Protein AF-A0AAD7WP59-F1 (afdb_monomer_lite)

InterPro domains:
  IPR007603 Choline transporter-like [PF04515] (322-496)
  IPR007603 Choline transporter-like [PTHR12385] (22-496)

Organism: NCBI:txid143900

Radius of gyration: 34.78 Å; chains: 1; bounding box: 100×57×88 Å

Structure (mmCIF, N/CA/C/O backbone):
data_AF-A0AAD7WP59-F1
#
_entry.id   AF-A0AAD7WP59-F1
#
loop_
_atom_site.group_PDB
_atom_site.id
_atom_site.type_symbol
_atom_site.label_atom_id
_atom_site.label_alt_id
_atom_site.label_comp_id
_atom_site.label_asym_id
_atom_site.label_entity_id
_atom_site.label_seq_id
_atom_site.pdbx_PDB_ins_code
_atom_site.Cartn_x
_atom_site.Cartn_y
_atom_site.Cartn_z
_atom_site.occupancy
_atom_site.B_iso_or_equiv
_atom_site.auth_seq_id
_atom_site.auth_comp_id
_atom_site.auth_asym_id
_atom_site.auth_atom_id
_atom_site.pdbx_PDB_model_num
ATOM 1 N N . MET A 1 1 ? 60.660 28.227 -49.174 1.00 36.28 1 MET A N 1
ATOM 2 C CA . MET A 1 1 ? 59.211 28.369 -49.416 1.00 36.28 1 MET A CA 1
ATOM 3 C C . MET A 1 1 ? 58.555 28.425 -48.051 1.00 36.28 1 MET A C 1
ATOM 5 O O . MET A 1 1 ? 58.826 27.517 -47.277 1.00 36.28 1 MET A O 1
ATOM 9 N N . PRO A 1 2 ? 57.836 29.499 -47.698 1.00 37.78 2 PRO A N 1
ATOM 10 C CA . PRO A 1 2 ? 57.045 29.522 -46.474 1.00 37.78 2 PRO A CA 1
ATOM 11 C C . PRO A 1 2 ? 55.869 28.557 -46.645 1.00 37.78 2 PRO A C 1
ATOM 13 O O . PRO A 1 2 ? 55.202 28.599 -47.677 1.00 37.78 2 PRO A O 1
ATOM 16 N N . GLU A 1 3 ? 55.665 27.674 -45.669 1.00 46.97 3 GLU A N 1
ATOM 17 C CA . GLU A 1 3 ? 54.484 26.815 -45.594 1.00 46.97 3 GLU A CA 1
ATOM 18 C C . GLU A 1 3 ? 53.236 27.685 -45.417 1.00 46.97 3 GLU A C 1
ATOM 20 O O . GLU A 1 3 ? 53.211 28.623 -44.617 1.00 46.97 3 GLU A O 1
ATOM 25 N N . GLU A 1 4 ? 52.229 27.404 -46.238 1.00 47.41 4 GLU A N 1
ATOM 26 C CA . GLU A 1 4 ? 50.947 28.093 -46.274 1.00 47.41 4 GLU A CA 1
ATOM 27 C C . GLU A 1 4 ? 50.259 28.000 -44.904 1.00 47.41 4 GLU A C 1
ATOM 29 O O . GLU A 1 4 ? 50.003 26.914 -44.389 1.00 47.41 4 GLU A O 1
ATOM 34 N N . GLY A 1 5 ? 49.967 29.153 -44.297 1.00 48.22 5 GLY A N 1
ATOM 35 C CA . GLY A 1 5 ? 49.196 29.217 -43.060 1.00 48.22 5 GLY A CA 1
ATOM 36 C C . GLY A 1 5 ? 47.755 28.778 -43.308 1.00 48.22 5 GLY A C 1
ATOM 37 O O . GLY A 1 5 ? 47.031 29.422 -44.069 1.00 48.22 5 GLY A O 1
ATOM 38 N N . GLU A 1 6 ? 47.334 27.694 -42.655 1.00 54.50 6 GLU A N 1
ATOM 39 C CA . GLU A 1 6 ? 45.949 27.226 -42.676 1.00 54.50 6 GLU A CA 1
ATOM 40 C C . GLU A 1 6 ? 45.021 28.307 -42.090 1.00 54.50 6 GLU A C 1
ATOM 42 O O . GLU A 1 6 ? 45.068 28.638 -40.905 1.00 54.50 6 GLU A O 1
ATOM 47 N N . PHE A 1 7 ? 44.171 28.896 -42.935 1.00 49.94 7 PHE A N 1
ATOM 48 C CA . PHE A 1 7 ? 43.164 29.867 -42.511 1.00 49.94 7 PHE A CA 1
ATOM 49 C C . PHE A 1 7 ? 41.967 29.131 -41.895 1.00 49.94 7 PHE A C 1
ATOM 51 O O . PHE A 1 7 ? 41.086 28.636 -42.602 1.00 49.94 7 PHE A O 1
ATOM 58 N N . TYR A 1 8 ? 41.917 29.054 -40.566 1.00 55.47 8 TYR A N 1
ATOM 59 C CA . TYR A 1 8 ? 40.762 28.508 -39.853 1.00 55.47 8 TYR A CA 1
ATOM 60 C C . TYR A 1 8 ? 39.625 29.542 -39.830 1.00 55.47 8 TYR A C 1
ATOM 62 O O . TYR A 1 8 ? 39.795 30.662 -39.354 1.00 55.47 8 TYR A O 1
ATOM 70 N N . GLY A 1 9 ? 38.461 29.178 -40.382 1.00 67.00 9 GLY A N 1
ATOM 71 C CA . GLY A 1 9 ? 37.287 30.054 -40.498 1.00 67.00 9 GLY A CA 1
ATOM 72 C C . GLY A 1 9 ? 36.622 30.435 -39.161 1.00 67.00 9 GLY A C 1
ATOM 73 O O . GLY A 1 9 ? 37.219 30.386 -38.091 1.00 67.00 9 GLY A O 1
ATOM 74 N N . LYS A 1 10 ? 35.325 30.778 -39.208 1.00 63.47 10 LYS A N 1
ATOM 75 C CA . LYS A 1 10 ? 34.500 31.349 -38.109 1.00 63.47 10 LYS A CA 1
ATOM 76 C C . LYS A 1 10 ? 34.484 30.568 -36.772 1.00 63.47 10 LYS A C 1
ATOM 78 O O . LYS A 1 10 ? 33.948 31.071 -35.789 1.00 63.47 10 LYS A O 1
ATOM 83 N N . HIS A 1 11 ? 35.040 29.358 -36.724 1.00 60.00 11 HIS A N 1
ATOM 84 C CA . HIS A 1 11 ? 35.022 28.463 -35.563 1.00 60.00 11 HIS A CA 1
ATOM 85 C C . HIS A 1 11 ? 36.393 28.247 -34.889 1.00 60.00 11 HIS A C 1
ATOM 87 O O . HIS A 1 11 ? 36.463 27.468 -33.943 1.00 60.00 11 HIS A O 1
ATOM 93 N N . GLY A 1 12 ? 37.442 28.977 -35.297 1.00 72.44 12 GLY A N 1
ATOM 94 C CA . GLY A 1 12 ? 38.769 28.937 -34.662 1.00 72.44 12 GLY A CA 1
ATOM 95 C C . GLY A 1 12 ? 39.552 27.637 -34.901 1.00 72.44 12 GLY A C 1
ATOM 96 O O . GLY A 1 12 ? 39.068 26.724 -35.571 1.00 72.44 12 GLY A O 1
ATOM 97 N N . GLU A 1 13 ? 40.779 27.564 -34.370 1.00 74.00 13 GLU A N 1
ATOM 98 C CA . GLU A 1 13 ? 41.611 26.353 -34.439 1.00 74.00 13 GLU A CA 1
ATOM 99 C C . GLU A 1 13 ? 40.945 25.181 -33.689 1.00 74.00 13 GLU A C 1
ATOM 101 O O . GLU A 1 13 ? 40.505 25.358 -32.545 1.00 74.00 13 GLU A O 1
ATOM 106 N N . PRO A 1 14 ? 40.889 23.968 -34.274 1.00 69.75 14 PRO A N 1
ATOM 107 C CA . PRO A 1 14 ? 40.446 22.785 -33.548 1.00 69.75 14 PRO A CA 1
ATOM 108 C C . PRO A 1 14 ? 41.346 22.567 -32.327 1.00 69.75 14 PRO A C 1
ATOM 110 O O . PRO A 1 14 ? 42.571 22.662 -32.420 1.00 69.75 14 PRO A O 1
ATOM 113 N N . ARG A 1 15 ? 40.747 22.269 -31.164 1.00 66.94 15 ARG A N 1
ATOM 114 C CA . ARG A 1 15 ? 41.514 22.014 -29.935 1.00 66.94 15 ARG A CA 1
ATOM 115 C C . ARG A 1 15 ? 42.536 20.904 -30.189 1.00 66.94 15 ARG A C 1
ATOM 117 O O . ARG A 1 15 ? 42.159 19.761 -30.444 1.00 66.94 15 ARG A O 1
ATOM 124 N N . LYS A 1 16 ? 43.821 21.252 -30.092 1.00 70.62 16 LYS A N 1
ATOM 125 C CA . LYS A 1 16 ? 44.928 20.296 -30.177 1.00 70.62 16 LYS A CA 1
ATOM 126 C C . LYS A 1 16 ? 44.857 19.334 -28.989 1.00 70.62 16 LYS A C 1
ATOM 128 O O . LYS A 1 16 ? 44.456 19.717 -27.890 1.00 70.62 16 LYS A O 1
ATOM 133 N N . TYR A 1 17 ? 45.194 18.075 -29.245 1.00 60.94 17 TYR A N 1
ATOM 134 C CA . TYR A 1 17 ? 45.170 17.009 -28.248 1.00 60.94 17 TYR A CA 1
ATOM 135 C C . TYR A 1 17 ? 46.132 17.321 -27.093 1.00 60.94 17 TYR A C 1
ATOM 137 O O . TYR A 1 17 ? 47.310 17.586 -27.321 1.00 60.94 17 TYR A O 1
ATOM 145 N N . ASP A 1 18 ? 45.622 17.262 -25.864 1.00 69.12 18 ASP A N 1
ATOM 146 C CA . ASP A 1 18 ? 46.401 17.405 -24.637 1.00 69.12 18 ASP A CA 1
ATOM 147 C C . ASP A 1 18 ? 46.499 16.039 -23.947 1.00 69.12 18 ASP A C 1
ATOM 149 O O . ASP A 1 18 ? 45.514 15.523 -23.415 1.00 69.12 18 ASP A O 1
ATOM 153 N N . ALA A 1 19 ? 47.698 15.452 -23.957 1.00 65.25 19 ALA A N 1
ATOM 154 C CA . ALA A 1 19 ? 47.974 14.152 -23.344 1.00 65.25 19 ALA A CA 1
ATOM 155 C C . ALA A 1 19 ? 47.831 14.155 -21.809 1.00 65.25 19 ALA A C 1
ATOM 157 O O . ALA A 1 19 ? 47.781 13.089 -21.201 1.00 65.25 19 ALA A O 1
ATOM 158 N N . SER A 1 20 ? 47.766 15.333 -21.178 1.00 65.88 20 SER A N 1
ATOM 159 C CA . SER A 1 20 ? 47.566 15.487 -19.734 1.00 65.88 20 SER A CA 1
ATOM 160 C C . SER A 1 20 ? 46.092 15.652 -19.334 1.00 65.88 20 SER A C 1
ATOM 162 O O . SER A 1 20 ? 45.764 15.629 -18.144 1.00 65.88 20 SER A O 1
ATOM 164 N N . PHE A 1 21 ? 45.178 15.774 -20.306 1.00 67.00 21 PHE A N 1
ATOM 165 C CA . PHE A 1 21 ? 43.758 15.996 -20.050 1.00 67.00 21 PHE A CA 1
ATOM 166 C C . PHE A 1 21 ? 43.063 14.723 -19.543 1.00 67.00 21 PHE A C 1
ATOM 168 O O . PHE A 1 21 ? 42.522 13.925 -20.306 1.00 67.00 21 PHE A O 1
ATOM 175 N N . LYS A 1 22 ? 43.008 14.561 -18.218 1.00 61.28 22 LYS A N 1
ATOM 176 C CA . LYS A 1 22 ? 42.316 13.458 -17.522 1.00 61.28 22 LYS A CA 1
ATOM 177 C C . LYS A 1 22 ? 40.800 13.691 -17.370 1.00 61.28 22 LYS A C 1
ATOM 179 O O . LYS A 1 22 ? 40.213 13.424 -16.322 1.00 61.28 22 LYS A O 1
ATOM 184 N N . GLY A 1 23 ? 40.156 14.206 -18.418 1.00 63.88 23 GLY A N 1
ATOM 185 C CA . GLY A 1 23 ? 38.712 14.449 -18.461 1.00 63.88 23 GLY A CA 1
ATOM 186 C C . GLY A 1 23 ? 38.212 15.642 -17.617 1.00 63.88 23 GLY A C 1
ATOM 187 O O . GLY A 1 23 ? 38.965 16.289 -16.891 1.00 63.88 23 GLY A O 1
ATOM 188 N N . PRO A 1 24 ? 36.906 15.963 -17.686 1.00 61.84 24 PRO A N 1
ATOM 189 C CA . PRO A 1 24 ? 36.321 17.194 -17.133 1.00 61.84 24 PRO A CA 1
ATOM 190 C C . PRO A 1 24 ? 35.970 17.113 -15.631 1.00 61.84 24 PRO A C 1
ATOM 192 O O . PRO A 1 24 ? 35.005 17.740 -15.186 1.00 61.84 24 PRO A O 1
ATOM 195 N N . ILE A 1 25 ? 36.680 16.290 -14.853 1.00 58.16 25 ILE A N 1
ATOM 196 C CA . ILE A 1 25 ? 36.306 15.952 -13.465 1.00 58.16 25 ILE A CA 1
ATOM 197 C C . ILE A 1 25 ? 37.036 16.841 -12.439 1.00 58.16 25 ILE A C 1
ATOM 199 O O . ILE A 1 25 ? 36.450 17.187 -11.419 1.00 58.16 25 ILE A O 1
ATOM 203 N N . HIS A 1 26 ? 38.268 17.278 -12.724 1.00 56.53 26 HIS A N 1
ATOM 204 C CA . HIS A 1 26 ? 39.170 17.884 -11.728 1.00 56.53 26 HIS A CA 1
ATOM 205 C C . HIS A 1 26 ? 38.762 19.290 -11.227 1.00 56.53 26 HIS A C 1
ATOM 207 O O . HIS A 1 26 ? 39.107 19.656 -10.111 1.00 56.53 26 HIS A O 1
ATOM 213 N N . ASN A 1 27 ? 38.001 20.073 -12.007 1.00 57.22 27 ASN A N 1
ATOM 214 C CA . ASN A 1 27 ? 37.609 21.456 -11.667 1.00 57.22 27 ASN A CA 1
ATOM 215 C C . ASN A 1 27 ? 36.082 21.642 -11.573 1.00 57.22 27 ASN A C 1
ATOM 217 O O . ASN A 1 27 ? 35.534 22.628 -12.066 1.00 57.22 27 ASN A O 1
ATOM 221 N N . ARG A 1 28 ? 35.360 20.681 -10.984 1.00 62.38 28 ARG A N 1
ATOM 222 C CA . ARG A 1 28 ? 33.911 20.822 -10.760 1.00 62.38 28 ARG A CA 1
ATOM 223 C C . ARG A 1 28 ? 33.631 21.481 -9.406 1.00 62.38 28 ARG A C 1
ATOM 225 O O . ARG A 1 28 ? 34.066 20.978 -8.379 1.00 62.38 28 ARG A O 1
ATOM 232 N N . GLY A 1 29 ? 32.882 22.585 -9.414 1.00 61.19 29 GLY A N 1
ATOM 233 C CA . GLY A 1 29 ? 32.272 23.181 -8.219 1.00 61.19 29 GLY A CA 1
ATOM 234 C C . GLY A 1 29 ? 30.801 22.775 -8.082 1.00 61.19 29 GLY A C 1
ATOM 235 O O . GLY A 1 29 ? 30.156 22.460 -9.083 1.00 61.19 29 GLY A O 1
ATOM 236 N N . CYS A 1 30 ? 30.258 22.783 -6.859 1.00 64.94 30 CYS A N 1
ATOM 237 C CA . CYS A 1 30 ? 28.837 22.503 -6.623 1.00 64.94 30 CYS A CA 1
ATOM 238 C C . CYS A 1 30 ? 27.963 23.597 -7.244 1.00 64.94 30 CYS A C 1
ATOM 240 O O . CYS A 1 30 ? 27.948 24.728 -6.764 1.00 64.94 30 CYS A O 1
ATOM 242 N N . THR A 1 31 ? 27.216 23.256 -8.292 1.00 69.19 31 THR A N 1
ATOM 243 C CA . THR A 1 31 ? 26.285 24.184 -8.953 1.00 69.19 31 THR A CA 1
ATOM 244 C C . THR A 1 31 ? 25.007 24.401 -8.126 1.00 69.19 31 THR A C 1
ATOM 246 O O . THR A 1 31 ? 24.421 25.476 -8.184 1.00 69.19 31 THR A O 1
ATOM 249 N N . ASP A 1 32 ? 24.641 23.434 -7.271 1.00 74.06 32 ASP A N 1
ATOM 250 C CA . ASP A 1 32 ? 23.335 23.365 -6.596 1.00 74.06 32 ASP A CA 1
ATOM 251 C C . ASP A 1 32 ? 23.412 23.437 -5.055 1.00 74.06 32 ASP A C 1
ATOM 253 O O . ASP A 1 32 ? 22.771 22.665 -4.341 1.00 74.06 32 ASP A O 1
ATOM 257 N N . ILE A 1 33 ? 24.192 24.373 -4.500 1.00 81.44 33 ILE A N 1
ATOM 258 C CA . ILE A 1 33 ? 24.377 24.502 -3.036 1.00 81.44 33 ILE A CA 1
ATOM 259 C C . ILE A 1 33 ? 23.048 24.775 -2.310 1.00 81.44 33 ILE A C 1
ATOM 261 O O . ILE A 1 33 ? 22.758 24.147 -1.292 1.00 81.44 33 ILE A O 1
ATOM 265 N N . VAL A 1 34 ? 22.219 25.683 -2.838 1.00 85.25 34 VAL A N 1
ATOM 266 C CA . VAL A 1 34 ? 20.927 26.046 -2.226 1.00 85.25 34 VAL A CA 1
ATOM 267 C C . VAL A 1 34 ? 19.970 24.852 -2.217 1.00 85.25 34 VAL A C 1
ATOM 269 O O . VAL A 1 34 ? 19.359 24.560 -1.190 1.00 85.25 34 VAL A O 1
ATOM 272 N N . CYS A 1 35 ? 19.884 24.114 -3.326 1.00 85.00 35 CYS A N 1
ATOM 273 C CA . CYS A 1 35 ? 19.052 22.916 -3.429 1.00 85.00 35 CYS A CA 1
ATOM 274 C C . CYS A 1 35 ? 19.525 21.813 -2.472 1.00 85.00 35 CYS A C 1
ATOM 276 O O . CYS A 1 35 ? 18.694 21.170 -1.833 1.00 85.00 35 CYS A O 1
ATOM 278 N N . CYS A 1 36 ? 20.841 21.632 -2.309 1.00 83.31 36 CYS A N 1
ATOM 279 C CA . CYS A 1 36 ? 21.399 20.704 -1.325 1.00 83.31 36 CYS A CA 1
ATOM 280 C C . CYS A 1 36 ? 21.013 21.084 0.111 1.00 83.31 36 CYS A C 1
ATOM 282 O O . CYS A 1 36 ? 20.590 20.216 0.872 1.00 83.31 36 CYS A O 1
ATOM 284 N N . ILE A 1 37 ? 21.104 22.366 0.483 1.00 89.50 37 ILE A N 1
ATOM 285 C CA . ILE A 1 37 ? 20.698 22.834 1.819 1.00 89.50 37 ILE A CA 1
ATOM 286 C C . ILE A 1 37 ? 19.203 22.582 2.043 1.00 89.50 37 ILE A C 1
ATOM 288 O O . ILE A 1 37 ? 18.825 22.033 3.077 1.00 89.50 37 ILE A O 1
ATOM 292 N N . LEU A 1 38 ? 18.355 22.924 1.068 1.00 92.00 38 LEU A N 1
ATOM 293 C CA . LEU A 1 38 ? 16.912 22.680 1.148 1.00 92.00 38 LEU A CA 1
ATOM 294 C C . LEU A 1 38 ? 16.587 21.191 1.301 1.00 92.00 38 LEU A C 1
ATOM 296 O O . LEU A 1 38 ? 15.742 20.832 2.118 1.00 92.00 38 LEU A O 1
ATOM 300 N N . PHE A 1 39 ? 17.276 20.322 0.563 1.00 90.06 39 PHE A N 1
ATOM 301 C CA . PHE A 1 39 ? 17.076 18.879 0.652 1.00 90.06 39 PHE A CA 1
ATOM 302 C C . PHE A 1 39 ? 17.509 18.316 2.011 1.00 90.06 39 PHE A C 1
ATOM 304 O O . PHE A 1 39 ? 16.785 17.521 2.604 1.00 90.06 39 PHE A O 1
ATOM 311 N N . ILE A 1 40 ? 18.641 18.775 2.555 1.00 91.06 40 ILE A N 1
ATOM 312 C CA . ILE A 1 40 ? 19.094 18.385 3.897 1.00 91.06 40 ILE A CA 1
ATOM 313 C C . ILE A 1 40 ? 18.080 18.830 4.956 1.00 91.06 40 ILE A C 1
ATOM 315 O O . ILE A 1 40 ? 17.701 18.030 5.809 1.00 91.06 40 ILE A O 1
ATOM 319 N N . LEU A 1 41 ? 17.591 20.072 4.887 1.00 94.62 41 LEU A N 1
ATOM 320 C CA . LEU A 1 41 ? 16.557 20.565 5.802 1.00 94.62 41 LEU A CA 1
ATOM 321 C C . LEU A 1 41 ? 15.258 19.757 5.685 1.00 94.62 41 LEU A C 1
ATOM 323 O O . LEU A 1 41 ? 14.653 19.427 6.705 1.00 94.62 41 LEU A O 1
ATOM 327 N N . ALA A 1 42 ? 14.853 19.389 4.467 1.00 93.69 42 ALA A N 1
ATOM 328 C CA . ALA A 1 42 ? 13.691 18.538 4.240 1.00 93.69 42 ALA A CA 1
ATOM 329 C C . ALA A 1 42 ? 13.875 17.140 4.852 1.00 93.69 42 ALA A C 1
ATOM 331 O O . ALA A 1 42 ? 12.967 16.648 5.514 1.00 93.69 42 ALA A O 1
ATOM 332 N N . ILE A 1 43 ? 15.056 16.530 4.708 1.00 93.81 43 ILE A N 1
ATOM 333 C CA . ILE A 1 43 ? 15.387 15.243 5.336 1.00 93.81 43 ILE A CA 1
ATOM 334 C C . ILE A 1 43 ? 15.355 15.348 6.866 1.00 93.81 43 ILE A C 1
ATOM 336 O O . ILE A 1 43 ? 14.788 14.481 7.526 1.00 93.81 43 ILE A O 1
ATOM 340 N N . LEU A 1 44 ? 15.925 16.406 7.448 1.00 94.94 44 LEU A N 1
ATOM 341 C CA . LEU A 1 44 ? 15.891 16.617 8.899 1.00 94.94 44 LEU A CA 1
ATOM 342 C C . LEU A 1 44 ? 14.453 16.782 9.409 1.00 94.94 44 LEU A C 1
ATOM 344 O O . LEU A 1 44 ? 14.081 16.171 10.412 1.00 94.94 44 LEU A O 1
ATOM 348 N N . GLY A 1 45 ? 13.624 17.540 8.685 1.00 94.06 45 GLY A N 1
ATOM 349 C CA . GLY A 1 45 ? 12.187 17.630 8.948 1.00 94.06 45 GLY A CA 1
ATOM 350 C C . GLY A 1 45 ? 11.493 16.270 8.850 1.00 94.06 45 GLY A C 1
ATOM 351 O O . GLY A 1 45 ? 10.667 15.935 9.697 1.00 94.06 45 GLY A O 1
ATOM 352 N N . TYR A 1 46 ? 11.883 15.439 7.883 1.00 94.75 46 TYR A N 1
ATOM 353 C CA . TYR A 1 46 ? 11.336 14.096 7.721 1.00 94.75 46 TYR A CA 1
ATOM 354 C C . TYR A 1 46 ? 11.657 13.169 8.889 1.00 94.75 46 TYR A C 1
ATOM 356 O O . TYR A 1 46 ? 10.788 12.431 9.357 1.00 94.75 46 TYR A O 1
ATOM 364 N N . PHE A 1 47 ? 12.894 13.235 9.385 1.00 94.12 47 PHE A N 1
ATOM 365 C CA . PHE A 1 47 ? 13.309 12.521 10.587 1.00 94.12 47 PHE A CA 1
ATOM 366 C C . PHE A 1 47 ? 12.541 12.991 11.819 1.00 94.12 47 PHE A C 1
ATOM 368 O O . PHE A 1 47 ? 12.067 12.160 12.591 1.00 94.12 47 PHE A O 1
ATOM 375 N N . ALA A 1 48 ? 12.328 14.301 11.970 1.00 93.81 48 ALA A N 1
ATOM 376 C CA . ALA A 1 48 ? 11.515 14.835 13.059 1.00 93.81 48 ALA A CA 1
ATOM 377 C C . ALA A 1 48 ? 10.064 14.322 13.001 1.00 93.81 48 ALA A C 1
ATOM 379 O O . ALA A 1 48 ? 9.529 13.877 14.016 1.00 93.81 48 ALA A O 1
ATOM 380 N N . VAL A 1 49 ? 9.442 14.309 11.816 1.00 92.56 49 VAL A N 1
ATOM 381 C CA . VAL A 1 49 ? 8.093 13.748 11.627 1.00 92.56 49 VAL A CA 1
ATOM 382 C C . VAL A 1 49 ? 8.062 12.253 11.944 1.00 92.56 49 VAL A C 1
ATOM 384 O O . VAL A 1 49 ? 7.126 11.804 12.601 1.00 92.56 49 VAL A O 1
ATOM 387 N N . GLY A 1 50 ? 9.086 11.495 11.543 1.00 92.81 50 GLY A N 1
ATOM 388 C CA . GLY A 1 50 ? 9.221 10.078 11.887 1.00 92.81 50 GLY A CA 1
ATOM 389 C C . GLY A 1 50 ? 9.271 9.849 13.396 1.00 92.81 50 GLY A C 1
ATOM 390 O O . GLY A 1 50 ? 8.479 9.075 13.922 1.00 92.81 50 GLY A O 1
ATOM 391 N N . ILE A 1 51 ? 10.120 10.587 14.117 1.00 93.06 51 ILE A N 1
ATOM 392 C CA . ILE A 1 51 ? 10.232 10.494 15.583 1.00 93.06 51 ILE A CA 1
ATOM 393 C C . ILE A 1 51 ? 8.901 10.846 16.268 1.00 93.06 51 ILE A C 1
ATOM 395 O O . ILE A 1 51 ? 8.470 10.154 17.195 1.00 93.06 51 ILE A O 1
ATOM 399 N N . LEU A 1 52 ? 8.214 11.894 15.806 1.00 90.81 52 LEU A N 1
ATOM 400 C CA . LEU A 1 52 ? 6.896 12.269 16.330 1.00 90.81 52 LEU A CA 1
ATOM 401 C C . LEU A 1 52 ? 5.840 11.192 16.050 1.00 90.81 52 LEU A C 1
ATOM 403 O O . LEU A 1 52 ? 5.045 10.867 16.929 1.00 90.81 52 LEU A O 1
ATOM 407 N N . ALA A 1 53 ? 5.845 10.607 14.852 1.00 90.62 53 ALA A N 1
ATOM 408 C CA . ALA A 1 53 ? 4.947 9.516 14.499 1.00 90.62 53 ALA A CA 1
ATOM 409 C C . ALA A 1 53 ? 5.221 8.267 15.346 1.00 90.62 53 ALA A C 1
ATOM 411 O O . ALA A 1 53 ? 4.282 7.659 15.842 1.00 90.62 53 ALA A O 1
ATOM 412 N N . TRP A 1 54 ? 6.484 7.894 15.560 1.00 91.00 54 TRP A N 1
ATOM 413 C CA . TRP A 1 54 ? 6.844 6.685 16.307 1.00 91.00 54 TRP A CA 1
ATOM 414 C C . TRP A 1 54 ? 6.630 6.804 17.813 1.00 91.00 54 TRP A C 1
ATOM 416 O O . TRP A 1 54 ? 6.342 5.807 18.464 1.00 91.00 54 TRP A O 1
ATOM 426 N N . SER A 1 55 ? 6.752 8.012 18.365 1.00 89.94 55 SER A N 1
ATOM 427 C CA . SER A 1 55 ? 6.502 8.257 19.790 1.00 89.94 55 SER A CA 1
ATOM 428 C C . SER A 1 55 ? 5.014 8.260 20.152 1.00 89.94 55 SER A C 1
ATOM 430 O O . SER A 1 55 ? 4.672 7.885 21.269 1.00 89.94 55 SER A O 1
ATOM 432 N N . GLN A 1 56 ? 4.134 8.667 19.231 1.00 87.06 56 GLN A N 1
ATOM 433 C CA . GLN A 1 56 ? 2.686 8.765 19.482 1.00 87.06 56 GLN A CA 1
ATOM 434 C C . GLN A 1 56 ? 1.865 7.644 18.830 1.00 87.06 56 GLN A C 1
ATOM 436 O O . GLN A 1 56 ? 0.757 7.336 19.272 1.00 87.06 56 GLN A O 1
ATOM 441 N N . GLY A 1 57 ? 2.381 7.051 17.757 1.00 86.00 57 GLY A N 1
ATOM 442 C CA . GLY A 1 57 ? 1.722 5.990 17.010 1.00 86.00 57 GLY A CA 1
ATOM 443 C C . GLY A 1 57 ? 1.743 4.666 17.761 1.00 86.00 57 GLY A C 1
ATOM 444 O O . GLY A 1 57 ? 2.734 4.294 18.384 1.00 86.00 57 GLY A O 1
ATOM 445 N N . ASP A 1 58 ? 0.642 3.926 17.655 1.00 86.00 58 ASP A N 1
ATOM 446 C CA . ASP A 1 58 ? 0.542 2.567 18.174 1.00 86.00 58 ASP A CA 1
ATOM 447 C C . ASP A 1 58 ? 0.144 1.610 17.040 1.00 86.00 58 ASP A C 1
ATOM 449 O O . ASP A 1 58 ? -1.039 1.541 16.677 1.00 86.00 58 ASP A O 1
ATOM 453 N N . PRO A 1 59 ? 1.094 0.833 16.484 1.00 83.38 59 PRO A N 1
ATOM 454 C CA . PRO A 1 59 ? 0.831 -0.048 15.349 1.00 83.38 59 PRO A CA 1
ATOM 455 C C . PRO A 1 59 ? -0.193 -1.146 15.675 1.00 83.38 59 PRO A C 1
ATOM 457 O O . PRO A 1 59 ? -0.810 -1.706 14.766 1.00 83.38 59 PRO A O 1
ATOM 460 N N . ARG A 1 60 ? -0.447 -1.433 16.962 1.00 82.88 60 ARG A N 1
ATOM 461 C CA . ARG A 1 60 ? -1.445 -2.427 17.387 1.00 82.88 60 ARG A CA 1
ATOM 462 C C . ARG A 1 60 ? -2.857 -2.061 16.933 1.00 82.88 60 ARG A C 1
ATOM 464 O O . ARG A 1 60 ? -3.620 -2.968 16.615 1.00 82.88 60 ARG A O 1
ATOM 471 N N . LYS A 1 61 ? -3.171 -0.767 16.790 1.00 80.62 61 LYS A N 1
ATOM 472 C CA . LYS A 1 61 ? -4.479 -0.262 16.321 1.00 80.62 61 LYS A CA 1
ATOM 473 C C . LYS A 1 61 ? -4.825 -0.672 14.880 1.00 80.62 61 LYS A C 1
ATOM 475 O O . LYS A 1 61 ? -5.988 -0.593 14.475 1.00 80.62 61 LYS A O 1
ATOM 480 N N . VAL A 1 62 ? -3.830 -1.081 14.085 1.00 76.81 62 VAL A N 1
ATOM 481 C CA . VAL A 1 62 ? -4.043 -1.619 12.727 1.00 76.81 62 VAL A CA 1
ATOM 482 C C . VAL A 1 62 ? -4.316 -3.119 12.764 1.00 76.81 62 VAL A C 1
ATOM 484 O O . VAL A 1 62 ? -5.161 -3.600 12.013 1.00 76.81 62 VAL A O 1
ATOM 487 N N . ILE A 1 63 ? -3.611 -3.843 13.636 1.00 77.69 63 ILE A N 1
ATOM 488 C CA . ILE A 1 63 ? -3.602 -5.311 13.683 1.00 77.69 63 ILE A CA 1
ATOM 489 C C . ILE A 1 63 ? -4.797 -5.854 14.472 1.00 77.69 63 ILE A C 1
ATOM 491 O O . ILE A 1 63 ? -5.415 -6.842 14.070 1.00 77.69 63 ILE A O 1
ATOM 495 N N . TYR A 1 64 ? -5.100 -5.239 15.615 1.00 82.50 64 TYR A N 1
ATOM 496 C CA . TYR A 1 64 ? -6.099 -5.726 16.556 1.00 82.50 64 TYR A CA 1
ATOM 497 C C . TYR A 1 64 ? -7.376 -4.885 16.472 1.00 82.50 64 TYR A C 1
ATOM 499 O O . TYR A 1 64 ? -7.302 -3.655 16.488 1.00 82.50 64 TYR A O 1
ATOM 507 N N . PRO A 1 65 ? -8.557 -5.521 16.385 1.00 83.50 65 PRO A N 1
ATOM 508 C CA . PRO A 1 65 ? -9.811 -4.812 16.557 1.00 83.50 65 PRO A CA 1
ATOM 509 C C . PRO A 1 65 ? -10.009 -4.435 18.031 1.00 83.50 65 PRO A C 1
ATOM 511 O O . PRO A 1 65 ? -9.513 -5.116 18.931 1.00 83.50 65 PRO A O 1
ATOM 514 N N . THR A 1 66 ? -10.752 -3.356 18.250 1.00 84.75 66 THR A N 1
ATOM 515 C CA . THR A 1 66 ? -10.991 -2.766 19.570 1.00 84.75 66 THR A CA 1
ATOM 516 C C . THR A 1 66 ? -12.455 -2.946 19.957 1.00 84.75 66 THR A C 1
ATOM 518 O O . THR A 1 66 ? -13.334 -2.702 19.128 1.00 84.75 66 THR A O 1
ATOM 521 N N . ASP A 1 67 ? -12.716 -3.385 21.188 1.00 88.00 67 ASP A N 1
ATOM 522 C CA . ASP A 1 67 ? -14.068 -3.494 21.744 1.00 88.00 67 ASP A CA 1
ATOM 523 C C . ASP A 1 67 ? -14.668 -2.119 22.104 1.00 88.00 67 ASP A C 1
ATOM 525 O O . ASP A 1 67 ? -14.005 -1.081 22.034 1.00 88.00 67 ASP A O 1
ATOM 529 N N . SER A 1 68 ? -15.940 -2.090 22.511 1.00 85.19 68 SER A N 1
ATOM 530 C CA . SER A 1 68 ? -16.606 -0.848 22.938 1.00 85.19 68 SER A CA 1
ATOM 531 C C . SER A 1 68 ? -16.012 -0.217 24.204 1.00 85.19 68 SER A C 1
ATOM 533 O O . SER A 1 68 ? -16.332 0.936 24.489 1.00 85.19 68 SER A O 1
ATOM 535 N N . ARG A 1 69 ? -15.161 -0.936 24.950 1.00 83.81 69 ARG A N 1
ATOM 536 C CA . ARG A 1 69 ? -14.429 -0.442 26.128 1.00 83.81 69 ARG A CA 1
ATOM 537 C C . ARG A 1 69 ? -13.021 0.057 25.782 1.00 83.81 69 ARG A C 1
ATOM 539 O O . ARG A 1 69 ? -12.297 0.471 26.679 1.00 83.81 69 ARG A O 1
ATOM 546 N N . GLY A 1 70 ? -12.618 0.028 24.510 1.00 84.19 70 GLY A N 1
ATOM 547 C CA . GLY A 1 70 ? -11.283 0.453 24.088 1.00 84.19 70 GLY A CA 1
ATOM 548 C C . GLY A 1 70 ? -10.194 -0.622 24.230 1.00 84.19 70 GLY A C 1
ATOM 549 O O . GLY A 1 70 ? -9.014 -0.312 24.075 1.00 84.19 70 GLY A O 1
ATOM 550 N N . GLN A 1 71 ? -10.553 -1.879 24.508 1.00 87.56 71 GLN A N 1
ATOM 551 C CA . GLN A 1 71 ? -9.625 -2.995 24.706 1.00 87.56 71 GLN A CA 1
ATOM 552 C C . GLN A 1 71 ? -9.366 -3.760 23.397 1.00 87.56 71 GLN A C 1
ATOM 554 O O . GLN A 1 71 ? -10.274 -3.983 22.597 1.00 87.56 71 GLN A O 1
ATOM 559 N N . PHE A 1 72 ? -8.125 -4.199 23.176 1.00 89.50 72 PHE A N 1
ATOM 560 C CA . PHE A 1 72 ? -7.739 -4.952 21.977 1.00 89.50 72 PHE A CA 1
ATOM 561 C C . PHE A 1 72 ? -8.104 -6.443 22.083 1.00 89.50 72 PHE A C 1
ATOM 563 O O . PHE A 1 72 ? -7.701 -7.119 23.029 1.00 89.50 72 PHE A O 1
ATOM 570 N N . CYS A 1 73 ? -8.803 -6.986 21.083 1.00 89.19 73 CYS A N 1
ATOM 571 C CA . CYS A 1 73 ? -9.167 -8.407 21.043 1.00 89.19 73 CYS A CA 1
ATOM 572 C C . CYS A 1 73 ? -7.978 -9.295 20.652 1.00 89.19 73 CYS A C 1
ATOM 574 O O . CYS A 1 73 ? -7.424 -9.133 19.566 1.00 89.19 73 CYS A O 1
ATOM 576 N N . GLY A 1 74 ? -7.621 -10.289 21.471 1.00 86.88 74 GLY A N 1
ATOM 577 C CA . GLY A 1 74 ? -6.595 -11.285 21.135 1.00 86.88 74 GLY A CA 1
ATOM 578 C C . GLY A 1 74 ? -5.152 -10.799 21.258 1.00 86.88 74 GLY A C 1
ATOM 579 O O . GLY A 1 74 ? -4.252 -11.417 20.689 1.00 86.88 74 GLY A O 1
ATOM 580 N N . GLN A 1 75 ? -4.916 -9.683 21.952 1.00 87.19 75 GLN A N 1
ATOM 581 C CA . GLN A 1 75 ? -3.565 -9.206 22.232 1.00 87.19 75 GLN A CA 1
ATOM 582 C C . GLN A 1 75 ? -2.966 -9.963 23.426 1.00 87.19 75 GLN A C 1
ATOM 584 O O . GLN A 1 75 ? -3.557 -9.989 24.508 1.00 87.19 75 GLN A O 1
ATOM 589 N N . ALA A 1 76 ? -1.761 -10.511 23.247 1.00 84.62 76 ALA A N 1
ATOM 590 C CA . ALA A 1 76 ? -1.015 -11.179 24.313 1.00 84.62 76 ALA A CA 1
ATOM 591 C C . ALA A 1 76 ? -0.750 -10.242 25.507 1.00 84.62 76 ALA A C 1
ATOM 593 O O . ALA A 1 76 ? -0.364 -9.084 25.317 1.00 84.62 76 ALA A O 1
ATOM 594 N N . GLY A 1 77 ? -0.962 -10.740 26.729 1.00 82.88 77 GLY A N 1
ATOM 595 C CA . GLY A 1 77 ? -0.773 -9.977 27.968 1.00 82.88 77 GLY A CA 1
ATOM 596 C C . GLY A 1 77 ? -1.929 -9.040 28.338 1.00 82.88 77 GLY A C 1
ATOM 597 O O . GLY A 1 77 ? -1.785 -8.231 29.252 1.00 82.88 77 GLY A O 1
ATOM 598 N N . THR A 1 78 ? -3.071 -9.128 27.649 1.00 86.69 78 THR A N 1
ATOM 599 C CA . THR A 1 78 ? -4.310 -8.418 28.017 1.00 86.69 78 THR A CA 1
ATOM 600 C C . THR A 1 78 ? -5.361 -9.402 28.546 1.00 86.69 78 THR A C 1
ATOM 602 O O . THR A 1 78 ? -5.290 -10.590 28.224 1.00 86.69 78 THR A O 1
ATOM 605 N N . PRO A 1 79 ? -6.384 -8.947 29.300 1.00 85.00 79 PRO A N 1
ATOM 606 C CA . PRO A 1 79 ? -7.478 -9.820 29.746 1.00 85.00 79 PRO A CA 1
ATOM 607 C C . PRO A 1 79 ? -8.195 -10.549 28.594 1.00 85.00 79 PRO A C 1
ATOM 609 O O . PRO A 1 79 ? -8.760 -11.623 28.787 1.00 85.00 79 PRO A O 1
ATOM 612 N N . LEU A 1 80 ? -8.136 -9.987 27.381 1.00 87.81 80 LEU A N 1
ATOM 613 C CA . LEU A 1 80 ? -8.815 -10.477 26.180 1.00 87.81 80 LEU A CA 1
ATOM 614 C C . LEU A 1 80 ? -7.905 -11.305 25.259 1.00 87.81 80 LEU A C 1
ATOM 616 O O . LEU A 1 80 ? -8.256 -11.548 24.105 1.00 87.81 80 LEU A O 1
ATOM 620 N N . GLU A 1 81 ? -6.757 -11.780 25.751 1.00 88.19 81 GLU A N 1
ATOM 621 C CA . GLU A 1 81 ? -5.804 -12.587 24.976 1.00 88.19 81 GLU A CA 1
ATOM 622 C C . GLU A 1 81 ? -6.451 -13.826 24.335 1.00 88.19 81 GLU A C 1
ATOM 624 O O . GLU A 1 81 ? -6.216 -14.127 23.167 1.00 88.19 81 GLU A O 1
ATOM 629 N N . LYS A 1 82 ? -7.333 -14.515 25.068 1.00 89.75 82 LYS A N 1
ATOM 630 C CA . LYS A 1 82 ? -8.034 -15.716 24.580 1.00 89.75 82 LYS A CA 1
ATOM 631 C C . LYS A 1 82 ? -9.239 -15.408 23.684 1.00 89.75 82 LYS A C 1
ATOM 633 O O . LYS A 1 82 ? -9.899 -16.328 23.214 1.00 89.75 82 LYS A O 1
ATOM 638 N N . LYS A 1 83 ? -9.546 -14.132 23.445 1.00 91.25 83 LYS A N 1
ATOM 639 C CA . LYS A 1 83 ? -10.740 -13.682 22.719 1.00 91.25 83 LYS A CA 1
ATOM 640 C C . LYS A 1 83 ? -10.339 -12.859 21.490 1.00 91.25 83 LYS A C 1
ATOM 642 O O . LYS A 1 83 ? -10.380 -11.632 21.541 1.00 91.25 83 LYS A O 1
ATOM 647 N N . PRO A 1 84 ? -9.909 -13.502 20.388 1.00 90.25 84 PRO A N 1
ATOM 648 C CA . PRO A 1 84 ? -9.337 -12.795 19.249 1.00 90.25 84 PRO A CA 1
ATOM 649 C C . PRO A 1 84 ? -10.365 -12.189 18.293 1.00 90.25 84 PRO A C 1
ATOM 651 O O . PRO A 1 84 ? -9.960 -11.393 17.452 1.00 90.25 84 PRO A O 1
ATOM 654 N N . PHE A 1 85 ? -11.651 -12.546 18.372 1.00 90.12 85 PHE A N 1
ATOM 655 C CA . PHE A 1 85 ? -12.662 -12.074 17.422 1.00 90.12 85 PHE A CA 1
ATOM 656 C C . PHE A 1 85 ? -13.531 -10.970 18.014 1.00 90.12 85 PHE A C 1
ATOM 658 O O . PHE A 1 85 ? -14.009 -11.102 19.129 1.00 90.12 85 PHE A O 1
ATOM 665 N N . LEU A 1 86 ? -13.800 -9.912 17.260 1.00 89.62 86 LEU A N 1
ATOM 666 C CA . LEU A 1 86 ? -14.737 -8.860 17.636 1.00 89.62 86 LEU A CA 1
ATOM 667 C C . LEU A 1 86 ? -16.146 -9.185 17.117 1.00 89.62 86 LEU A C 1
ATOM 669 O O . LEU A 1 86 ? -16.341 -9.404 15.919 1.00 89.62 86 LEU A O 1
ATOM 673 N N . PHE A 1 87 ? -17.125 -9.195 18.011 1.00 90.31 87 PHE A N 1
ATOM 674 C CA . PHE A 1 87 ? -18.530 -9.479 17.739 1.00 90.31 87 PHE A CA 1
ATOM 675 C C . PHE A 1 87 ? -19.390 -8.224 17.932 1.00 90.31 87 PHE A C 1
ATOM 677 O O . PHE A 1 87 ? -19.188 -7.476 18.886 1.00 90.31 87 PHE A O 1
ATOM 684 N N . TYR A 1 88 ? -20.358 -8.014 17.035 1.00 88.00 88 TYR A N 1
ATOM 685 C CA . TYR A 1 88 ? -21.297 -6.890 17.059 1.00 88.00 88 TYR A CA 1
ATOM 686 C C . TYR A 1 88 ? -22.637 -7.342 17.634 1.00 88.00 88 TYR A C 1
ATOM 688 O O . TYR A 1 88 ? -23.209 -8.310 17.138 1.00 88.00 88 TYR A O 1
ATOM 696 N N . PHE A 1 89 ? -23.176 -6.621 18.620 1.00 87.56 89 PHE A N 1
ATOM 697 C CA . PHE A 1 89 ? -24.470 -6.975 19.214 1.00 87.56 89 PHE A CA 1
ATOM 698 C C . PHE A 1 89 ? -25.623 -6.872 18.217 1.00 87.56 89 PHE A C 1
ATOM 700 O O . PHE A 1 89 ? -26.523 -7.708 18.218 1.00 87.56 89 PHE A O 1
ATOM 707 N N . ASN A 1 90 ? -25.598 -5.848 17.365 1.00 83.44 90 ASN A N 1
ATOM 708 C CA . ASN A 1 90 ? -26.561 -5.683 16.290 1.00 83.44 90 ASN A CA 1
ATOM 709 C C . ASN A 1 90 ? -25.872 -5.080 15.060 1.00 83.44 90 ASN A C 1
ATOM 711 O O . ASN A 1 90 ? -25.683 -3.867 14.959 1.00 83.44 90 ASN A O 1
ATOM 715 N N . ILE A 1 91 ? -25.508 -5.942 14.110 1.00 81.06 91 ILE A N 1
ATOM 716 C CA . ILE A 1 91 ? -24.858 -5.525 12.862 1.00 81.06 91 ILE A CA 1
ATOM 717 C C . ILE A 1 91 ? -25.813 -4.786 11.908 1.00 81.06 91 ILE A C 1
ATOM 719 O O . ILE A 1 91 ? -25.353 -4.051 11.041 1.00 81.06 91 ILE A O 1
ATOM 723 N N . ILE A 1 92 ? -27.135 -4.898 12.081 1.00 81.81 92 ILE A N 1
ATOM 724 C CA . ILE A 1 92 ? -28.118 -4.176 11.253 1.00 81.81 92 ILE A CA 1
ATOM 725 C C . ILE A 1 92 ? -28.036 -2.668 11.532 1.00 81.81 92 ILE A C 1
ATOM 727 O O . ILE A 1 92 ? -28.113 -1.860 10.610 1.00 81.81 92 ILE A O 1
ATOM 731 N N . LYS A 1 93 ? -27.736 -2.263 12.778 1.00 78.75 93 LYS A N 1
ATOM 732 C CA . LYS A 1 93 ? -27.489 -0.848 13.126 1.00 78.75 93 LYS A CA 1
ATOM 733 C C . LYS A 1 93 ? -26.283 -0.247 12.373 1.00 78.75 93 LYS A C 1
ATOM 735 O O . LYS A 1 93 ? -26.211 0.975 12.210 1.00 78.75 93 LYS A O 1
ATOM 740 N N . CYS A 1 94 ? -25.379 -1.080 11.837 1.00 77.50 94 CYS A N 1
ATOM 741 C CA . CYS A 1 94 ? -24.287 -0.637 10.963 1.00 77.50 94 CYS A CA 1
ATOM 742 C C . CYS A 1 94 ? -24.752 -0.192 9.562 1.00 77.50 94 CYS A C 1
ATOM 744 O O . CYS A 1 94 ? -23.968 0.396 8.820 1.00 77.50 94 CYS A O 1
ATOM 746 N N . ALA A 1 95 ? -26.001 -0.464 9.169 1.00 73.12 95 ALA A N 1
ATOM 747 C CA . ALA A 1 95 ? -26.524 -0.047 7.869 1.00 73.12 95 ALA A CA 1
ATOM 748 C C . ALA A 1 95 ? -26.836 1.464 7.804 1.00 73.12 95 ALA A C 1
ATOM 750 O O . ALA A 1 95 ? -27.052 2.014 6.719 1.00 73.12 95 ALA A O 1
ATOM 751 N N . SER A 1 96 ? -26.852 2.156 8.949 1.00 68.56 96 SER A N 1
ATOM 752 C CA . SER A 1 96 ? -27.168 3.583 9.021 1.00 68.56 96 SER A CA 1
ATOM 753 C C . SER A 1 96 ? -26.103 4.456 8.325 1.00 68.56 96 SER A C 1
ATOM 755 O O . SER A 1 96 ? -24.907 4.165 8.401 1.00 68.56 96 SER A O 1
ATOM 757 N N . PRO A 1 97 ? -26.496 5.560 7.657 1.00 60.91 97 PRO A N 1
ATOM 758 C CA . PRO A 1 97 ? -25.549 6.466 6.995 1.00 60.91 97 PRO A CA 1
ATOM 759 C C . PRO A 1 97 ? -24.582 7.154 7.977 1.00 60.91 97 PRO A C 1
ATOM 761 O O . PRO A 1 97 ? -23.524 7.621 7.561 1.00 60.91 97 PRO A O 1
ATOM 764 N N . LEU A 1 98 ? -24.901 7.158 9.277 1.00 60.62 98 LEU A N 1
ATOM 765 C CA . LEU A 1 98 ? -24.037 7.635 10.365 1.00 60.62 98 LEU A CA 1
ATOM 766 C C . LEU A 1 98 ? -22.689 6.896 10.428 1.00 60.62 98 LEU A C 1
ATOM 768 O O . LEU A 1 98 ? -21.680 7.498 10.787 1.00 60.62 98 LEU A O 1
ATOM 772 N N . VAL A 1 99 ? -22.632 5.631 9.995 1.00 63.84 99 VAL A N 1
ATOM 773 C CA . VAL A 1 99 ? -21.388 4.839 9.976 1.00 63.84 99 VAL A CA 1
ATOM 774 C C . VAL A 1 99 ? -20.332 5.435 9.040 1.00 63.84 99 VAL A C 1
ATOM 776 O O . VAL A 1 99 ? -19.140 5.351 9.330 1.00 63.84 99 VAL A O 1
ATOM 779 N N . LEU A 1 100 ? -20.748 6.084 7.946 1.00 53.47 100 LEU A N 1
ATOM 780 C CA . LEU A 1 100 ? -19.828 6.748 7.013 1.00 53.47 100 LEU A CA 1
ATOM 781 C C . LEU A 1 100 ? -19.233 8.041 7.587 1.00 53.47 100 LEU A C 1
ATOM 783 O O . LEU A 1 100 ? -18.157 8.451 7.162 1.00 53.47 100 LEU A O 1
ATOM 787 N N . LEU A 1 101 ? -19.925 8.679 8.535 1.00 56.78 101 LEU A N 1
ATOM 788 C CA . LEU A 1 101 ? -19.476 9.907 9.193 1.00 56.78 101 LEU A CA 1
ATOM 789 C C . LEU A 1 101 ? -18.555 9.611 10.382 1.00 56.78 101 LEU A C 1
ATOM 791 O O . LEU A 1 101 ? -17.564 10.311 10.574 1.00 56.78 101 LEU A O 1
ATOM 795 N N . GLU A 1 102 ? -18.869 8.583 11.175 1.00 58.38 102 GLU A N 1
ATOM 796 C CA . GLU A 1 102 ? -18.177 8.309 12.443 1.00 58.38 102 GLU A CA 1
ATOM 797 C C . GLU A 1 102 ? -17.176 7.146 12.379 1.00 58.38 102 GLU A C 1
ATOM 799 O O . GLU A 1 102 ? -16.484 6.883 13.359 1.00 58.38 102 GLU A O 1
ATOM 804 N N . PHE A 1 103 ? -17.078 6.454 11.237 1.00 60.94 103 PHE A N 1
ATOM 805 C CA . PHE A 1 103 ? -16.205 5.290 11.013 1.00 60.94 103 PHE A CA 1
ATOM 806 C C . PHE A 1 103 ? -16.424 4.115 11.990 1.00 60.94 103 PHE A C 1
ATOM 808 O O . PHE A 1 103 ? -15.605 3.195 12.038 1.00 60.94 103 PHE A O 1
ATOM 815 N N . GLN A 1 104 ? -17.537 4.110 12.732 1.00 64.38 104 GLN A N 1
ATOM 816 C CA . GLN A 1 104 ? -17.876 3.117 13.752 1.00 64.38 104 GLN A CA 1
ATOM 817 C C . GLN A 1 104 ? -19.384 2.839 13.752 1.00 64.38 104 GLN A C 1
ATOM 819 O O . GLN A 1 104 ? -20.199 3.729 13.513 1.00 64.38 104 GLN A O 1
ATOM 824 N N . CYS A 1 105 ? -19.770 1.593 14.032 1.00 74.38 105 CYS A N 1
ATOM 825 C CA . CYS A 1 105 ? -21.174 1.229 14.184 1.00 74.38 105 CYS A CA 1
ATOM 826 C C . CYS A 1 105 ? -21.733 1.667 15.549 1.00 74.38 105 CYS A C 1
ATOM 828 O O . CYS A 1 105 ? -21.082 1.400 16.563 1.00 74.38 105 CYS A O 1
ATOM 830 N N . PRO A 1 106 ? -22.968 2.204 15.616 1.00 74.81 106 PRO A N 1
ATOM 831 C CA . PRO A 1 106 ? -23.651 2.547 16.866 1.00 74.81 106 PRO A CA 1
ATOM 832 C C . PRO A 1 106 ? -24.224 1.288 17.548 1.00 74.81 106 PRO A C 1
ATOM 834 O O . PRO A 1 106 ? -25.429 1.142 17.752 1.00 74.81 106 PRO A O 1
ATOM 837 N N . THR A 1 107 ? -23.362 0.315 17.837 1.00 80.44 107 THR A N 1
ATOM 838 C CA . THR A 1 107 ? -23.711 -0.929 18.531 1.00 80.44 107 THR A CA 1
ATOM 839 C C . THR A 1 107 ? -22.573 -1.349 19.450 1.00 80.44 107 THR A C 1
ATOM 841 O O . THR A 1 107 ? -21.399 -1.101 19.158 1.00 80.44 107 THR A O 1
ATOM 844 N N . THR A 1 108 ? -22.918 -2.000 20.558 1.00 85.44 108 THR A N 1
ATOM 845 C CA . THR A 1 108 ? -21.931 -2.577 21.464 1.00 85.44 108 THR A CA 1
ATOM 846 C C . THR A 1 108 ? -21.156 -3.684 20.752 1.00 85.44 108 THR A C 1
ATOM 848 O O . THR A 1 108 ? -21.724 -4.544 20.074 1.00 85.44 108 THR A O 1
ATOM 851 N N . GLN A 1 109 ? -19.840 -3.643 20.903 1.00 87.69 109 GLN A N 1
ATOM 852 C CA . GLN A 1 109 ? -18.890 -4.572 20.320 1.00 87.69 109 GLN A CA 1
ATOM 853 C C . GLN A 1 109 ? -18.081 -5.208 21.448 1.00 87.69 109 GLN A C 1
ATOM 855 O O . GLN A 1 109 ? -17.586 -4.500 22.327 1.00 87.69 109 GLN A O 1
ATOM 860 N N . ILE A 1 110 ? -17.943 -6.532 21.426 1.00 90.94 110 ILE A N 1
ATOM 861 C CA . ILE A 1 110 ? -17.201 -7.292 22.441 1.00 90.94 110 ILE A CA 1
ATOM 862 C C . ILE A 1 110 ? -16.218 -8.257 21.787 1.00 90.94 110 ILE A C 1
ATOM 864 O O . ILE A 1 110 ? -16.437 -8.711 20.665 1.00 90.94 110 ILE A O 1
ATOM 868 N N . CYS A 1 111 ? -15.155 -8.615 22.498 1.00 92.38 111 CYS A N 1
ATOM 869 C CA . CYS A 1 111 ? -14.254 -9.672 22.055 1.00 92.38 111 CYS A CA 1
ATOM 870 C C . CYS A 1 111 ? -14.794 -11.050 22.470 1.00 92.38 111 CYS A C 1
ATOM 872 O O . CYS A 1 111 ? -15.261 -11.224 23.595 1.00 92.38 111 CYS A O 1
ATOM 874 N N . VAL A 1 112 ? -14.698 -12.041 21.586 1.00 91.88 112 VAL A N 1
ATOM 875 C CA . VAL A 1 112 ? -15.157 -13.424 21.769 1.00 91.88 112 VAL A CA 1
ATOM 876 C C . VAL A 1 112 ? -14.105 -14.424 21.281 1.00 91.88 112 VAL A C 1
ATOM 878 O O . VAL A 1 112 ? -13.264 -14.117 20.432 1.00 91.88 112 VAL A O 1
ATOM 881 N N . GLU A 1 113 ? -14.138 -15.638 21.836 1.00 91.19 113 GLU A N 1
ATOM 882 C CA . GLU A 1 113 ? -13.211 -16.719 21.466 1.00 91.19 113 GLU A CA 1
ATOM 883 C C . GLU A 1 113 ? -13.565 -17.350 20.115 1.00 91.19 113 GLU A C 1
ATOM 885 O O . GLU A 1 113 ? -12.683 -17.671 19.320 1.00 91.19 113 GLU A O 1
ATOM 890 N N . LYS A 1 114 ? -14.862 -17.513 19.835 1.00 91.12 114 LYS A N 1
ATOM 891 C CA . LYS A 1 114 ? -15.381 -18.074 18.584 1.00 91.12 114 LYS A CA 1
ATOM 892 C C . LYS A 1 114 ? -16.589 -17.273 18.126 1.00 91.12 114 LYS A C 1
ATOM 894 O O . LYS A 1 114 ? -17.355 -16.780 18.948 1.00 91.12 114 LYS A O 1
ATOM 899 N N . CYS A 1 115 ? -16.757 -17.156 16.812 1.00 90.44 115 CYS A N 1
ATOM 900 C CA . CYS A 1 115 ? -17.966 -16.570 16.248 1.00 90.44 115 CYS A CA 1
ATOM 901 C C . CYS A 1 115 ? -19.164 -17.521 16.426 1.00 90.44 115 CYS A C 1
ATOM 903 O O . CYS A 1 115 ? -18.984 -18.743 16.364 1.00 90.44 115 CYS A O 1
ATOM 905 N N . PRO A 1 116 ? -20.380 -16.982 16.619 1.00 90.81 116 PRO A N 1
ATOM 906 C CA . PRO A 1 116 ? -21.580 -17.793 16.791 1.00 90.81 116 PRO A CA 1
ATOM 907 C C . PRO A 1 116 ? -21.866 -18.613 15.531 1.00 90.81 116 PRO A C 1
ATOM 909 O O . PRO A 1 116 ? -21.840 -18.087 14.424 1.00 90.81 116 PRO A O 1
ATOM 912 N N . SER A 1 117 ? -22.155 -19.905 15.687 1.00 86.19 117 SER A N 1
ATOM 913 C CA . SER A 1 117 ? -22.399 -20.831 14.568 1.00 86.19 117 SER A CA 1
ATOM 914 C C . SER A 1 117 ? -23.877 -21.138 14.328 1.00 86.19 117 SER A C 1
ATOM 916 O O . SER A 1 117 ? -24.234 -21.666 13.277 1.00 86.19 117 SER A O 1
ATOM 918 N N . LYS A 1 118 ? -24.742 -20.814 15.292 1.00 85.56 118 LYS A N 1
ATOM 919 C CA . LYS A 1 118 ? -26.181 -21.085 15.254 1.00 85.56 118 LYS A CA 1
ATOM 920 C C . LYS A 1 118 ? -26.966 -19.803 15.474 1.00 85.56 118 LYS A C 1
ATOM 922 O O . LYS A 1 118 ? -26.487 -18.879 16.127 1.00 85.56 118 LYS A O 1
ATOM 927 N N . PHE A 1 119 ? -28.180 -19.789 14.935 1.00 86.44 119 PHE A N 1
ATOM 928 C CA . PHE A 1 119 ? -29.143 -18.739 15.215 1.00 86.44 119 PHE A CA 1
ATOM 929 C C . PHE A 1 119 ? -29.825 -19.001 16.562 1.00 86.44 119 PHE A C 1
ATOM 931 O O . PHE A 1 119 ? -30.370 -20.087 16.754 1.00 86.44 119 PHE A O 1
ATOM 938 N N . LEU A 1 120 ? -29.793 -18.032 17.477 1.00 87.19 120 LEU A N 1
ATOM 939 C CA . LEU A 1 120 ? -30.405 -18.144 18.805 1.00 87.19 120 LEU A CA 1
ATOM 940 C C . LEU A 1 120 ? -30.833 -16.759 19.298 1.00 87.19 120 LEU A C 1
ATOM 942 O O . LEU A 1 120 ? -30.048 -15.818 19.221 1.00 87.19 120 LEU A O 1
ATOM 946 N N . THR A 1 121 ? -32.050 -16.620 19.818 1.00 87.00 121 THR A N 1
ATOM 947 C CA . THR A 1 121 ? -32.535 -15.352 20.395 1.00 87.00 121 THR A CA 1
ATOM 948 C C . THR A 1 121 ? -32.384 -15.346 21.912 1.00 87.00 121 THR A C 1
ATOM 950 O O . THR A 1 121 ? -32.431 -16.401 22.552 1.00 87.00 121 THR A O 1
ATOM 953 N N . LEU A 1 122 ? -32.245 -14.157 22.507 1.00 84.69 122 LEU A N 1
ATOM 954 C CA . LEU A 1 122 ? -32.158 -14.011 23.963 1.00 84.69 122 LEU A CA 1
ATOM 955 C C . LEU A 1 122 ? -33.407 -14.573 24.662 1.00 84.69 122 LEU A C 1
ATOM 957 O O . LEU A 1 122 ? -33.291 -15.235 25.690 1.00 84.69 122 LEU A O 1
ATOM 961 N N . VAL A 1 123 ? -34.591 -14.363 24.078 1.00 84.31 123 VAL A N 1
ATOM 962 C CA . VAL A 1 123 ? -35.871 -14.866 24.605 1.00 84.31 123 VAL A CA 1
ATOM 963 C C . VAL A 1 123 ? -35.873 -16.396 24.674 1.00 84.31 123 VAL A C 1
ATOM 965 O O . VAL A 1 123 ? -36.225 -16.963 25.706 1.00 84.31 123 VAL A O 1
ATOM 968 N N . GLN A 1 124 ? -35.435 -17.072 23.606 1.00 84.38 124 GLN A N 1
ATOM 969 C CA . GLN A 1 124 ? -35.356 -18.536 23.569 1.00 84.38 124 GLN A CA 1
ATOM 970 C C . GLN A 1 124 ? -34.307 -19.070 24.546 1.00 84.38 124 GLN A C 1
ATOM 972 O O . GLN A 1 124 ? -34.588 -19.999 25.301 1.00 84.38 124 GLN A O 1
ATOM 977 N N . ALA A 1 125 ? -33.118 -18.462 24.572 1.00 83.06 125 ALA A N 1
ATOM 978 C CA . ALA A 1 125 ? -32.042 -18.871 25.468 1.00 83.06 125 ALA A CA 1
ATOM 979 C C . ALA A 1 125 ? -32.452 -18.734 26.945 1.00 83.06 125 ALA A C 1
ATOM 981 O O . ALA A 1 125 ? -32.255 -19.657 27.734 1.00 83.06 125 ALA A O 1
ATOM 982 N N . HIS A 1 126 ? -33.070 -17.607 27.312 1.00 82.38 126 HIS A N 1
ATOM 983 C CA . HIS A 1 126 ? -33.511 -17.336 28.680 1.00 82.38 126 HIS A CA 1
ATOM 984 C C . HIS A 1 126 ? -34.698 -18.214 29.105 1.00 82.38 126 HIS A C 1
ATOM 986 O O . HIS A 1 126 ? -34.800 -18.575 30.274 1.00 82.38 126 HIS A O 1
ATOM 992 N N . ALA A 1 127 ? -35.588 -18.583 28.178 1.00 81.81 127 ALA A N 1
ATOM 993 C CA . ALA A 1 127 ? -36.698 -19.491 28.467 1.00 81.81 127 ALA A CA 1
ATOM 994 C C . ALA A 1 127 ? -36.233 -20.934 28.727 1.00 81.81 127 ALA A C 1
ATOM 996 O O . ALA A 1 127 ? -36.839 -21.636 29.531 1.00 81.81 127 ALA A O 1
ATOM 997 N N . LEU A 1 128 ? -35.171 -21.378 28.046 1.00 79.62 128 LEU A N 1
ATOM 998 C CA . LEU A 1 128 ? -34.692 -22.759 28.120 1.00 79.62 128 LEU A CA 1
ATOM 999 C C . LEU A 1 128 ? -33.764 -23.027 29.314 1.00 79.62 128 LEU A C 1
ATOM 1001 O O . LEU A 1 128 ? -33.721 -24.165 29.760 1.00 79.62 128 LEU A O 1
ATOM 1005 N N . GLN A 1 129 ? -33.010 -22.031 29.808 1.00 76.56 129 GLN A N 1
ATOM 1006 C CA . GLN A 1 129 ? -32.031 -22.169 30.914 1.00 76.56 129 GLN A CA 1
ATOM 1007 C C . GLN A 1 129 ? -31.083 -23.393 30.805 1.00 76.56 129 GLN A C 1
ATOM 1009 O O . GLN A 1 129 ? -30.581 -23.902 31.804 1.00 76.56 129 GLN A O 1
ATOM 1014 N N . ASN A 1 130 ? -30.800 -23.844 29.580 1.00 81.62 130 ASN A N 1
ATOM 1015 C CA . ASN A 1 130 ? -29.985 -25.027 29.275 1.00 81.62 130 ASN A CA 1
ATOM 1016 C C . ASN A 1 130 ? -28.553 -24.642 28.832 1.00 81.62 130 ASN A C 1
ATOM 1018 O O . ASN A 1 130 ? -28.129 -23.495 28.982 1.00 81.62 130 ASN A O 1
ATOM 1022 N N . GLU A 1 131 ? -27.803 -25.574 28.229 1.00 81.62 131 GLU A N 1
ATOM 1023 C CA . GLU A 1 131 ? -26.479 -25.311 27.624 1.00 81.62 131 GLU A CA 1
ATOM 1024 C C . GLU A 1 131 ? -26.491 -24.189 26.565 1.00 81.62 131 GLU A C 1
ATOM 1026 O O . GLU A 1 131 ? -25.497 -23.488 26.361 1.00 81.62 131 GLU A O 1
ATOM 1031 N N . ASP A 1 132 ? -27.628 -23.960 25.907 1.00 82.31 132 ASP A N 1
ATOM 1032 C CA . ASP A 1 132 ? -27.785 -22.840 24.975 1.00 82.31 132 ASP A CA 1
ATOM 1033 C C . ASP A 1 132 ? -27.716 -21.484 25.697 1.00 82.31 132 ASP A C 1
ATOM 1035 O O . ASP A 1 132 ? -27.163 -20.526 25.158 1.00 82.31 132 ASP A O 1
ATOM 1039 N N . PHE A 1 133 ? -28.198 -21.399 26.944 1.00 83.50 133 PHE A N 1
ATOM 1040 C CA . PHE A 1 133 ? -28.097 -20.188 27.762 1.00 83.50 133 PHE A CA 1
ATOM 1041 C C . PHE A 1 133 ? -26.659 -19.931 28.217 1.00 83.50 133 PHE A C 1
ATOM 1043 O O . PHE A 1 133 ? -26.187 -18.794 28.159 1.00 83.50 133 PHE A O 1
ATOM 1050 N N . THR A 1 134 ? -25.929 -20.978 28.618 1.00 84.00 134 THR A N 1
ATOM 1051 C CA . THR A 1 134 ? -24.513 -20.840 28.999 1.00 84.00 134 THR A CA 1
ATOM 1052 C C . THR A 1 134 ? -23.662 -20.427 27.801 1.00 84.00 134 THR A C 1
ATOM 1054 O O . THR A 1 134 ? -22.814 -19.544 27.930 1.00 84.00 134 THR A O 1
ATOM 1057 N N . THR A 1 135 ? -23.953 -20.976 26.619 1.00 84.62 135 THR A N 1
ATOM 1058 C CA . THR A 1 135 ? -23.325 -20.571 25.358 1.00 84.62 135 THR A CA 1
ATOM 1059 C C . THR A 1 135 ? -23.662 -19.119 25.015 1.00 84.62 135 THR A C 1
ATOM 1061 O O . THR A 1 135 ? -22.761 -18.346 24.697 1.00 84.62 135 THR A O 1
ATOM 1064 N N . PHE A 1 136 ? -24.927 -18.706 25.135 1.00 87.88 136 PHE A N 1
ATOM 1065 C CA . PHE A 1 136 ? -25.357 -17.330 24.867 1.00 87.88 136 PHE A CA 1
ATOM 1066 C C . PHE A 1 136 ? -24.684 -16.317 25.804 1.00 87.88 136 PHE A C 1
ATOM 1068 O O . PHE A 1 136 ? -24.232 -15.266 25.351 1.00 87.88 136 PHE A O 1
ATOM 1075 N N . LYS A 1 137 ? -24.531 -16.660 27.091 1.00 86.88 137 LYS A N 1
ATOM 1076 C CA . LYS A 1 137 ? -23.881 -15.809 28.102 1.00 86.88 137 LYS A CA 1
ATOM 1077 C C . LYS A 1 137 ? -22.442 -15.433 27.725 1.00 86.88 137 LYS A C 1
ATOM 1079 O O . LYS A 1 137 ? -21.989 -14.355 28.094 1.00 86.88 137 LYS A O 1
ATOM 1084 N N . THR A 1 138 ? -21.739 -16.260 26.941 1.00 87.81 138 THR A N 1
ATOM 1085 C CA . THR A 1 138 ? -20.376 -15.940 26.462 1.00 87.81 138 THR A CA 1
ATOM 1086 C C . THR A 1 138 ? -20.315 -14.745 25.502 1.00 87.81 138 THR A C 1
ATOM 1088 O O . THR A 1 138 ? -19.250 -14.145 25.353 1.00 87.81 138 THR A O 1
ATOM 1091 N N . TYR A 1 139 ? -21.449 -14.377 24.895 1.00 89.19 139 TYR A N 1
ATOM 1092 C CA . TYR A 1 139 ? -21.605 -13.227 23.999 1.00 89.19 139 TYR A CA 1
ATOM 1093 C C . TYR A 1 139 ? -22.202 -11.993 24.701 1.00 89.19 139 TYR A C 1
ATOM 1095 O O . TYR A 1 139 ? -22.546 -11.017 24.036 1.00 89.19 139 TYR A O 1
ATOM 1103 N N . CYS A 1 140 ? -22.333 -12.022 26.028 1.00 88.12 140 CYS A N 1
ATOM 1104 C CA . CYS A 1 140 ? -22.762 -10.887 26.844 1.00 88.12 140 CYS A CA 1
ATOM 1105 C C . CYS A 1 140 ? -21.568 -10.219 27.549 1.00 88.12 140 CYS A C 1
ATOM 1107 O O . CYS A 1 140 ? -20.464 -10.766 27.586 1.00 88.12 140 CYS A O 1
ATOM 1109 N N . LYS A 1 141 ? -21.783 -9.032 28.130 1.00 84.88 141 LYS A N 1
ATOM 1110 C CA . LYS A 1 141 ? -20.778 -8.355 28.969 1.00 84.88 141 LYS A CA 1
ATOM 1111 C C . LYS A 1 141 ? -20.455 -9.205 30.213 1.00 84.88 141 LYS A C 1
ATOM 1113 O O . LYS A 1 141 ? -21.358 -9.756 30.836 1.00 84.88 141 LYS A O 1
ATOM 1118 N N . GLU A 1 142 ? -19.173 -9.300 30.574 1.00 72.69 142 GLU A N 1
ATOM 1119 C CA . GLU A 1 142 ? -18.677 -10.207 31.630 1.00 72.69 142 GLU A CA 1
ATOM 1120 C C . GLU A 1 142 ? -19.107 -9.811 33.054 1.00 72.69 142 GLU A C 1
ATOM 1122 O O . GLU A 1 142 ? -19.111 -10.652 33.949 1.00 72.69 142 GLU A O 1
ATOM 1127 N N . ASP A 1 143 ? -19.518 -8.558 33.253 1.00 66.50 143 ASP A N 1
ATOM 1128 C CA . ASP A 1 143 ? -19.666 -7.955 34.581 1.00 66.50 143 ASP A CA 1
ATOM 1129 C C . ASP A 1 143 ? -21.072 -8.102 35.200 1.00 66.50 143 ASP A C 1
ATOM 1131 O O . ASP A 1 143 ? -21.335 -7.526 36.256 1.00 66.50 143 ASP A O 1
ATOM 1135 N N . VAL A 1 144 ? -22.003 -8.841 34.571 1.00 69.12 144 VAL A N 1
ATOM 1136 C CA . VAL A 1 144 ? -23.410 -8.886 35.024 1.00 69.12 144 VAL A CA 1
ATOM 1137 C C . VAL A 1 144 ? -23.990 -10.297 35.092 1.00 69.12 144 VAL A C 1
ATOM 1139 O O . VAL A 1 144 ? -23.916 -11.091 34.151 1.00 69.12 144 VAL A O 1
ATOM 1142 N N . ASP A 1 145 ? -24.641 -10.604 36.218 1.00 74.62 145 ASP A N 1
ATOM 1143 C CA . ASP A 1 145 ? -25.326 -11.876 36.429 1.00 74.62 145 ASP A CA 1
ATOM 1144 C C . ASP A 1 145 ? -26.761 -11.829 35.875 1.00 74.62 145 ASP A C 1
ATOM 1146 O O . ASP A 1 145 ? -27.745 -11.577 36.569 1.00 74.62 145 ASP A O 1
ATOM 1150 N N . ILE A 1 146 ? -26.851 -12.066 34.568 1.00 77.06 146 ILE A N 1
ATOM 1151 C CA . ILE A 1 146 ? -28.059 -11.939 33.735 1.00 77.06 146 ILE A CA 1
ATOM 1152 C C . ILE A 1 146 ? -29.186 -12.899 34.165 1.00 77.06 146 ILE A C 1
ATOM 1154 O O . ILE A 1 146 ? -30.356 -12.638 33.915 1.00 77.06 146 ILE A O 1
ATOM 1158 N N . SER A 1 147 ? -28.854 -13.985 34.871 1.00 74.75 147 SER A N 1
ATOM 1159 C CA . SER A 1 147 ? -29.774 -15.064 35.269 1.00 74.75 147 SER A CA 1
ATOM 1160 C C . SER A 1 147 ? -30.938 -14.619 36.170 1.00 74.75 147 SER A C 1
ATOM 1162 O O . SER A 1 147 ? -31.904 -15.360 36.329 1.00 74.75 147 SER A O 1
ATOM 1164 N N . LYS A 1 148 ? -30.825 -13.450 36.813 1.00 75.75 148 LYS A N 1
ATOM 1165 C CA . LYS A 1 148 ? -31.820 -12.915 37.761 1.00 75.75 148 LYS A CA 1
ATOM 1166 C C . LYS A 1 148 ? -32.596 -11.712 37.214 1.00 75.75 148 LYS A C 1
ATOM 1168 O O . LYS A 1 148 ? -33.472 -11.205 37.908 1.00 75.75 148 LYS A O 1
ATOM 1173 N N . MET A 1 149 ? -32.260 -11.234 36.015 1.00 79.94 149 MET A N 1
ATOM 1174 C CA . MET A 1 149 ? -32.847 -10.032 35.416 1.00 79.94 149 MET A CA 1
ATOM 1175 C C . MET A 1 149 ? -33.930 -10.395 34.400 1.00 79.94 149 MET A C 1
ATOM 1177 O O . MET A 1 149 ? -33.937 -11.485 33.835 1.00 79.94 149 MET A O 1
ATOM 1181 N N . SER A 1 150 ? -34.858 -9.471 34.149 1.00 82.44 150 SER A N 1
ATOM 1182 C CA . SER A 1 150 ? -35.874 -9.661 33.112 1.00 82.44 150 SER A CA 1
ATOM 1183 C C . SER A 1 150 ? -35.288 -9.412 31.711 1.00 82.44 150 SER A C 1
ATOM 1185 O O . SER A 1 150 ? -34.462 -8.519 31.527 1.00 82.44 150 SER A O 1
ATOM 1187 N N . VAL A 1 151 ? -35.726 -10.174 30.698 1.00 81.00 151 VAL A N 1
ATOM 1188 C CA . VAL A 1 151 ? -35.262 -10.024 29.297 1.00 81.00 151 VAL A CA 1
ATOM 1189 C C . VAL A 1 151 ? -35.367 -8.580 28.770 1.00 81.00 151 VAL A C 1
ATOM 1191 O O . VAL A 1 151 ? -34.389 -8.101 28.195 1.00 81.00 151 VAL A O 1
ATOM 1194 N N . PRO A 1 152 ? -36.472 -7.837 28.994 1.00 80.25 152 PRO A N 1
ATOM 1195 C CA . PRO A 1 152 ? -36.572 -6.445 28.547 1.00 80.25 152 PRO A CA 1
ATOM 1196 C C . PRO A 1 152 ? -35.539 -5.527 29.207 1.00 80.25 152 PRO A C 1
ATOM 1198 O O . PRO A 1 152 ? -35.051 -4.589 28.585 1.00 80.25 152 PRO A O 1
ATOM 1201 N N . GLU A 1 153 ? -35.181 -5.799 30.459 1.00 81.25 153 GLU A N 1
ATOM 1202 C CA . GLU A 1 153 ? -34.205 -5.010 31.207 1.00 81.25 153 GLU A CA 1
ATOM 1203 C C . GLU A 1 153 ? -32.772 -5.287 30.741 1.00 81.25 153 GLU A C 1
ATOM 1205 O O . GLU A 1 153 ? -31.979 -4.358 30.608 1.00 81.25 153 GLU A O 1
ATOM 1210 N N . ILE A 1 154 ? -32.475 -6.538 30.376 1.00 82.31 154 ILE A N 1
ATOM 1211 C CA . ILE A 1 154 ? -31.197 -6.950 29.774 1.00 82.31 154 ILE A CA 1
ATOM 1212 C C . ILE A 1 154 ? -30.971 -6.250 28.425 1.00 82.31 154 ILE A C 1
ATOM 1214 O O . ILE A 1 154 ? -29.866 -5.767 28.159 1.00 82.31 154 ILE A O 1
ATOM 1218 N N . LEU A 1 155 ? -32.016 -6.182 27.591 1.00 80.25 155 LEU A N 1
ATOM 1219 C CA . LEU A 1 155 ? -31.975 -5.502 26.293 1.00 80.25 155 LEU A CA 1
ATOM 1220 C C . LEU A 1 155 ? -31.864 -3.986 26.457 1.00 80.25 155 LEU A C 1
ATOM 1222 O O . LEU A 1 155 ? -30.983 -3.376 25.858 1.00 80.25 155 LEU A O 1
ATOM 1226 N N . LYS A 1 156 ? -32.675 -3.389 27.342 1.00 77.00 156 LYS A N 1
ATOM 1227 C CA . LYS A 1 156 ? -32.647 -1.946 27.624 1.00 77.00 156 LYS A CA 1
ATOM 1228 C C . LYS A 1 156 ? -31.292 -1.478 28.162 1.00 77.00 156 LYS A C 1
ATOM 1230 O O . LYS A 1 156 ? -30.857 -0.374 27.858 1.00 77.00 156 LYS A O 1
ATOM 1235 N N . GLN A 1 157 ? -30.618 -2.308 28.957 1.00 74.56 157 GLN A N 1
ATOM 1236 C CA . GLN A 1 157 ? -29.276 -2.019 29.470 1.00 74.56 157 GLN A CA 1
ATOM 1237 C C . GLN A 1 157 ? -28.152 -2.425 28.502 1.00 74.56 157 GLN A C 1
ATOM 1239 O O . GLN A 1 157 ? -26.979 -2.258 28.833 1.00 74.56 157 GLN A O 1
ATOM 1244 N N . GLY A 1 158 ? -28.458 -2.973 27.319 1.00 77.19 158 GLY A N 1
ATOM 1245 C CA . GLY A 1 158 ? -27.456 -3.372 26.326 1.00 77.19 158 GLY A CA 1
ATOM 1246 C C . GLY A 1 158 ? -26.388 -4.316 26.891 1.00 77.19 158 GLY A C 1
ATOM 1247 O O . GLY A 1 158 ? -25.195 -4.148 26.619 1.00 77.19 158 GLY A O 1
ATOM 1248 N N . LEU A 1 159 ? -26.789 -5.255 27.753 1.00 84.75 159 LEU A N 1
ATOM 1249 C CA . LEU A 1 159 ? -25.875 -6.207 28.399 1.00 84.75 159 LEU A CA 1
ATOM 1250 C C . LEU A 1 159 ? -25.573 -7.414 27.509 1.00 84.75 159 LEU A C 1
ATOM 1252 O O . LEU A 1 159 ? -24.475 -7.973 27.561 1.00 84.75 159 LEU A O 1
ATOM 1256 N N . CYS A 1 160 ? -26.546 -7.781 26.681 1.00 88.06 160 CYS A N 1
ATOM 1257 C CA . CYS A 1 160 ? -26.499 -8.905 25.762 1.00 88.06 160 CYS A CA 1
ATOM 1258 C C . CYS A 1 160 ? -27.052 -8.502 24.388 1.00 88.06 160 CYS A C 1
ATOM 1260 O O . CYS A 1 160 ? -27.896 -7.604 24.312 1.00 88.06 160 CYS A O 1
ATOM 1262 N N . PRO A 1 161 ? -26.642 -9.190 23.309 1.00 89.25 161 PRO A N 1
ATOM 1263 C CA . PRO A 1 161 ? -27.303 -9.071 22.014 1.00 89.25 161 PRO A CA 1
ATOM 1264 C C . PRO A 1 161 ? -28.752 -9.583 22.084 1.00 89.25 161 PRO A C 1
ATOM 1266 O O . PRO A 1 161 ? -29.061 -10.479 22.869 1.00 89.25 161 PRO A O 1
ATOM 1269 N N . ALA A 1 162 ? -29.638 -9.063 21.229 1.00 86.88 162 ALA A N 1
ATOM 1270 C CA . ALA A 1 162 ? -31.013 -9.566 21.109 1.00 86.88 162 ALA A CA 1
ATOM 1271 C C . ALA A 1 162 ? -31.074 -10.945 20.430 1.00 86.88 162 ALA A C 1
ATOM 1273 O O . ALA A 1 162 ? -31.887 -11.806 20.785 1.00 86.88 162 ALA A O 1
ATOM 1274 N N . MET A 1 163 ? -30.164 -11.173 19.483 1.00 88.25 163 MET A N 1
ATOM 1275 C CA . MET A 1 163 ? -30.024 -12.419 18.739 1.00 88.25 163 MET A CA 1
ATOM 1276 C C . MET A 1 163 ? -28.561 -12.688 18.386 1.00 88.25 163 MET A C 1
ATOM 1278 O O . MET A 1 163 ? -27.769 -11.771 18.178 1.00 88.25 163 MET A O 1
ATOM 1282 N N . LEU A 1 164 ? -28.218 -13.966 18.274 1.00 88.56 164 LEU A N 1
ATOM 1283 C CA . LEU A 1 164 ? -26.984 -14.447 17.674 1.00 88.56 164 LEU A CA 1
ATOM 1284 C C . LEU A 1 164 ? -27.295 -14.897 16.254 1.00 88.56 164 LEU A C 1
ATOM 1286 O O . LEU A 1 164 ? -28.182 -15.721 16.043 1.00 88.56 164 LEU A O 1
ATOM 1290 N N . THR A 1 165 ? -26.549 -14.381 15.284 1.00 86.81 165 THR A N 1
ATOM 1291 C CA . THR A 1 165 ? -26.635 -14.813 13.887 1.00 86.81 165 THR A CA 1
ATOM 1292 C C . THR A 1 165 ? -25.453 -15.714 13.547 1.00 86.81 165 THR A C 1
ATOM 1294 O O . THR A 1 165 ? -24.327 -15.372 13.920 1.00 86.81 165 THR A O 1
ATOM 1297 N N . PRO A 1 166 ? -25.647 -16.825 12.810 1.00 86.69 166 PRO A N 1
ATOM 1298 C CA . PRO A 1 166 ? -24.538 -17.666 12.373 1.00 86.69 166 PRO A CA 1
ATOM 1299 C C . PRO A 1 166 ? -23.541 -16.814 11.586 1.00 86.69 166 PRO A C 1
ATOM 1301 O O . PRO A 1 166 ? -23.920 -16.126 10.642 1.00 86.69 166 PRO A O 1
ATOM 1304 N N . SER A 1 167 ? -22.284 -16.817 12.014 1.00 84.88 167 SER A N 1
ATOM 1305 C CA . SER A 1 167 ? -21.259 -15.872 11.585 1.00 84.88 167 SER A CA 1
ATOM 1306 C C . SER A 1 167 ? -19.934 -16.574 11.323 1.00 84.88 167 SER A C 1
ATOM 1308 O O . SER A 1 167 ? -19.512 -17.451 12.076 1.00 84.88 167 SER A O 1
ATOM 1310 N N . THR A 1 168 ? -19.243 -16.149 10.273 1.00 80.75 168 THR A N 1
ATOM 1311 C CA . THR A 1 168 ? -17.891 -16.604 9.948 1.00 80.75 168 THR A CA 1
ATOM 1312 C C . THR A 1 168 ? -16.863 -15.556 10.366 1.00 80.75 168 THR A C 1
ATOM 1314 O O . THR A 1 168 ? -17.089 -14.360 10.150 1.00 80.75 168 THR A O 1
ATOM 1317 N N . PRO A 1 169 ? -15.727 -15.973 10.952 1.00 81.50 169 PRO A N 1
ATOM 1318 C CA . PRO A 1 169 ? -14.656 -15.051 11.285 1.00 81.50 169 PRO A CA 1
ATOM 1319 C C . PRO A 1 169 ? -14.013 -14.495 10.013 1.00 81.50 169 PRO A C 1
ATOM 1321 O O . PRO A 1 169 ? -13.609 -15.242 9.125 1.00 81.50 169 PRO A O 1
ATOM 1324 N N . PHE A 1 170 ? -13.867 -13.177 9.950 1.00 74.69 170 PHE A N 1
ATOM 1325 C CA . PHE A 1 170 ? -13.193 -12.473 8.869 1.00 74.69 170 PHE A CA 1
ATOM 1326 C C . PHE A 1 170 ? -12.427 -11.274 9.446 1.00 74.69 170 PHE A C 1
ATOM 1328 O O . PHE A 1 170 ? -13.001 -10.421 10.120 1.00 74.69 17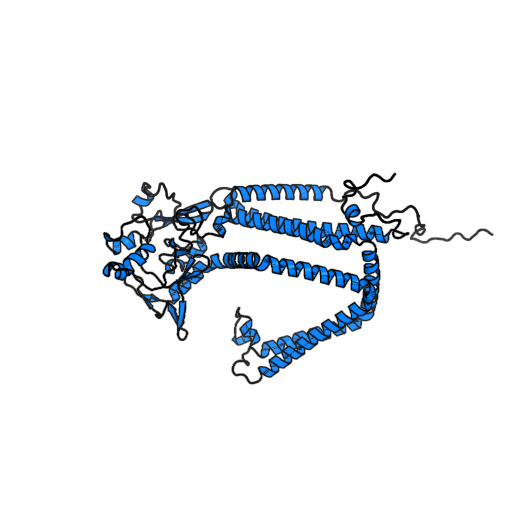0 PHE A O 1
ATOM 1335 N N . THR A 1 171 ? -11.104 -11.216 9.248 1.00 71.25 171 THR A N 1
ATOM 1336 C CA . THR A 1 171 ? -10.203 -10.185 9.827 1.00 71.25 171 THR A CA 1
ATOM 1337 C C . THR A 1 171 ? -10.330 -10.002 11.345 1.00 71.25 171 THR A C 1
ATOM 1339 O O . THR A 1 171 ? -10.366 -8.880 11.841 1.00 71.25 171 THR A O 1
ATOM 1342 N N . ARG A 1 172 ? -10.430 -11.106 12.103 1.00 81.06 172 ARG A N 1
ATOM 1343 C CA . ARG A 1 172 ? -10.665 -11.066 13.560 1.00 81.06 172 ARG A CA 1
ATOM 1344 C C . ARG A 1 172 ? -11.978 -10.369 13.954 1.00 81.06 172 ARG A C 1
ATOM 1346 O O . ARG A 1 172 ? -12.106 -9.866 15.060 1.00 81.06 172 ARG A O 1
ATOM 1353 N N . ARG A 1 173 ? -12.977 -10.350 13.071 1.00 84.00 173 ARG A N 1
ATOM 1354 C CA . ARG A 1 173 ? -14.341 -9.872 13.342 1.00 84.00 173 ARG A CA 1
ATOM 1355 C C . ARG A 1 173 ? -15.351 -10.943 12.935 1.00 84.00 173 ARG A C 1
ATOM 1357 O O . ARG A 1 173 ? -15.061 -11.747 12.052 1.00 84.00 173 ARG A O 1
ATOM 1364 N N . CYS A 1 174 ? -16.514 -10.975 13.569 1.00 85.88 174 CYS A N 1
ATOM 1365 C CA . CYS A 1 174 ? -17.583 -11.910 13.230 1.00 85.88 174 CYS A CA 1
ATOM 1366 C C . CYS A 1 174 ? -18.589 -11.245 12.291 1.00 85.88 174 CYS A C 1
ATOM 1368 O O . CYS A 1 174 ? -19.256 -10.290 12.687 1.00 85.88 174 CYS A O 1
ATOM 1370 N N . PHE A 1 175 ? -18.708 -11.770 11.069 1.00 84.31 175 PHE A N 1
ATOM 1371 C CA . PHE A 1 175 ? -19.708 -11.330 10.096 1.00 84.31 175 PHE A CA 1
ATOM 1372 C C . PHE A 1 175 ? -20.724 -12.438 9.818 1.00 84.31 175 PHE A C 1
ATOM 1374 O O . PHE A 1 175 ? -20.319 -13.601 9.750 1.00 84.31 175 PHE A O 1
ATOM 1381 N N . PRO A 1 176 ? -22.014 -12.105 9.621 1.00 82.88 176 PRO A N 1
ATOM 1382 C CA . PRO A 1 176 ? -23.046 -13.082 9.302 1.00 82.88 176 PRO A CA 1
ATOM 1383 C C . PRO A 1 176 ? -22.658 -13.945 8.098 1.00 82.88 176 PRO A C 1
ATOM 1385 O O . PRO A 1 176 ? -22.223 -13.440 7.064 1.00 82.88 176 PRO A O 1
ATOM 1388 N N . SER A 1 177 ? -22.829 -15.256 8.233 1.00 78.44 177 SER A N 1
ATOM 1389 C CA . SER A 1 177 ? -22.651 -16.215 7.151 1.00 78.44 177 SER A CA 1
ATOM 1390 C C . SER A 1 177 ? -23.896 -16.179 6.270 1.00 78.44 177 SER A C 1
ATOM 1392 O O . SER A 1 177 ? -24.947 -16.717 6.628 1.00 78.44 177 SER A O 1
ATOM 1394 N N . ILE A 1 178 ? -23.782 -15.479 5.143 1.00 75.19 178 ILE A N 1
ATOM 1395 C CA . ILE A 1 178 ? -24.876 -15.286 4.194 1.00 75.19 178 ILE A CA 1
ATOM 1396 C C . ILE A 1 178 ? -24.670 -16.239 3.014 1.00 75.19 178 ILE A C 1
ATOM 1398 O O . ILE A 1 178 ? -23.645 -16.190 2.333 1.00 75.19 178 ILE A O 1
ATOM 1402 N N . GLY A 1 179 ? -25.646 -17.113 2.781 1.00 68.75 179 GLY A N 1
ATOM 1403 C CA . GLY A 1 179 ? -25.718 -18.004 1.627 1.00 68.75 179 GLY A CA 1
ATOM 1404 C C . GLY A 1 179 ? -26.689 -17.482 0.567 1.00 68.75 179 GLY A C 1
ATOM 1405 O O . GLY A 1 179 ? -27.491 -16.583 0.820 1.00 68.75 179 GLY A O 1
ATOM 1406 N N . LYS A 1 180 ? -26.644 -18.069 -0.632 1.00 70.00 180 LYS A N 1
ATOM 1407 C CA . LYS A 1 180 ? -27.681 -17.897 -1.659 1.00 70.00 180 LYS A CA 1
ATOM 1408 C C . LYS A 1 180 ? -28.376 -19.234 -1.881 1.00 70.00 180 LYS A C 1
ATOM 1410 O O . LYS A 1 180 ? -27.727 -20.186 -2.306 1.00 70.00 180 LYS A O 1
ATOM 1415 N N . LEU A 1 181 ? -29.682 -19.298 -1.631 1.00 60.19 181 LEU A N 1
ATOM 1416 C CA . LEU A 1 181 ? -30.515 -20.452 -1.976 1.00 60.19 181 LEU A CA 1
ATOM 1417 C C . LEU A 1 181 ? -31.496 -20.019 -3.070 1.00 60.19 181 LEU A C 1
ATOM 1419 O O . LEU A 1 181 ? -32.332 -19.150 -2.843 1.00 60.19 181 LEU A O 1
ATOM 1423 N N . GLY A 1 182 ? -31.363 -20.570 -4.281 1.00 55.59 182 GLY A N 1
ATOM 1424 C CA . GLY A 1 182 ? -32.271 -20.253 -5.395 1.00 55.59 182 GLY A CA 1
ATOM 1425 C C . GLY A 1 182 ? -32.294 -18.774 -5.813 1.00 55.59 182 GLY A C 1
ATOM 1426 O O . GLY A 1 182 ? -33.315 -18.297 -6.291 1.00 55.59 182 GLY A O 1
ATOM 1427 N 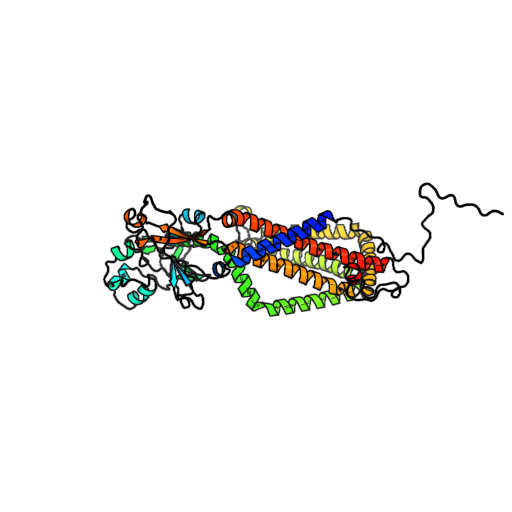N . GLY A 1 183 ? -31.197 -18.034 -5.602 1.00 59.69 183 GLY A N 1
ATOM 1428 C CA . GLY A 1 183 ? -31.090 -16.605 -5.931 1.00 59.69 183 GLY A CA 1
ATOM 1429 C C . GLY A 1 183 ? -31.507 -15.641 -4.813 1.00 59.69 183 GLY A C 1
ATOM 1430 O O . GLY A 1 183 ? -31.213 -14.453 -4.921 1.00 59.69 183 GLY A O 1
ATOM 1431 N N . VAL A 1 184 ? -32.101 -16.139 -3.723 1.00 65.19 184 VAL A N 1
ATOM 1432 C CA . VAL A 1 184 ? -32.490 -15.340 -2.548 1.00 65.19 184 VAL A CA 1
ATOM 1433 C C . VAL A 1 184 ? -31.422 -15.454 -1.456 1.00 65.19 184 VAL A C 1
ATOM 1435 O O . VAL A 1 184 ? -30.836 -16.522 -1.250 1.00 65.19 184 VAL A O 1
ATOM 1438 N N . LEU A 1 185 ? -31.139 -14.339 -0.779 1.00 70.81 185 LEU A N 1
ATOM 1439 C CA . LEU A 1 185 ? -30.173 -14.273 0.318 1.00 70.81 185 LEU A CA 1
ATOM 1440 C C . LEU A 1 185 ? -30.741 -14.968 1.563 1.00 70.81 185 LEU A C 1
ATOM 1442 O O . LEU A 1 185 ? -31.884 -14.741 1.956 1.00 70.81 185 LEU A O 1
ATOM 1446 N N . VAL A 1 186 ? -29.940 -15.840 2.173 1.00 74.38 186 VAL A N 1
ATOM 1447 C CA . VAL A 1 186 ? -30.305 -16.603 3.374 1.00 74.38 186 VAL A CA 1
ATOM 1448 C C . VAL A 1 186 ? -29.215 -16.493 4.428 1.00 74.38 186 VAL A C 1
ATOM 1450 O O . VAL A 1 186 ? -28.032 -16.420 4.106 1.00 74.38 186 VAL A O 1
ATOM 1453 N N . VAL A 1 187 ? -29.604 -16.527 5.698 1.00 71.69 187 VAL A N 1
ATOM 1454 C CA . VAL A 1 187 ? -28.676 -16.601 6.831 1.00 71.69 187 VAL A CA 1
ATOM 1455 C C . VAL A 1 187 ? -28.874 -17.959 7.489 1.00 71.69 187 VAL A C 1
ATOM 1457 O O . VAL A 1 187 ? -29.935 -18.263 8.037 1.00 71.69 187 VAL A O 1
ATOM 1460 N N . GLY A 1 188 ? -27.879 -18.834 7.340 1.00 72.12 188 GLY A N 1
ATOM 1461 C CA . GLY A 1 188 ? -28.095 -20.271 7.517 1.00 72.12 188 GLY A CA 1
ATOM 1462 C C . GLY A 1 188 ? -29.058 -20.816 6.451 1.00 72.12 188 GLY A C 1
ATOM 1463 O O . GLY A 1 188 ? -28.747 -20.761 5.267 1.00 72.12 188 GLY A O 1
ATOM 1464 N N . ASN A 1 189 ? -30.233 -21.310 6.867 1.00 73.38 189 ASN A N 1
ATOM 1465 C CA . ASN A 1 189 ? -31.241 -21.930 5.985 1.00 73.38 189 ASN A CA 1
ATOM 1466 C C . ASN A 1 189 ? -32.564 -21.141 5.889 1.00 73.38 189 ASN A C 1
ATOM 1468 O O . ASN A 1 189 ? -33.565 -21.685 5.424 1.00 73.38 189 ASN A O 1
ATOM 1472 N N . LYS A 1 190 ? -32.611 -19.892 6.369 1.00 73.62 190 LYS A N 1
ATOM 1473 C CA . LYS A 1 190 ? -33.836 -19.074 6.388 1.00 73.62 190 LYS A CA 1
ATOM 1474 C C . LYS A 1 190 ? -33.598 -17.695 5.768 1.00 73.62 190 LYS A C 1
ATOM 1476 O O . LYS A 1 190 ? -32.511 -17.135 5.897 1.00 73.62 190 LYS A O 1
ATOM 1481 N N . THR A 1 191 ? -34.621 -17.169 5.096 1.00 73.38 191 THR A N 1
ATOM 1482 C CA . THR A 1 191 ? -34.650 -15.816 4.506 1.00 73.38 191 THR A CA 1
ATOM 1483 C C . THR A 1 191 ? -35.067 -14.754 5.524 1.00 73.38 191 THR A C 1
ATOM 1485 O O . THR A 1 191 ? -34.575 -13.628 5.478 1.00 73.38 191 THR A O 1
ATOM 1488 N N . THR A 1 192 ? -35.938 -15.134 6.463 1.00 76.44 192 THR A N 1
ATOM 1489 C CA . THR A 1 192 ? -36.413 -14.301 7.569 1.00 76.44 192 THR A CA 1
ATOM 1490 C C . THR A 1 192 ? -36.005 -14.893 8.913 1.00 76.44 192 THR A C 1
ATOM 1492 O O . THR A 1 192 ? -35.921 -16.115 9.089 1.00 76.44 192 THR A O 1
ATOM 1495 N N . PHE A 1 193 ? -35.737 -14.021 9.875 1.00 75.94 193 PHE A N 1
ATOM 1496 C CA . PHE A 1 193 ? -35.338 -14.385 11.231 1.00 75.94 193 PHE A CA 1
ATOM 1497 C C . PHE A 1 193 ? -36.024 -13.477 12.252 1.00 75.94 193 PHE A C 1
ATOM 1499 O O . PHE A 1 193 ? -36.552 -12.425 11.910 1.00 75.94 193 PHE A O 1
ATOM 1506 N N . ASP A 1 194 ? -36.064 -13.919 13.503 1.00 75.81 194 ASP A N 1
ATOM 1507 C CA . ASP A 1 194 ? -36.631 -13.146 14.608 1.00 75.81 194 ASP A CA 1
ATOM 1508 C C . ASP A 1 194 ? -35.591 -12.140 15.114 1.00 75.81 194 ASP A C 1
ATOM 1510 O O . ASP A 1 194 ? -34.509 -12.534 15.542 1.00 75.81 194 ASP A O 1
ATOM 1514 N N . ASN A 1 195 ? -35.909 -10.849 15.086 1.00 72.62 195 ASN A N 1
ATOM 1515 C CA . ASN A 1 195 ? -34.986 -9.793 15.501 1.00 72.62 195 ASN A CA 1
ATOM 1516 C C . ASN A 1 195 ? -34.752 -9.752 17.020 1.00 72.62 195 ASN A C 1
ATOM 1518 O O . ASN A 1 195 ? -33.939 -8.958 17.487 1.00 72.62 195 ASN A O 1
ATOM 1522 N N . GLY A 1 196 ? -35.454 -10.579 17.805 1.00 67.56 196 GLY A N 1
ATOM 1523 C CA . GLY A 1 196 ? -35.332 -10.642 19.264 1.00 67.56 196 GLY A CA 1
ATOM 1524 C C . GLY A 1 196 ? -36.078 -9.525 20.004 1.00 67.56 196 GLY A C 1
ATOM 1525 O O . GLY A 1 196 ? -36.185 -9.575 21.225 1.00 67.56 196 GLY A O 1
ATOM 1526 N N . GLU A 1 197 ? -36.644 -8.565 19.268 1.00 67.19 197 GLU A N 1
ATOM 1527 C CA . GLU A 1 197 ? -37.478 -7.455 19.759 1.00 67.19 197 GLU A CA 1
ATOM 1528 C C . GLU A 1 197 ? -38.975 -7.651 19.425 1.00 67.19 197 GLU A C 1
ATOM 1530 O O . GLU A 1 197 ? -39.776 -6.729 19.544 1.00 67.19 197 GLU A O 1
ATOM 1535 N N . GLY A 1 198 ? -39.374 -8.858 18.998 1.00 65.94 198 GLY A N 1
ATOM 1536 C CA . GLY A 1 198 ? -40.766 -9.190 18.655 1.00 65.94 198 GLY A CA 1
ATOM 1537 C C . GLY A 1 198 ? -41.167 -8.913 17.199 1.00 65.94 198 GLY A C 1
ATOM 1538 O O . GLY A 1 198 ? -42.354 -8.959 16.881 1.00 65.94 198 GLY A O 1
ATOM 1539 N N . GLY A 1 199 ? -40.200 -8.649 16.312 1.00 72.38 199 GLY A N 1
ATOM 1540 C CA . GLY A 1 199 ? -40.397 -8.466 14.866 1.00 72.38 199 GLY A CA 1
ATOM 1541 C C . GLY A 1 199 ? -39.533 -9.410 14.021 1.00 72.38 199 GLY A C 1
ATOM 1542 O O . GLY A 1 199 ? -38.580 -10.003 14.520 1.00 72.38 199 GLY A O 1
ATOM 1543 N N . THR A 1 200 ? -39.846 -9.545 12.729 1.00 77.94 200 THR A N 1
ATOM 1544 C CA . THR A 1 200 ? -39.070 -10.362 11.776 1.00 77.94 200 THR A CA 1
ATOM 1545 C C . THR A 1 200 ? -38.150 -9.499 10.916 1.00 77.94 200 THR A C 1
ATOM 1547 O O . THR A 1 200 ? -38.632 -8.556 10.292 1.00 77.94 200 THR A O 1
ATOM 1550 N N . GLY A 1 201 ? -36.862 -9.834 10.841 1.00 74.44 201 GLY A N 1
ATOM 1551 C CA . GLY A 1 201 ? -35.881 -9.197 9.958 1.00 74.44 201 GLY A CA 1
ATOM 1552 C C . GLY A 1 201 ? -35.548 -10.037 8.732 1.00 74.44 201 GLY A C 1
ATOM 1553 O O . GLY A 1 201 ? -35.729 -11.260 8.719 1.00 74.44 201 GLY A O 1
ATOM 1554 N N . ASN A 1 202 ? -35.046 -9.357 7.700 1.00 82.31 202 ASN A N 1
ATOM 1555 C CA . ASN A 1 202 ? -34.698 -9.945 6.407 1.00 82.31 202 ASN A CA 1
ATOM 1556 C C . ASN A 1 202 ? -33.183 -10.107 6.248 1.00 82.31 202 ASN A C 1
ATOM 1558 O O . ASN A 1 202 ? -32.393 -9.280 6.707 1.00 82.31 202 ASN A O 1
ATOM 1562 N N . ALA A 1 203 ? -32.760 -11.155 5.534 1.00 78.19 203 ALA A N 1
ATOM 1563 C CA . ALA A 1 203 ? -31.343 -11.404 5.243 1.00 78.19 203 ALA A CA 1
ATOM 1564 C C . ALA A 1 203 ? -30.664 -10.253 4.470 1.00 78.19 203 ALA A C 1
ATOM 1566 O O . ALA A 1 203 ? -29.457 -10.045 4.611 1.00 78.19 203 ALA A O 1
ATOM 1567 N N . ASP A 1 204 ? -31.433 -9.480 3.701 1.00 78.00 204 ASP A N 1
ATOM 1568 C CA . ASP A 1 204 ? -30.942 -8.326 2.941 1.00 78.00 204 ASP A CA 1
ATOM 1569 C C . ASP A 1 204 ? -30.445 -7.188 3.847 1.00 78.00 204 ASP A C 1
ATOM 1571 O O . ASP A 1 204 ? -29.419 -6.569 3.560 1.00 78.00 204 ASP A O 1
ATOM 1575 N N . GLU A 1 205 ? -31.104 -6.958 4.986 1.00 78.00 205 GLU A N 1
ATOM 1576 C CA . GLU A 1 205 ? -30.717 -5.922 5.956 1.00 78.00 205 GLU A CA 1
ATOM 1577 C C . GLU A 1 205 ? -29.393 -6.273 6.650 1.00 78.00 205 GLU A C 1
ATOM 1579 O O . GLU A 1 205 ? -28.523 -5.419 6.842 1.00 78.00 205 GLU A O 1
ATOM 1584 N N . LEU A 1 206 ? -29.197 -7.560 6.965 1.00 76.00 206 LEU A N 1
ATOM 1585 C CA . LEU A 1 206 ? -27.924 -8.081 7.473 1.00 76.00 206 LEU A CA 1
ATOM 1586 C C . LEU A 1 206 ? -26.801 -7.909 6.446 1.00 76.00 206 LEU A C 1
ATOM 1588 O O . LEU A 1 206 ? -25.681 -7.553 6.822 1.00 76.00 206 LEU A O 1
ATOM 1592 N N . LEU A 1 207 ? -27.089 -8.137 5.159 1.00 77.12 207 LEU A N 1
ATOM 1593 C CA . LEU A 1 207 ? -26.116 -7.933 4.089 1.00 77.12 207 LEU A CA 1
ATOM 1594 C C . LEU A 1 207 ? -25.728 -6.459 3.961 1.00 77.12 207 LEU A C 1
ATOM 1596 O O . LEU A 1 207 ? -24.549 -6.156 3.784 1.00 77.12 207 LEU A O 1
ATOM 1600 N N . GLU A 1 208 ? -26.690 -5.542 4.042 1.00 76.31 208 GLU A N 1
ATOM 1601 C CA . GLU A 1 208 ? -26.412 -4.110 3.959 1.00 76.31 208 GLU A CA 1
ATOM 1602 C C . GLU A 1 208 ? -25.570 -3.626 5.149 1.00 76.31 208 GLU A C 1
ATOM 1604 O O . GLU A 1 208 ? -24.566 -2.933 4.949 1.00 76.31 208 GLU A O 1
ATOM 1609 N N . GLY A 1 209 ? -25.910 -4.061 6.368 1.00 71.44 209 GLY A N 1
ATOM 1610 C CA . GLY A 1 209 ? -25.125 -3.782 7.572 1.00 71.44 209 GLY A CA 1
ATOM 1611 C C . GLY A 1 209 ? -23.701 -4.334 7.482 1.00 71.44 209 GLY A C 1
ATOM 1612 O O . GLY A 1 209 ? -22.739 -3.617 7.763 1.00 71.44 209 GLY A O 1
ATOM 1613 N N . ALA A 1 210 ? -23.543 -5.571 6.999 1.00 74.94 210 ALA A N 1
ATOM 1614 C CA . ALA A 1 210 ? -22.236 -6.184 6.779 1.00 74.94 210 ALA A CA 1
ATOM 1615 C C . ALA A 1 210 ? -21.421 -5.455 5.696 1.00 74.94 210 ALA A C 1
ATOM 1617 O O . ALA A 1 210 ? -20.233 -5.207 5.890 1.00 74.94 210 ALA A O 1
ATOM 1618 N N . LYS A 1 211 ? -22.041 -5.059 4.575 1.00 73.31 211 LYS A N 1
ATOM 1619 C CA . LYS A 1 211 ? -21.374 -4.303 3.501 1.00 73.31 211 LYS A CA 1
ATOM 1620 C C . LYS A 1 211 ? -20.870 -2.949 3.988 1.00 73.31 211 LYS A C 1
ATOM 1622 O O . LYS A 1 211 ? -19.707 -2.628 3.765 1.00 73.31 211 LYS A O 1
ATOM 1627 N N . LYS A 1 212 ? -21.705 -2.167 4.678 1.00 70.62 212 LYS A N 1
ATOM 1628 C CA . LYS A 1 212 ? -21.312 -0.838 5.179 1.00 70.62 212 LYS A CA 1
ATOM 1629 C C . LYS A 1 212 ? -20.273 -0.922 6.297 1.00 70.62 212 LYS A C 1
ATOM 1631 O O . LYS A 1 212 ? -19.339 -0.125 6.305 1.00 70.62 212 LYS A O 1
ATOM 1636 N N . ALA A 1 213 ? -20.353 -1.937 7.160 1.00 67.31 213 ALA A N 1
ATOM 1637 C CA . ALA A 1 213 ? -19.293 -2.239 8.121 1.00 67.31 213 ALA A CA 1
ATOM 1638 C C . ALA A 1 213 ? -17.975 -2.677 7.442 1.00 67.31 213 ALA A C 1
ATOM 1640 O O . ALA A 1 213 ? -16.904 -2.476 8.012 1.00 67.31 213 ALA A O 1
ATOM 1641 N N . ASN A 1 214 ? -18.034 -3.234 6.225 1.00 64.19 214 ASN A N 1
ATOM 1642 C CA . ASN A 1 214 ? -16.867 -3.700 5.470 1.00 64.19 214 ASN A CA 1
ATOM 1643 C C . ASN A 1 214 ? -16.117 -2.607 4.690 1.00 64.19 214 ASN A C 1
ATOM 1645 O O . ASN A 1 214 ? -14.910 -2.757 4.523 1.00 64.19 214 ASN A O 1
ATOM 1649 N N . VAL A 1 215 ? -16.753 -1.512 4.249 1.00 54.00 215 VAL A N 1
ATOM 1650 C CA . VAL A 1 215 ? -16.102 -0.487 3.388 1.00 54.00 215 VAL A CA 1
ATOM 1651 C C . VAL A 1 215 ? -14.817 0.082 4.013 1.00 54.00 215 VAL A C 1
ATOM 1653 O O . VAL A 1 215 ? -13.803 0.237 3.339 1.00 54.00 215 VAL A O 1
ATOM 1656 N N . VAL A 1 216 ? -14.815 0.337 5.324 1.00 53.25 216 VAL A N 1
ATOM 1657 C CA . VAL A 1 216 ? -13.630 0.834 6.057 1.00 53.25 216 VAL A CA 1
ATOM 1658 C C . VAL A 1 216 ? -12.583 -0.276 6.279 1.00 53.25 216 VAL A C 1
ATOM 1660 O O . VAL A 1 216 ? -11.396 -0.010 6.479 1.00 53.25 216 VAL A O 1
ATOM 1663 N N . VAL A 1 217 ? -13.005 -1.540 6.220 1.00 55.22 217 VAL A N 1
ATOM 1664 C CA . VAL A 1 217 ? -12.182 -2.731 6.466 1.00 55.22 217 VAL A CA 1
ATOM 1665 C C . VAL A 1 217 ? -11.464 -3.184 5.187 1.00 55.22 217 VAL A C 1
ATOM 1667 O O . VAL A 1 217 ? -10.337 -3.662 5.284 1.00 55.22 217 VAL A O 1
ATOM 1670 N N . GLU A 1 218 ? -12.033 -2.971 3.995 1.00 53.34 218 GLU A N 1
ATOM 1671 C CA . GLU A 1 218 ? -11.468 -3.401 2.699 1.00 53.34 218 GLU A CA 1
ATOM 1672 C C . GLU A 1 218 ? -10.038 -2.909 2.432 1.00 53.34 218 GLU A C 1
ATOM 1674 O O . GLU A 1 218 ? -9.172 -3.697 2.049 1.00 53.34 218 GLU A O 1
ATOM 1679 N N . ALA A 1 219 ? -9.718 -1.652 2.742 1.00 46.41 219 ALA A N 1
ATOM 1680 C CA . ALA A 1 219 ? -8.352 -1.144 2.578 1.00 46.41 219 ALA A CA 1
ATOM 1681 C C . ALA A 1 219 ? -7.348 -1.794 3.558 1.00 46.41 219 ALA A C 1
ATOM 1683 O O . ALA A 1 219 ? -6.199 -2.058 3.198 1.00 46.41 219 ALA A O 1
ATOM 1684 N N . ARG A 1 220 ? -7.782 -2.115 4.789 1.00 52.31 220 ARG A N 1
ATOM 1685 C CA . ARG A 1 220 ? -6.960 -2.837 5.781 1.00 52.31 220 ARG A CA 1
ATOM 1686 C C . ARG A 1 220 ? -6.797 -4.323 5.423 1.00 52.31 220 ARG A C 1
ATOM 1688 O O . ARG A 1 220 ? -5.768 -4.913 5.751 1.00 52.31 220 ARG A O 1
ATOM 1695 N N . GLN A 1 221 ? -7.773 -4.919 4.727 1.00 56.53 221 GLN A N 1
ATOM 1696 C CA . GLN A 1 221 ? -7.754 -6.322 4.283 1.00 56.53 221 GLN A CA 1
ATOM 1697 C C . GLN A 1 221 ? -6.620 -6.610 3.301 1.00 56.53 221 GLN A C 1
ATOM 1699 O O . GLN A 1 221 ? -5.932 -7.619 3.452 1.00 56.53 221 GLN A O 1
ATOM 1704 N N . VAL A 1 222 ? -6.428 -5.742 2.304 1.00 55.16 222 VAL A N 1
ATOM 1705 C CA . VAL A 1 222 ? -5.380 -5.922 1.290 1.00 55.16 222 VAL A CA 1
ATOM 1706 C C . VAL A 1 222 ? -4.005 -5.913 1.959 1.00 55.16 222 VAL A C 1
ATOM 1708 O O . VAL A 1 222 ? -3.204 -6.812 1.729 1.00 55.16 222 VAL A O 1
ATOM 1711 N N . ALA A 1 223 ? -3.763 -4.971 2.874 1.00 51.25 223 ALA A N 1
ATOM 1712 C CA . ALA A 1 223 ? -2.481 -4.845 3.563 1.00 51.25 223 ALA A CA 1
ATOM 1713 C C . ALA A 1 223 ? -2.143 -6.049 4.467 1.00 51.25 223 ALA A C 1
ATOM 1715 O O . ALA A 1 223 ? -1.018 -6.545 4.428 1.00 51.25 223 ALA A O 1
ATOM 1716 N N . MET A 1 224 ? -3.100 -6.550 5.259 1.00 56.44 224 MET A N 1
ATOM 1717 C CA . MET A 1 224 ? -2.851 -7.684 6.164 1.00 56.44 224 MET A CA 1
ATOM 1718 C C . MET A 1 224 ? -2.663 -9.007 5.419 1.00 56.44 224 MET A C 1
ATOM 1720 O O . MET A 1 224 ? -1.782 -9.779 5.791 1.00 56.44 224 MET A O 1
ATOM 1724 N N . LYS A 1 225 ? -3.430 -9.246 4.344 1.00 62.56 225 LYS A N 1
ATOM 1725 C CA . LYS A 1 225 ? -3.222 -10.416 3.477 1.00 62.56 225 LYS A CA 1
ATOM 1726 C C . LYS A 1 225 ? -1.846 -10.379 2.816 1.00 62.56 225 LYS A C 1
ATOM 1728 O O . LYS A 1 225 ? -1.138 -11.374 2.860 1.00 62.56 225 LYS A O 1
ATOM 1733 N N . ILE A 1 226 ? -1.418 -9.215 2.317 1.00 62.25 226 ILE A N 1
ATOM 1734 C CA . ILE A 1 226 ? -0.066 -9.040 1.763 1.00 62.25 226 ILE A CA 1
ATOM 1735 C C . ILE A 1 226 ? 1.011 -9.359 2.810 1.00 62.25 226 ILE A C 1
ATOM 1737 O O . ILE A 1 226 ? 2.007 -9.999 2.482 1.00 62.25 226 ILE A O 1
ATOM 1741 N N . PHE A 1 227 ? 0.836 -8.938 4.066 1.00 62.56 227 PHE A N 1
ATOM 1742 C CA . PHE A 1 227 ? 1.812 -9.212 5.125 1.00 62.56 227 PHE A CA 1
ATOM 1743 C C . PHE A 1 227 ? 1.875 -10.701 5.496 1.00 62.56 227 PHE A C 1
ATOM 1745 O O . PHE A 1 227 ? 2.962 -11.260 5.651 1.00 62.56 227 PHE A O 1
ATOM 1752 N N . GLU A 1 228 ? 0.725 -11.366 5.604 1.00 67.25 228 GLU A N 1
ATOM 1753 C CA . GLU A 1 228 ? 0.655 -12.813 5.826 1.00 67.25 228 GLU A CA 1
ATOM 1754 C C . GLU A 1 228 ? 1.293 -13.586 4.658 1.00 67.25 228 GLU A C 1
ATOM 1756 O O . GLU A 1 228 ? 2.146 -14.451 4.874 1.00 67.25 228 GLU A O 1
ATOM 1761 N N . ASP A 1 229 ? 0.994 -13.191 3.419 1.00 70.06 229 ASP A N 1
ATOM 1762 C CA . ASP A 1 229 ? 1.585 -13.779 2.216 1.00 70.06 229 ASP A CA 1
ATOM 1763 C C . ASP A 1 229 ? 3.104 -13.549 2.157 1.00 70.06 229 ASP A C 1
ATOM 1765 O O . ASP A 1 229 ? 3.857 -14.465 1.807 1.00 70.06 229 ASP A O 1
ATOM 1769 N N . TYR A 1 230 ? 3.583 -12.365 2.561 1.00 74.56 230 TYR A N 1
ATOM 1770 C CA . TYR A 1 230 ? 5.009 -12.036 2.626 1.00 74.56 230 TYR A CA 1
ATOM 1771 C C . TYR A 1 230 ? 5.738 -12.862 3.690 1.00 74.56 230 TYR A C 1
ATOM 1773 O O . TYR A 1 230 ? 6.766 -13.471 3.397 1.00 74.56 230 TYR A O 1
ATOM 1781 N N . THR A 1 231 ? 5.203 -12.940 4.913 1.00 75.25 231 THR A N 1
ATOM 1782 C CA . THR A 1 231 ? 5.817 -13.730 5.996 1.00 75.25 231 THR A CA 1
ATOM 1783 C C . THR A 1 231 ? 5.866 -15.220 5.668 1.00 75.25 231 THR A C 1
ATOM 1785 O O . THR A 1 231 ? 6.829 -15.893 6.033 1.00 75.25 231 THR A O 1
ATOM 1788 N N . ARG A 1 232 ? 4.888 -15.735 4.914 1.00 79.75 232 ARG A N 1
ATOM 1789 C CA . ARG A 1 232 ? 4.889 -17.125 4.448 1.00 79.75 232 ARG A CA 1
ATOM 1790 C C . ARG A 1 232 ? 5.808 -17.365 3.245 1.00 79.75 232 ARG A C 1
ATOM 1792 O O . ARG A 1 232 ? 6.339 -18.466 3.122 1.00 79.75 232 ARG A O 1
ATOM 1799 N N . SER A 1 233 ? 6.016 -16.369 2.379 1.00 85.50 233 SER A N 1
ATOM 1800 C CA . SER A 1 233 ? 6.664 -16.548 1.064 1.00 85.50 233 SER A CA 1
ATOM 1801 C C . SER A 1 233 ? 8.025 -15.858 0.912 1.00 85.50 233 SER A C 1
ATOM 1803 O O . SER A 1 233 ? 8.611 -15.910 -0.169 1.00 85.50 233 SER A O 1
ATOM 1805 N N . TRP A 1 234 ? 8.563 -15.234 1.966 1.00 86.06 234 TRP A N 1
ATOM 1806 C CA . TRP A 1 234 ? 9.800 -14.438 1.901 1.00 86.06 234 TRP A CA 1
ATOM 1807 C C . TRP A 1 234 ? 11.000 -15.192 1.299 1.00 86.06 234 TRP A C 1
ATOM 1809 O O . TRP A 1 234 ? 11.785 -14.605 0.555 1.00 86.06 234 TRP A O 1
ATOM 1819 N N . TYR A 1 235 ? 11.127 -16.497 1.562 1.00 87.94 235 TYR A N 1
ATOM 1820 C CA . TYR A 1 235 ? 12.213 -17.317 1.019 1.00 87.94 235 TYR A CA 1
ATOM 1821 C C . TYR A 1 235 ? 12.055 -17.570 -0.489 1.00 87.94 235 TYR A C 1
ATOM 1823 O O . TYR A 1 235 ? 13.044 -17.503 -1.213 1.00 87.94 235 TYR A O 1
ATOM 1831 N N . TRP A 1 236 ? 10.830 -17.775 -0.993 1.00 91.44 236 TRP A N 1
ATOM 1832 C CA . TRP A 1 236 ? 10.563 -17.867 -2.437 1.00 91.44 236 TRP A CA 1
ATOM 1833 C C . TRP A 1 236 ? 10.851 -16.547 -3.149 1.00 91.44 236 TRP A C 1
ATOM 1835 O O . TRP A 1 236 ? 11.430 -16.554 -4.235 1.00 91.44 236 TRP A O 1
ATOM 1845 N N . ILE A 1 237 ? 10.506 -15.416 -2.521 1.00 85.56 237 ILE A N 1
ATOM 1846 C CA . ILE A 1 237 ? 10.821 -14.077 -3.039 1.00 85.56 237 ILE A CA 1
ATOM 1847 C C . ILE A 1 237 ? 12.340 -13.904 -3.146 1.00 85.56 237 ILE A C 1
ATOM 1849 O O . ILE A 1 237 ? 12.842 -13.467 -4.180 1.00 85.56 237 ILE A O 1
ATOM 1853 N N . LEU A 1 238 ? 13.086 -14.299 -2.111 1.00 86.06 238 LEU A N 1
ATOM 1854 C CA . LEU A 1 238 ? 14.544 -14.203 -2.099 1.00 86.06 238 LEU A CA 1
ATOM 1855 C C . LEU A 1 238 ? 15.187 -15.106 -3.162 1.00 86.06 238 LEU A C 1
ATOM 1857 O O . LEU A 1 238 ? 16.068 -14.652 -3.891 1.00 86.06 238 LEU A O 1
ATOM 1861 N N . ILE A 1 239 ? 14.713 -16.346 -3.311 1.00 91.31 239 ILE A N 1
ATOM 1862 C CA . ILE A 1 239 ? 15.167 -17.260 -4.371 1.00 91.31 239 ILE A CA 1
ATOM 1863 C C . ILE A 1 239 ? 14.883 -16.664 -5.756 1.00 91.31 239 ILE A C 1
ATOM 1865 O O . ILE A 1 239 ? 15.767 -16.664 -6.611 1.00 91.31 239 ILE A O 1
ATOM 1869 N N . GLY A 1 240 ? 13.687 -16.108 -5.970 1.00 91.00 240 GLY A N 1
ATOM 1870 C CA . GLY A 1 240 ? 13.312 -15.444 -7.220 1.00 91.00 240 GLY A CA 1
ATOM 1871 C C . GLY A 1 240 ? 14.197 -14.237 -7.541 1.00 91.00 240 GLY A C 1
ATOM 1872 O O . GLY A 1 240 ? 14.648 -14.097 -8.677 1.00 91.00 240 GLY A O 1
ATOM 1873 N N . LEU A 1 241 ? 14.513 -13.406 -6.541 1.00 85.50 241 LEU A N 1
ATOM 1874 C CA . LEU A 1 241 ? 15.421 -12.262 -6.686 1.00 85.50 241 LEU A CA 1
ATOM 1875 C C . LEU A 1 241 ? 16.843 -12.702 -7.054 1.00 85.50 241 LEU A C 1
ATOM 1877 O O . LEU A 1 241 ? 17.449 -12.122 -7.954 1.00 85.50 241 LEU A O 1
ATOM 1881 N N . VAL A 1 242 ? 17.368 -13.744 -6.402 1.00 86.88 242 VAL A N 1
ATOM 1882 C CA . VAL A 1 242 ? 18.697 -14.287 -6.722 1.00 86.88 242 VAL A CA 1
ATOM 1883 C C . VAL A 1 242 ? 18.713 -14.889 -8.126 1.00 86.88 242 VAL A C 1
ATOM 1885 O O . VAL A 1 242 ? 19.626 -14.604 -8.899 1.00 86.88 242 VAL A O 1
ATOM 1888 N N . LEU A 1 243 ? 17.689 -15.659 -8.499 1.00 92.50 243 LEU A N 1
ATOM 1889 C CA . LEU A 1 243 ? 17.580 -16.240 -9.835 1.00 92.50 243 LEU A CA 1
ATOM 1890 C C . LEU A 1 243 ? 17.500 -15.153 -10.918 1.00 92.50 243 LEU A C 1
ATOM 1892 O O . LEU A 1 243 ? 18.221 -15.226 -11.911 1.00 92.50 243 LEU A O 1
ATOM 1896 N N . ALA A 1 244 ? 16.688 -14.114 -10.710 1.00 88.62 244 ALA A N 1
ATOM 1897 C CA . ALA A 1 244 ? 16.586 -12.976 -11.621 1.00 88.62 244 ALA A CA 1
ATOM 1898 C C . ALA A 1 244 ? 17.918 -12.214 -11.743 1.00 88.62 244 ALA A C 1
ATOM 1900 O O . ALA A 1 244 ? 18.324 -11.842 -12.846 1.00 88.62 244 ALA A O 1
ATOM 1901 N N . MET A 1 245 ? 18.646 -12.038 -10.636 1.00 82.81 245 MET A N 1
ATOM 1902 C CA . MET A 1 245 ? 19.983 -11.441 -10.640 1.00 82.81 245 MET A CA 1
ATOM 1903 C C . MET A 1 245 ? 20.965 -12.276 -11.473 1.00 82.81 245 MET A C 1
ATOM 1905 O O . MET A 1 245 ? 21.671 -11.734 -12.319 1.00 82.81 245 MET A O 1
ATOM 1909 N N . VAL A 1 246 ? 20.975 -13.599 -11.304 1.00 86.25 246 VAL A N 1
ATOM 1910 C CA . VAL A 1 246 ? 21.844 -14.494 -12.084 1.00 86.25 246 VAL A CA 1
ATOM 1911 C C . VAL A 1 246 ? 21.478 -14.462 -13.569 1.00 86.25 246 VAL A C 1
ATOM 1913 O O . VAL A 1 246 ? 22.362 -14.296 -14.407 1.00 86.25 246 VAL A O 1
ATOM 1916 N N . ILE A 1 247 ? 20.189 -14.551 -13.912 1.00 88.81 247 ILE A N 1
ATOM 1917 C CA . ILE A 1 247 ? 19.716 -14.487 -15.305 1.00 88.81 247 ILE A CA 1
ATOM 1918 C C . ILE A 1 247 ? 20.085 -13.145 -15.948 1.00 88.81 247 ILE A C 1
ATOM 1920 O O . ILE A 1 247 ? 20.576 -13.120 -17.075 1.00 88.81 247 ILE A O 1
ATOM 1924 N N . SER A 1 248 ? 19.899 -12.028 -15.240 1.00 85.00 248 SER A N 1
ATOM 1925 C CA . SER A 1 248 ? 20.267 -10.700 -15.749 1.00 85.00 248 SER A CA 1
ATOM 1926 C C . SER A 1 248 ? 21.780 -10.535 -15.925 1.00 85.00 248 SER A C 1
ATOM 1928 O O . SER A 1 248 ? 22.217 -9.977 -16.930 1.00 85.00 248 SER A O 1
ATOM 1930 N N . LEU A 1 249 ? 22.599 -11.086 -15.023 1.00 80.56 249 LEU A N 1
ATOM 1931 C CA . LEU A 1 249 ? 24.056 -11.096 -15.169 1.00 80.56 249 LEU A CA 1
ATOM 1932 C C . LEU A 1 249 ? 24.491 -11.943 -16.372 1.00 80.56 249 LEU A C 1
ATOM 1934 O O . LEU A 1 249 ? 25.312 -11.493 -17.172 1.00 80.56 249 LEU A O 1
ATOM 1938 N N . ILE A 1 250 ? 23.892 -13.124 -16.560 1.00 85.12 250 ILE A N 1
ATOM 1939 C CA . ILE A 1 250 ? 24.102 -13.956 -17.755 1.00 85.12 250 ILE A CA 1
ATOM 1940 C C . ILE A 1 250 ? 23.714 -13.175 -19.015 1.00 85.12 250 ILE A C 1
ATOM 1942 O O . ILE A 1 250 ? 24.477 -13.155 -19.977 1.00 85.12 250 ILE A O 1
ATOM 1946 N N . PHE A 1 251 ? 22.575 -12.481 -19.008 1.00 83.75 251 PHE A N 1
ATOM 1947 C CA . PHE A 1 251 ? 22.113 -11.671 -20.134 1.00 83.75 251 PHE A CA 1
ATOM 1948 C C . PHE A 1 251 ? 23.102 -10.550 -20.495 1.00 83.75 251 PHE A C 1
ATOM 1950 O O . PHE A 1 251 ? 23.446 -10.385 -21.666 1.00 83.75 251 PHE A O 1
ATOM 1957 N N . ILE A 1 252 ? 23.637 -9.830 -19.502 1.00 78.94 252 ILE A N 1
ATOM 1958 C CA . ILE A 1 252 ? 24.660 -8.793 -19.720 1.00 78.94 252 ILE A CA 1
ATOM 1959 C C . ILE A 1 252 ? 25.956 -9.396 -20.285 1.00 78.94 252 ILE A C 1
ATOM 1961 O O . ILE A 1 252 ? 26.567 -8.819 -21.187 1.00 78.94 252 ILE A O 1
ATOM 1965 N N . ILE A 1 253 ? 26.367 -10.576 -19.811 1.00 78.56 253 ILE A N 1
ATOM 1966 C CA . ILE A 1 253 ? 27.533 -11.284 -20.358 1.00 78.56 253 ILE A CA 1
ATOM 1967 C C . ILE A 1 253 ? 27.273 -11.726 -21.805 1.00 78.56 253 ILE A C 1
ATOM 1969 O O . ILE A 1 253 ? 28.138 -11.552 -22.662 1.00 78.56 253 ILE A O 1
ATOM 1973 N N . LEU A 1 254 ? 26.087 -12.252 -22.116 1.00 82.19 254 LEU A N 1
ATOM 1974 C CA . LEU A 1 254 ? 25.717 -12.669 -23.472 1.00 82.19 254 LEU A CA 1
ATOM 1975 C C . LEU A 1 254 ? 25.670 -11.485 -24.449 1.00 82.19 254 LEU A C 1
ATOM 1977 O O . LEU A 1 254 ? 26.103 -11.627 -25.597 1.00 82.19 254 LEU A O 1
ATOM 1981 N N . LEU A 1 255 ? 25.226 -10.304 -23.995 1.00 76.75 255 LEU A N 1
ATOM 1982 C CA . LEU A 1 255 ? 25.266 -9.069 -24.787 1.00 76.75 255 LEU A CA 1
ATOM 1983 C C . LEU A 1 255 ? 26.687 -8.736 -25.254 1.00 76.75 255 LEU A C 1
ATOM 1985 O O . LEU A 1 255 ? 26.862 -8.228 -26.357 1.00 76.75 255 LEU A O 1
ATOM 1989 N N . ARG A 1 256 ? 27.719 -9.079 -24.478 1.00 74.50 256 ARG A N 1
ATOM 1990 C CA . ARG A 1 256 ? 29.115 -8.825 -24.856 1.00 74.50 256 ARG A CA 1
ATOM 1991 C C . ARG A 1 256 ? 29.543 -9.591 -26.107 1.00 74.50 256 ARG A C 1
ATOM 1993 O O . ARG A 1 256 ? 30.252 -9.044 -26.951 1.00 74.50 256 ARG A O 1
ATOM 2000 N N . PHE A 1 257 ? 29.148 -10.856 -26.216 1.00 76.75 257 PHE A N 1
ATOM 2001 C CA . PHE A 1 257 ? 29.634 -11.744 -27.275 1.00 76.75 257 PHE A CA 1
ATOM 2002 C C . PHE A 1 257 ? 28.718 -11.750 -28.503 1.00 76.75 257 PHE A C 1
ATOM 2004 O O . PHE A 1 257 ? 29.196 -11.912 -29.624 1.00 76.75 257 PHE A O 1
ATOM 2011 N N . LEU A 1 258 ? 27.409 -11.555 -28.304 1.00 84.94 258 LEU A N 1
ATOM 2012 C CA . LEU A 1 258 ? 26.382 -11.829 -29.313 1.00 84.94 258 LEU A CA 1
ATOM 2013 C C . LEU A 1 258 ? 25.339 -10.698 -29.441 1.00 84.94 258 LEU A C 1
ATOM 2015 O O . LEU A 1 258 ? 24.239 -10.963 -29.921 1.00 84.94 258 LEU A O 1
ATOM 2019 N N . ALA A 1 259 ? 25.659 -9.444 -29.068 1.00 78.38 259 ALA A N 1
ATOM 2020 C CA . ALA A 1 259 ? 24.725 -8.296 -29.090 1.00 78.38 259 ALA A CA 1
ATOM 2021 C C . ALA A 1 259 ? 23.829 -8.232 -30.340 1.00 78.38 259 ALA A C 1
ATOM 2023 O O . ALA A 1 259 ? 22.618 -8.066 -30.230 1.00 78.38 259 ALA A O 1
ATOM 2024 N N . GLY A 1 260 ? 24.413 -8.390 -31.534 1.00 83.19 260 GLY A N 1
ATOM 2025 C CA . GLY A 1 260 ? 23.658 -8.347 -32.788 1.00 83.19 260 GLY A CA 1
ATOM 2026 C C . GLY A 1 260 ? 22.645 -9.485 -32.913 1.00 83.19 260 GLY A C 1
ATOM 2027 O O . GLY A 1 260 ? 21.483 -9.233 -33.215 1.00 83.19 260 GLY A O 1
ATOM 2028 N N . ILE A 1 261 ? 23.066 -10.722 -32.637 1.00 88.12 261 ILE A N 1
ATOM 2029 C CA . ILE A 1 261 ? 22.194 -11.904 -32.706 1.00 88.12 261 ILE A CA 1
ATOM 2030 C C . ILE A 1 261 ? 21.082 -11.791 -31.664 1.00 88.12 261 ILE A C 1
ATOM 2032 O O . ILE A 1 261 ? 19.923 -12.035 -31.977 1.00 88.12 261 ILE A O 1
ATOM 2036 N N . MET A 1 262 ? 21.412 -11.345 -30.454 1.00 86.62 262 MET A N 1
ATOM 2037 C CA . MET A 1 262 ? 20.442 -11.192 -29.376 1.00 86.62 262 MET A CA 1
ATOM 2038 C C . MET A 1 262 ? 19.333 -10.190 -29.722 1.00 86.62 262 MET A C 1
ATOM 2040 O O . MET A 1 262 ? 18.163 -10.490 -29.506 1.00 86.62 262 MET A O 1
ATOM 2044 N N . VAL A 1 263 ? 19.669 -9.027 -30.293 1.00 87.94 263 VAL A N 1
ATOM 2045 C CA . VAL A 1 263 ? 18.658 -8.034 -30.702 1.00 87.94 263 VAL A CA 1
ATOM 2046 C C . VAL A 1 263 ? 17.722 -8.611 -31.767 1.00 87.94 263 VAL A C 1
ATOM 2048 O O . VAL A 1 263 ? 16.510 -8.443 -31.661 1.00 87.94 263 VAL A O 1
ATOM 2051 N N . TRP A 1 264 ? 18.250 -9.349 -32.748 1.00 90.19 264 TRP A N 1
ATOM 2052 C CA . TRP A 1 264 ? 17.417 -10.021 -33.751 1.00 90.19 264 TRP A CA 1
ATOM 2053 C C . TRP A 1 264 ? 16.532 -11.115 -33.150 1.00 90.19 264 TRP A C 1
ATOM 2055 O O . TRP A 1 264 ? 15.354 -11.181 -33.491 1.00 90.19 264 TRP A O 1
ATOM 2065 N N . VAL A 1 265 ? 17.055 -11.921 -32.221 1.00 91.38 265 VAL A N 1
ATOM 2066 C CA . VAL A 1 265 ? 16.266 -12.927 -31.493 1.00 91.38 265 VAL A CA 1
ATOM 2067 C C . VAL A 1 265 ? 15.125 -12.267 -30.719 1.00 91.38 265 VAL A C 1
ATOM 2069 O O . VAL A 1 265 ? 14.003 -12.753 -30.786 1.00 91.38 265 VAL A O 1
ATOM 2072 N N . MET A 1 266 ? 15.369 -11.137 -30.048 1.00 90.44 266 MET A N 1
ATOM 2073 C CA . MET A 1 266 ? 14.324 -10.400 -29.327 1.00 90.44 266 MET A CA 1
ATOM 2074 C C . MET A 1 266 ? 13.263 -9.821 -30.268 1.00 90.44 266 MET A C 1
ATOM 2076 O O . MET A 1 266 ? 12.077 -9.911 -29.969 1.00 90.44 266 MET A O 1
ATOM 2080 N N . ILE A 1 267 ? 13.669 -9.268 -31.416 1.00 92.31 267 ILE A N 1
ATOM 2081 C CA . ILE A 1 267 ? 12.734 -8.768 -32.436 1.00 92.31 267 ILE A CA 1
ATOM 2082 C C . ILE A 1 267 ? 11.836 -9.905 -32.944 1.00 92.31 267 ILE A C 1
ATOM 2084 O O . ILE A 1 267 ? 10.618 -9.752 -32.986 1.00 92.31 267 ILE A O 1
ATOM 2088 N N . VAL A 1 268 ? 12.428 -11.054 -33.284 1.00 94.19 268 VAL A N 1
ATOM 2089 C CA . VAL A 1 268 ? 11.682 -12.235 -33.740 1.00 94.19 268 VAL A CA 1
ATOM 2090 C C . VAL A 1 268 ? 10.764 -12.760 -32.637 1.00 94.19 268 VAL A C 1
ATOM 2092 O O . VAL A 1 268 ? 9.608 -13.062 -32.906 1.00 94.19 268 VAL A O 1
ATOM 2095 N N . LEU A 1 269 ? 11.241 -12.829 -31.392 1.00 94.06 269 LEU A N 1
ATOM 2096 C CA . LEU A 1 269 ? 10.453 -13.304 -30.258 1.00 94.06 269 LEU A CA 1
ATOM 2097 C C . LEU A 1 269 ? 9.208 -12.439 -30.026 1.00 94.06 269 LEU A C 1
ATOM 2099 O O . LEU A 1 269 ? 8.134 -12.987 -29.810 1.00 94.06 269 LEU A O 1
ATOM 2103 N N . VAL A 1 270 ? 9.329 -11.110 -30.098 1.00 94.56 270 VAL A N 1
ATOM 2104 C CA . VAL A 1 270 ? 8.188 -10.196 -29.923 1.00 94.56 270 VAL A CA 1
ATOM 2105 C C . VAL A 1 270 ? 7.127 -10.424 -31.004 1.00 94.56 270 VAL A C 1
ATOM 2107 O O . VAL A 1 270 ? 5.958 -10.592 -30.665 1.00 94.56 270 VAL A O 1
ATOM 2110 N N . ILE A 1 271 ? 7.542 -10.523 -32.271 1.00 95.56 271 ILE A N 1
ATOM 2111 C CA . ILE A 1 271 ? 6.661 -10.845 -33.410 1.00 95.56 271 ILE A CA 1
ATOM 2112 C C . ILE A 1 271 ? 5.964 -12.198 -33.193 1.00 95.56 271 ILE A C 1
ATOM 2114 O O . ILE A 1 271 ? 4.758 -12.332 -33.391 1.00 95.56 271 ILE A O 1
ATOM 2118 N N . LEU A 1 272 ? 6.701 -13.214 -32.732 1.00 96.06 272 LEU A N 1
ATOM 2119 C CA . LEU A 1 272 ? 6.144 -14.545 -32.476 1.00 96.06 272 LEU A CA 1
ATOM 2120 C C . LEU A 1 272 ? 5.149 -14.559 -31.312 1.00 96.06 272 LEU A C 1
ATOM 2122 O O . LEU A 1 272 ? 4.127 -15.230 -31.412 1.00 96.06 272 LEU A O 1
ATOM 2126 N N . VAL A 1 273 ? 5.418 -13.839 -30.219 1.00 96.06 273 VAL A N 1
ATOM 2127 C CA . VAL A 1 273 ? 4.517 -13.776 -29.055 1.00 96.06 273 VAL A CA 1
ATOM 2128 C C . VAL A 1 273 ? 3.215 -13.067 -29.413 1.00 96.06 273 VAL A C 1
ATOM 2130 O O . VAL A 1 273 ? 2.142 -13.552 -29.059 1.00 96.06 273 VAL A O 1
ATOM 2133 N N . ILE A 1 274 ? 3.283 -11.954 -30.147 1.00 95.06 274 ILE A N 1
ATOM 2134 C CA . ILE A 1 274 ? 2.083 -11.241 -30.601 1.00 95.06 274 ILE A CA 1
ATOM 2135 C C . ILE A 1 274 ? 1.334 -12.083 -31.642 1.00 95.06 274 ILE A C 1
ATOM 2137 O O . ILE A 1 274 ? 0.119 -12.235 -31.533 1.00 95.06 274 ILE A O 1
ATOM 2141 N N . GLY A 1 275 ? 2.043 -12.715 -32.583 1.00 95.88 275 GLY A N 1
ATOM 2142 C CA . GLY A 1 275 ? 1.465 -13.656 -33.545 1.00 95.88 275 GLY A CA 1
ATOM 2143 C C . GLY A 1 275 ? 0.764 -14.846 -32.880 1.00 95.88 275 GLY A C 1
ATOM 2144 O O . GLY A 1 275 ? -0.355 -15.195 -33.256 1.00 95.88 275 GLY A O 1
ATOM 2145 N N . TYR A 1 276 ? 1.368 -15.426 -31.838 1.00 96.06 276 TYR A N 1
ATOM 2146 C CA . TYR A 1 276 ? 0.735 -16.449 -31.005 1.00 96.06 276 TYR A CA 1
ATOM 2147 C C . TYR A 1 276 ? -0.495 -15.900 -30.274 1.00 96.06 276 TYR A C 1
ATOM 2149 O O . TYR A 1 276 ? -1.518 -16.574 -30.224 1.00 96.06 276 TYR A O 1
ATOM 2157 N N . GLY A 1 277 ? -0.437 -14.668 -29.759 1.00 94.81 277 GLY A N 1
ATOM 2158 C CA . GLY A 1 277 ? -1.583 -13.992 -29.149 1.00 94.81 277 GLY A CA 1
ATOM 2159 C C . GLY A 1 277 ? -2.759 -13.826 -30.117 1.00 94.81 277 GLY A C 1
ATOM 2160 O O . GLY A 1 277 ? -3.894 -14.122 -29.749 1.00 94.81 277 GLY A O 1
ATOM 2161 N N . ILE A 1 278 ? -2.495 -13.432 -31.368 1.00 95.56 278 ILE A N 1
ATOM 2162 C CA . ILE A 1 278 ? -3.506 -13.352 -32.438 1.00 95.56 278 ILE A CA 1
ATOM 2163 C C . ILE A 1 278 ? -4.106 -14.737 -32.700 1.00 95.56 278 ILE A C 1
ATOM 2165 O O . ILE A 1 278 ? -5.327 -14.882 -32.742 1.00 95.56 278 ILE A O 1
ATOM 2169 N N . PHE A 1 279 ? -3.257 -15.760 -32.835 1.00 95.50 279 PHE A N 1
ATOM 2170 C CA . PHE A 1 279 ? -3.693 -17.138 -33.050 1.00 95.50 279 PHE A CA 1
ATOM 2171 C C . PHE A 1 279 ? -4.549 -17.666 -31.890 1.00 95.50 279 PHE A C 1
ATOM 2173 O O . PHE A 1 279 ? -5.612 -18.233 -32.126 1.00 95.50 279 PHE A O 1
ATOM 2180 N N . HIS A 1 280 ? -4.136 -17.432 -30.644 1.00 94.06 280 HIS A N 1
ATOM 2181 C CA . HIS A 1 280 ? -4.887 -17.819 -29.453 1.00 94.06 280 HIS A CA 1
ATOM 2182 C C . HIS A 1 280 ? -6.244 -17.109 -29.387 1.00 94.06 280 HIS A C 1
ATOM 2184 O O . HIS A 1 280 ? -7.260 -17.755 -29.155 1.00 94.06 280 HIS A O 1
ATOM 2190 N N . CYS A 1 281 ? -6.289 -15.798 -29.650 1.00 92.62 281 CYS A N 1
ATOM 2191 C CA . CYS A 1 281 ? -7.553 -15.059 -29.697 1.00 92.62 281 CYS A CA 1
ATOM 2192 C C . CYS A 1 281 ? -8.479 -15.576 -30.804 1.00 92.62 281 CYS A C 1
ATOM 2194 O O . CYS A 1 281 ? -9.689 -15.633 -30.611 1.00 92.62 281 CYS A O 1
ATOM 2196 N N . TYR A 1 282 ? -7.924 -15.973 -31.952 1.00 93.00 282 TYR A N 1
ATOM 2197 C CA . TYR A 1 282 ? -8.691 -16.596 -33.027 1.00 93.00 282 TYR A CA 1
ATOM 2198 C C . TYR A 1 282 ? -9.240 -17.971 -32.626 1.00 93.00 282 TYR A C 1
ATOM 2200 O O . TYR A 1 282 ? -10.409 -18.247 -32.891 1.00 93.00 282 TYR A O 1
ATOM 2208 N N . MET A 1 283 ? -8.428 -18.819 -31.983 1.00 91.88 283 MET A N 1
ATOM 2209 C CA . MET A 1 283 ? -8.879 -20.125 -31.491 1.00 91.88 283 MET A CA 1
ATOM 2210 C C . MET A 1 283 ? -10.026 -19.976 -30.494 1.00 91.88 283 MET A C 1
ATOM 2212 O O . MET A 1 283 ? -11.034 -20.658 -30.644 1.00 91.88 283 MET A O 1
ATOM 2216 N N . GLU A 1 284 ? -9.908 -19.050 -29.543 1.00 89.94 284 GLU A N 1
ATOM 2217 C CA . GLU A 1 284 ? -10.944 -18.823 -28.533 1.00 89.94 284 GLU A CA 1
ATOM 2218 C C . GLU A 1 284 ? -12.208 -18.189 -29.137 1.00 89.94 284 GLU A C 1
ATOM 2220 O O . GLU A 1 284 ? -13.335 -18.569 -28.834 1.00 89.94 284 GLU A O 1
ATOM 2225 N N . TYR A 1 285 ? -12.046 -17.273 -30.095 1.00 87.94 285 TYR A N 1
ATOM 2226 C CA . TYR A 1 285 ? -13.168 -16.755 -30.879 1.00 87.94 285 TYR A CA 1
ATOM 2227 C C . TYR A 1 285 ? -13.900 -17.866 -31.653 1.00 87.94 285 TYR A C 1
ATOM 2229 O O . TYR A 1 285 ? -15.125 -17.830 -31.791 1.00 87.94 285 TYR A O 1
ATOM 2237 N N . ALA A 1 286 ? -13.156 -18.843 -32.178 1.00 88.12 286 ALA A N 1
ATOM 2238 C CA . ALA A 1 286 ? -13.706 -19.969 -32.918 1.00 88.12 286 ALA A CA 1
ATOM 2239 C C . ALA A 1 286 ? -14.349 -21.025 -32.005 1.00 88.12 286 ALA A C 1
ATOM 2241 O O . ALA A 1 286 ? -15.361 -21.596 -32.405 1.00 88.12 286 ALA A O 1
ATOM 2242 N N . SER A 1 287 ? -13.814 -21.271 -30.803 1.00 87.12 287 SER A N 1
ATOM 2243 C CA . SER A 1 287 ? -14.399 -22.201 -29.825 1.00 87.12 287 SER A CA 1
ATOM 2244 C C . SER A 1 287 ? -15.729 -21.679 -29.277 1.00 87.12 287 SER A C 1
ATOM 2246 O O . SER A 1 287 ? -16.701 -22.426 -29.221 1.00 87.12 287 SER A O 1
ATOM 2248 N N . LEU A 1 288 ? -15.814 -20.372 -29.008 1.00 83.12 288 LEU A N 1
ATOM 2249 C CA . LEU A 1 288 ? -17.033 -19.691 -28.555 1.00 83.12 288 LEU A CA 1
ATOM 2250 C C . LEU A 1 288 ? -18.099 -19.555 -29.661 1.00 83.12 288 LEU A C 1
ATOM 2252 O O . LEU A 1 288 ? -19.222 -19.105 -29.416 1.00 83.12 288 LEU A O 1
ATOM 2256 N N . LYS A 1 289 ? -17.784 -19.939 -30.905 1.00 75.12 289 LYS A N 1
ATOM 2257 C CA . LYS A 1 289 ? -18.721 -19.910 -32.031 1.00 75.12 289 LYS A CA 1
ATOM 2258 C C . LYS A 1 289 ? -19.658 -21.121 -31.978 1.00 75.12 289 LYS A C 1
ATOM 2260 O O . LYS A 1 289 ? -19.444 -22.119 -32.658 1.00 75.12 289 LYS A O 1
ATOM 2265 N N . GLY A 1 290 ? -20.737 -20.991 -31.211 1.00 70.69 290 GLY A N 1
ATOM 2266 C CA . GLY A 1 290 ? -21.789 -22.011 -31.092 1.00 70.69 290 GLY A CA 1
ATOM 2267 C C . GLY A 1 290 ? -22.240 -22.288 -29.659 1.00 70.69 290 GLY A C 1
ATOM 2268 O O . GLY A 1 290 ? -23.161 -23.078 -29.464 1.00 70.69 290 GLY A O 1
ATOM 2269 N N . GLU A 1 291 ? -21.626 -21.637 -28.671 1.00 77.69 291 GLU A N 1
ATOM 2270 C CA . GLU A 1 291 ? -21.967 -21.810 -27.263 1.00 77.69 291 GLU A CA 1
ATOM 2271 C C . GLU A 1 291 ? -23.099 -20.844 -26.847 1.00 77.69 291 GLU A C 1
ATOM 2273 O O . GLU A 1 291 ? -23.007 -19.632 -27.083 1.00 77.69 291 GLU A O 1
ATOM 2278 N N . PRO A 1 292 ? -24.210 -21.343 -26.269 1.00 65.44 292 PRO A N 1
ATOM 2279 C CA . PRO A 1 292 ? -25.344 -20.502 -25.900 1.00 65.44 292 PRO A CA 1
ATOM 2280 C C . PRO A 1 292 ? -24.959 -19.544 -24.764 1.00 65.44 292 PRO A C 1
ATOM 2282 O O . PRO A 1 292 ? -24.632 -19.975 -23.664 1.00 65.44 292 PRO A O 1
ATOM 2285 N N . GLY A 1 293 ? -25.021 -18.235 -25.030 1.00 65.50 293 GLY A N 1
ATOM 2286 C CA . GLY A 1 293 ? -24.669 -17.173 -24.075 1.00 65.50 293 GLY A CA 1
ATOM 2287 C C . GLY A 1 293 ? -23.401 -16.381 -24.423 1.00 65.50 293 GLY A C 1
ATOM 2288 O O . GLY A 1 293 ? -23.226 -15.287 -23.897 1.00 65.50 293 GLY A O 1
ATOM 2289 N N . ALA A 1 294 ? -22.571 -16.855 -25.362 1.00 65.06 294 ALA A N 1
ATOM 2290 C CA . ALA A 1 294 ? -21.343 -16.165 -25.790 1.00 65.06 294 ALA A CA 1
ATOM 2291 C C . ALA A 1 294 ? -21.580 -14.999 -26.786 1.00 65.06 294 ALA A C 1
ATOM 2293 O O . ALA A 1 294 ? -20.670 -14.211 -27.065 1.00 65.06 294 ALA A O 1
ATOM 2294 N N . ASP A 1 295 ? -22.812 -14.869 -27.297 1.00 69.94 295 ASP A N 1
ATOM 2295 C CA . ASP A 1 295 ? -23.235 -13.936 -28.357 1.00 69.94 295 ASP A CA 1
ATOM 2296 C C . ASP A 1 295 ? -23.881 -12.640 -27.827 1.00 69.94 295 ASP A C 1
ATOM 2298 O O . ASP A 1 295 ? -24.589 -11.946 -28.556 1.00 69.94 295 ASP A O 1
ATOM 2302 N N . VAL A 1 296 ? -23.642 -12.299 -26.561 1.00 69.50 296 VAL A N 1
ATOM 2303 C CA . VAL A 1 296 ? -24.133 -11.059 -25.942 1.00 69.50 296 VAL A CA 1
ATOM 2304 C C . VAL A 1 296 ? -23.268 -9.857 -26.331 1.00 69.50 296 VAL A C 1
ATOM 2306 O O . VAL A 1 296 ? -22.042 -9.959 -26.425 1.00 69.50 296 VAL A O 1
ATOM 2309 N N . THR A 1 297 ? -23.900 -8.704 -26.573 1.00 64.44 297 THR A N 1
ATOM 2310 C CA . THR A 1 297 ? -23.176 -7.483 -26.947 1.00 64.44 297 THR A CA 1
ATOM 2311 C C . THR A 1 297 ? -22.655 -6.748 -25.711 1.00 64.44 297 THR A C 1
ATOM 2313 O O . THR A 1 297 ? -23.303 -6.717 -24.667 1.00 64.44 297 THR A O 1
ATOM 2316 N N . LEU A 1 298 ? -21.483 -6.112 -25.822 1.00 60.84 298 LEU A N 1
ATOM 2317 C CA . LEU A 1 298 ? -20.860 -5.335 -24.732 1.00 60.84 298 LEU A CA 1
ATOM 2318 C C . LEU A 1 298 ? -21.747 -4.190 -24.192 1.00 60.84 298 LEU A C 1
ATOM 2320 O O . LEU A 1 298 ? -21.530 -3.738 -23.071 1.00 60.84 298 LEU A O 1
ATOM 2324 N N . GLN A 1 299 ? -22.734 -3.718 -24.962 1.00 60.19 299 GLN A N 1
ATOM 2325 C CA . GLN A 1 299 ? -23.678 -2.681 -24.525 1.00 60.19 299 GLN A CA 1
ATOM 2326 C C . GLN A 1 299 ? -24.764 -3.215 -23.580 1.00 60.19 299 GLN A C 1
ATOM 2328 O O . GLN A 1 299 ? -25.232 -2.458 -22.732 1.00 60.19 299 GLN A O 1
ATOM 2333 N N . ASP A 1 300 ? -25.106 -4.503 -23.662 1.00 59.28 300 ASP A N 1
ATOM 2334 C CA . ASP A 1 300 ? -26.153 -5.112 -22.829 1.00 59.28 300 ASP A CA 1
ATOM 2335 C C . ASP A 1 300 ? -25.664 -5.488 -21.419 1.00 59.28 300 ASP A C 1
ATOM 2337 O O . ASP A 1 300 ? -26.469 -5.709 -20.516 1.00 59.28 300 ASP A O 1
ATOM 2341 N N . LEU A 1 301 ? -24.345 -5.559 -21.203 1.00 60.31 301 LEU A N 1
ATOM 2342 C CA . LEU A 1 301 ? -23.754 -6.099 -19.970 1.00 60.31 301 LEU A CA 1
ATOM 2343 C C . LEU A 1 301 ? -23.468 -5.060 -18.874 1.00 60.31 301 LEU A C 1
ATOM 2345 O O . LEU A 1 301 ? -23.256 -5.439 -17.720 1.00 60.31 301 LEU A O 1
ATOM 2349 N N . GLY A 1 302 ? -23.500 -3.761 -19.190 1.00 58.62 302 GLY A N 1
ATOM 2350 C CA . GLY A 1 302 ? -23.089 -2.707 -18.255 1.00 58.62 302 GLY A CA 1
ATOM 2351 C C . GLY A 1 302 ? -21.622 -2.843 -17.805 1.00 58.62 302 GLY A C 1
ATOM 2352 O O . GLY A 1 302 ? -20.922 -3.792 -18.151 1.00 58.62 302 GLY A O 1
ATOM 2353 N N . ILE A 1 303 ? -21.112 -1.877 -17.033 1.00 49.75 303 ILE A N 1
ATOM 2354 C CA . ILE A 1 303 ? -19.750 -1.966 -16.480 1.00 49.75 303 ILE A CA 1
ATOM 2355 C C . ILE A 1 303 ? -19.779 -2.920 -15.280 1.00 49.75 303 ILE A C 1
ATOM 2357 O O . ILE A 1 303 ? -20.096 -2.515 -14.163 1.00 49.75 303 ILE A O 1
ATOM 2361 N N . GLN A 1 304 ? -19.458 -4.192 -15.509 1.00 57.84 304 GLN A N 1
ATOM 2362 C CA . GLN A 1 304 ? -19.198 -5.157 -14.436 1.00 57.84 304 GLN A CA 1
ATOM 2363 C C . GLN A 1 304 ? -17.721 -5.133 -14.025 1.00 57.84 304 GLN A C 1
ATOM 2365 O O . GLN A 1 304 ? -16.847 -4.905 -14.861 1.00 57.84 304 GLN A O 1
ATOM 2370 N N . THR A 1 305 ? -17.439 -5.368 -12.740 1.00 59.16 305 THR A N 1
ATOM 2371 C CA . THR A 1 305 ? -16.081 -5.387 -12.159 1.00 59.16 305 THR A CA 1
ATOM 2372 C C . THR A 1 305 ? -15.385 -6.747 -12.261 1.00 59.16 305 THR A C 1
ATOM 2374 O O . THR A 1 305 ? -14.216 -6.858 -11.895 1.00 59.16 305 THR A O 1
ATOM 2377 N N . ASP A 1 306 ? -16.076 -7.778 -12.752 1.00 61.72 306 ASP A N 1
ATOM 2378 C CA . ASP A 1 306 ? -15.517 -9.119 -12.908 1.00 61.72 306 ASP A CA 1
ATOM 2379 C C . ASP A 1 306 ? -14.972 -9.327 -14.330 1.00 61.72 306 ASP A C 1
ATOM 2381 O O . ASP A 1 306 ? -15.718 -9.403 -15.309 1.00 61.72 306 ASP A O 1
ATOM 2385 N N . PHE A 1 307 ? -13.645 -9.418 -14.446 1.00 65.12 307 PHE A N 1
ATOM 2386 C CA . PHE A 1 307 ? -12.949 -9.615 -15.720 1.00 65.12 307 PHE A CA 1
ATOM 2387 C C . PHE A 1 307 ? -13.243 -10.977 -16.367 1.00 65.12 307 PHE A C 1
ATOM 2389 O O . PHE A 1 307 ? -13.100 -11.111 -17.582 1.00 65.12 307 PHE A O 1
ATOM 2396 N N . THR A 1 308 ? -13.679 -11.977 -15.592 1.00 73.25 308 THR A N 1
ATOM 2397 C CA . THR A 1 308 ? -13.970 -13.325 -16.112 1.00 73.25 308 THR A CA 1
ATOM 2398 C C . THR A 1 308 ? -15.182 -13.341 -17.038 1.00 73.25 308 THR A C 1
ATOM 2400 O O . THR A 1 308 ? -15.175 -14.056 -18.038 1.00 73.25 308 THR A O 1
ATOM 2403 N N . VAL A 1 309 ? -16.165 -12.475 -16.777 1.00 73.00 309 VAL A N 1
ATOM 2404 C CA . VAL A 1 309 ? -17.356 -12.310 -17.619 1.00 73.00 309 VAL A CA 1
ATOM 2405 C C . VAL A 1 309 ? -16.957 -11.811 -19.005 1.00 73.00 309 VAL A C 1
ATOM 2407 O O . VAL A 1 309 ? -17.441 -12.323 -20.009 1.00 73.00 309 VAL A O 1
ATOM 2410 N N . TYR A 1 310 ? -16.008 -10.874 -19.089 1.00 70.75 310 TYR A N 1
ATOM 2411 C CA . TYR A 1 310 ? -15.537 -10.361 -20.376 1.00 70.75 310 TYR A CA 1
ATOM 2412 C C . TYR A 1 310 ? -14.737 -11.394 -21.177 1.00 70.75 310 TYR A C 1
ATOM 2414 O O . TYR A 1 310 ? -14.752 -11.338 -22.404 1.00 70.75 310 TYR A O 1
ATOM 2422 N N . LEU A 1 311 ? -14.068 -12.348 -20.523 1.00 78.44 311 LEU A N 1
ATOM 2423 C CA . LEU A 1 311 ? -13.326 -13.422 -21.197 1.00 78.44 311 LEU A CA 1
ATOM 2424 C C . LEU A 1 311 ? -14.236 -14.522 -21.772 1.00 78.44 311 LEU A C 1
ATOM 2426 O O . LEU A 1 311 ? -13.783 -15.289 -22.612 1.00 78.44 311 LEU A O 1
ATOM 2430 N N . GLN A 1 312 ? -15.508 -14.594 -21.370 1.00 77.25 312 GLN A N 1
ATOM 2431 C CA . GLN A 1 312 ? -16.483 -15.566 -21.899 1.00 77.25 312 GLN A CA 1
ATOM 2432 C C . GLN A 1 312 ? -17.242 -15.054 -23.135 1.00 77.25 312 GLN A C 1
ATOM 2434 O O . GLN A 1 312 ? -18.001 -15.790 -23.762 1.00 77.25 312 GLN A O 1
ATOM 2439 N N . ILE A 1 313 ? -17.057 -13.781 -23.494 1.00 81.31 313 ILE A N 1
ATOM 2440 C CA . ILE A 1 313 ? -17.797 -13.134 -24.579 1.00 81.31 313 ILE A CA 1
ATOM 2441 C C . ILE A 1 313 ? -17.028 -13.282 -25.888 1.00 81.31 313 ILE A C 1
ATOM 2443 O O . ILE A 1 313 ? -15.851 -12.954 -25.987 1.00 81.31 313 ILE A O 1
ATOM 2447 N N . ARG A 1 314 ? -17.710 -13.666 -26.965 1.00 81.94 314 ARG A N 1
ATOM 2448 C CA . ARG A 1 314 ? -17.081 -13.795 -28.288 1.00 81.94 314 ARG A CA 1
ATOM 2449 C C . ARG A 1 314 ? -16.566 -12.457 -28.844 1.00 81.94 314 ARG A C 1
ATOM 2451 O O . ARG A 1 314 ? -15.533 -12.395 -29.511 1.00 81.94 314 ARG A O 1
ATOM 2458 N N . GLN A 1 315 ? -17.297 -11.368 -28.600 1.00 82.38 315 GLN A N 1
ATOM 2459 C CA . GLN A 1 315 ? -16.973 -10.030 -29.113 1.00 82.38 315 GLN A CA 1
ATOM 2460 C C . GLN A 1 315 ? -15.657 -9.465 -28.541 1.00 82.38 315 GLN A C 1
ATOM 2462 O O . GLN A 1 315 ? -14.970 -8.719 -29.239 1.00 82.38 315 GLN A O 1
ATOM 2467 N N . THR A 1 316 ? -15.273 -9.828 -27.312 1.00 86.25 316 THR A N 1
ATOM 2468 C CA . THR A 1 316 ? -14.032 -9.345 -26.678 1.00 86.25 316 THR A CA 1
ATOM 2469 C C . THR A 1 316 ? -12.800 -9.990 -27.303 1.00 86.25 316 THR A C 1
ATOM 2471 O O . THR A 1 316 ? -11.854 -9.279 -27.633 1.00 86.25 316 THR A O 1
ATOM 2474 N N . TRP A 1 317 ? -12.839 -11.295 -27.587 1.00 89.69 317 TRP A N 1
ATOM 2475 C CA . TRP A 1 317 ? -11.772 -11.994 -28.311 1.00 89.69 317 TRP A CA 1
ATOM 2476 C C . TRP A 1 317 ? -11.579 -11.463 -29.732 1.00 89.69 317 TRP A C 1
ATOM 2478 O O . TRP A 1 317 ? -10.443 -11.283 -30.173 1.00 89.69 317 TRP A O 1
ATOM 2488 N N . LEU A 1 318 ? -12.670 -11.115 -30.425 1.00 88.50 318 LEU A N 1
ATOM 2489 C CA . LEU A 1 318 ? -12.597 -10.444 -31.726 1.00 88.50 318 LEU A CA 1
ATOM 2490 C C . LEU A 1 318 ? -11.962 -9.049 -31.614 1.00 88.50 318 LEU A C 1
ATOM 2492 O O . LEU A 1 318 ? -11.120 -8.692 -32.438 1.00 88.50 318 LEU A O 1
ATOM 2496 N N . ALA A 1 319 ? -12.322 -8.270 -30.591 1.00 89.38 319 ALA A N 1
ATOM 2497 C CA . ALA A 1 319 ? -11.724 -6.958 -30.350 1.00 89.38 319 ALA A CA 1
ATOM 2498 C C . ALA A 1 319 ? -10.222 -7.061 -30.023 1.00 89.38 319 ALA A C 1
ATOM 2500 O O . ALA A 1 319 ? -9.420 -6.348 -30.626 1.00 89.38 319 ALA A O 1
ATOM 2501 N N . PHE A 1 320 ? -9.823 -7.980 -29.136 1.00 91.69 320 PHE A N 1
ATOM 2502 C CA . PHE A 1 320 ? -8.415 -8.234 -28.818 1.00 91.69 320 PHE A CA 1
ATOM 2503 C C . PHE A 1 320 ? -7.624 -8.677 -30.044 1.00 91.69 320 PHE A C 1
ATOM 2505 O O . PHE A 1 320 ? -6.548 -8.139 -30.292 1.00 91.69 320 PHE A O 1
ATOM 2512 N N . MET A 1 321 ? -8.174 -9.577 -30.860 1.00 93.06 321 MET A N 1
ATOM 2513 C CA . MET A 1 321 ? -7.553 -9.994 -32.115 1.00 93.06 321 MET A CA 1
ATOM 2514 C C . MET A 1 321 ? -7.303 -8.799 -33.051 1.00 93.06 321 MET A C 1
ATOM 2516 O O . MET A 1 321 ? -6.193 -8.651 -33.555 1.00 93.06 321 MET A O 1
ATOM 2520 N N . ILE A 1 322 ? -8.291 -7.917 -33.261 1.00 93.94 322 ILE A N 1
ATOM 2521 C CA . ILE A 1 322 ? -8.128 -6.725 -34.117 1.00 93.94 322 ILE A CA 1
ATOM 2522 C C . ILE A 1 322 ? -7.043 -5.793 -33.561 1.00 93.94 322 ILE A C 1
ATOM 2524 O O . ILE A 1 322 ? -6.186 -5.337 -34.319 1.00 93.94 322 ILE A O 1
ATOM 2528 N N . ILE A 1 323 ? -7.048 -5.531 -32.250 1.00 94.69 323 ILE A N 1
ATOM 2529 C CA . ILE A 1 323 ? -6.051 -4.672 -31.593 1.00 94.69 323 ILE A CA 1
ATOM 2530 C C . ILE A 1 323 ? -4.643 -5.259 -31.749 1.00 94.69 323 ILE A C 1
ATOM 2532 O O . ILE A 1 323 ? -3.724 -4.538 -32.142 1.00 94.69 323 ILE A O 1
ATOM 2536 N N . LEU A 1 324 ? -4.472 -6.560 -31.493 1.00 95.38 324 LEU A N 1
ATOM 2537 C CA . LEU A 1 324 ? -3.186 -7.244 -31.639 1.00 95.38 324 LEU A CA 1
ATOM 2538 C C . LEU A 1 324 ? -2.705 -7.243 -33.097 1.00 95.38 324 LEU A C 1
ATOM 2540 O O . LEU A 1 324 ? -1.530 -6.981 -33.335 1.00 95.38 324 LEU A O 1
ATOM 2544 N N . CYS A 1 325 ? -3.594 -7.444 -34.075 1.00 96.25 325 CYS A N 1
ATOM 2545 C CA . CYS A 1 325 ? -3.257 -7.349 -35.499 1.00 96.25 325 CYS A CA 1
ATOM 2546 C C . CYS A 1 325 ? -2.771 -5.947 -35.893 1.00 96.25 325 CYS A C 1
ATOM 2548 O O . CYS A 1 325 ? -1.762 -5.817 -36.584 1.00 96.25 325 CYS A O 1
ATOM 2550 N N . ILE A 1 326 ? -3.463 -4.888 -35.454 1.00 96.38 326 ILE A N 1
ATOM 2551 C CA . ILE A 1 326 ? -3.042 -3.505 -35.724 1.00 96.38 326 ILE A CA 1
ATOM 2552 C C . ILE A 1 326 ? -1.679 -3.238 -35.080 1.00 96.38 326 ILE A C 1
ATOM 2554 O O . ILE A 1 326 ? -0.790 -2.687 -35.728 1.00 96.38 326 ILE A O 1
ATOM 2558 N N . MET A 1 327 ? -1.500 -3.653 -33.824 1.00 95.38 327 MET A N 1
ATOM 2559 C CA . MET A 1 327 ? -0.243 -3.495 -33.097 1.00 95.38 327 MET A CA 1
ATOM 2560 C C . MET A 1 327 ? 0.917 -4.215 -33.799 1.00 95.38 327 MET A C 1
ATOM 2562 O O . MET A 1 327 ? 1.974 -3.613 -33.979 1.00 95.38 327 MET A O 1
ATOM 2566 N N . GLU A 1 328 ? 0.710 -5.449 -34.261 1.00 95.81 328 GLU A N 1
ATOM 2567 C CA . GLU A 1 328 ? 1.707 -6.230 -35.002 1.00 95.81 328 GLU A CA 1
ATOM 2568 C C . GLU A 1 328 ? 2.104 -5.545 -36.316 1.00 95.81 328 GLU A C 1
ATOM 2570 O O . GLU A 1 328 ? 3.288 -5.360 -36.598 1.00 95.81 328 GLU A O 1
ATOM 2575 N N . VAL A 1 329 ? 1.122 -5.076 -37.094 1.00 96.06 329 VAL A N 1
ATOM 2576 C CA . VAL A 1 329 ? 1.378 -4.336 -38.340 1.00 96.06 329 VAL A CA 1
ATOM 2577 C C . VAL A 1 329 ? 2.176 -3.061 -38.065 1.00 96.06 329 VAL A C 1
ATOM 2579 O O . VAL A 1 329 ? 3.144 -2.780 -38.772 1.00 96.06 329 VAL A O 1
ATOM 2582 N N . VAL A 1 330 ? 1.817 -2.300 -37.027 1.00 96.00 330 VAL A N 1
ATOM 2583 C CA . VAL A 1 330 ? 2.554 -1.089 -36.635 1.00 96.00 330 VAL A CA 1
ATOM 2584 C C . VAL A 1 330 ? 3.990 -1.429 -36.235 1.00 96.00 330 VAL A C 1
ATOM 2586 O O . VAL A 1 330 ? 4.911 -0.749 -36.686 1.00 96.00 330 VAL A O 1
ATOM 2589 N N . ILE A 1 331 ? 4.213 -2.487 -35.449 1.00 94.38 331 ILE A N 1
ATOM 2590 C CA . ILE A 1 331 ? 5.557 -2.926 -35.047 1.00 94.38 331 ILE A CA 1
ATOM 2591 C C . ILE A 1 331 ? 6.388 -3.326 -36.271 1.00 94.38 331 ILE A C 1
ATOM 2593 O O . ILE A 1 331 ? 7.513 -2.846 -36.418 1.00 94.38 331 ILE A O 1
ATOM 2597 N N . ILE A 1 332 ? 5.841 -4.128 -37.188 1.00 94.94 332 ILE A N 1
ATOM 2598 C CA . ILE A 1 332 ? 6.529 -4.528 -38.425 1.00 94.94 332 ILE A CA 1
ATOM 2599 C C . ILE A 1 332 ? 6.883 -3.299 -39.271 1.00 94.94 332 ILE A C 1
ATOM 2601 O O . ILE A 1 332 ? 8.021 -3.172 -39.730 1.00 94.94 332 ILE A O 1
ATOM 2605 N N . LEU A 1 333 ? 5.949 -2.358 -39.444 1.00 95.31 333 LEU A N 1
ATOM 2606 C CA . LEU A 1 333 ? 6.208 -1.110 -40.165 1.00 95.31 333 LEU A CA 1
ATOM 2607 C C . LEU A 1 333 ? 7.326 -0.302 -39.493 1.00 95.31 333 LEU A C 1
ATOM 2609 O O . LEU A 1 333 ? 8.263 0.121 -40.173 1.00 95.31 333 LEU A O 1
ATOM 2613 N N . LEU A 1 334 ? 7.284 -0.132 -38.167 1.00 93.38 334 LEU A N 1
ATOM 2614 C CA . LEU A 1 334 ? 8.338 0.549 -37.412 1.00 93.38 334 LEU A CA 1
ATOM 2615 C C . LEU A 1 334 ? 9.697 -0.137 -37.596 1.00 93.38 334 LEU A C 1
ATOM 2617 O O . LEU A 1 334 ? 10.687 0.554 -37.825 1.00 93.38 334 LEU A O 1
ATOM 2621 N N . LEU A 1 335 ? 9.764 -1.470 -37.574 1.00 92.81 335 LEU A N 1
ATOM 2622 C CA . LEU A 1 335 ? 11.003 -2.221 -37.803 1.00 92.81 335 LEU A CA 1
ATOM 2623 C C . LEU A 1 335 ?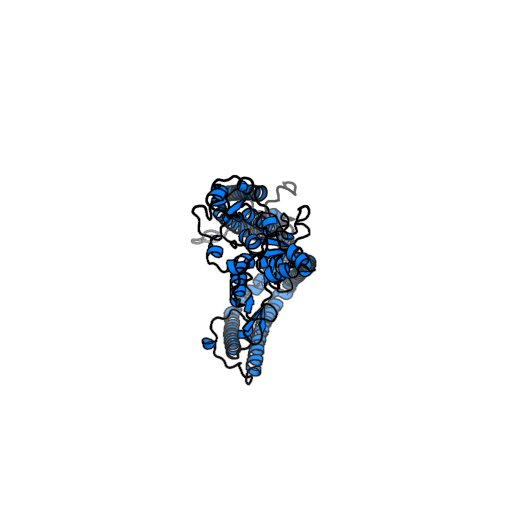 11.550 -2.022 -39.226 1.00 92.81 335 LEU A C 1
ATOM 2625 O O . LEU A 1 335 ? 12.756 -1.824 -39.398 1.00 92.81 335 LEU A O 1
ATOM 2629 N N . ILE A 1 336 ? 10.681 -2.003 -40.244 1.00 93.88 336 ILE A N 1
ATOM 2630 C CA . ILE A 1 336 ? 11.070 -1.755 -41.642 1.00 93.88 336 ILE A CA 1
ATOM 2631 C C . ILE A 1 336 ? 11.612 -0.329 -41.809 1.00 93.88 336 ILE A C 1
ATOM 2633 O O . ILE A 1 336 ? 12.702 -0.141 -42.364 1.00 93.88 336 ILE A O 1
ATOM 2637 N N . PHE A 1 337 ? 10.892 0.681 -41.310 1.00 95.75 337 PHE A N 1
ATOM 2638 C CA . PHE A 1 337 ? 11.289 2.086 -41.441 1.00 95.75 337 PHE A CA 1
ATOM 2639 C C . PHE A 1 337 ? 12.525 2.427 -40.600 1.00 95.75 337 PHE A C 1
ATOM 2641 O O . PHE A 1 337 ? 13.408 3.161 -41.053 1.00 95.75 337 PHE A O 1
ATOM 2648 N N . LEU A 1 338 ? 12.639 1.861 -39.396 1.00 93.31 338 LEU A N 1
ATOM 2649 C CA . LEU A 1 338 ? 13.740 2.124 -38.471 1.00 93.31 338 LEU A CA 1
ATOM 2650 C C . LEU A 1 338 ? 14.932 1.181 -38.660 1.00 93.31 338 LEU A C 1
ATOM 2652 O O . LEU A 1 338 ? 15.903 1.321 -37.921 1.00 93.31 338 LEU A O 1
ATOM 2656 N N . ARG A 1 339 ? 14.950 0.300 -39.674 1.00 92.44 339 ARG A N 1
ATOM 2657 C CA . ARG A 1 339 ? 16.046 -0.667 -39.918 1.00 92.44 339 ARG A CA 1
ATOM 2658 C C . ARG A 1 339 ? 17.450 -0.056 -39.839 1.00 92.44 339 ARG A C 1
ATOM 2660 O O . ARG A 1 339 ? 18.350 -0.626 -39.232 1.00 92.44 339 ARG A O 1
ATOM 2667 N N . LYS A 1 340 ? 17.637 1.150 -40.396 1.00 92.12 340 LYS A N 1
ATOM 2668 C CA . LYS A 1 340 ? 18.922 1.869 -40.341 1.00 92.12 340 LYS A CA 1
ATOM 2669 C C . LYS A 1 340 ? 19.258 2.325 -38.918 1.00 92.12 340 LYS A C 1
ATOM 2671 O O . LYS A 1 340 ? 20.408 2.230 -38.507 1.00 92.12 340 LYS A O 1
ATOM 2676 N N . ARG A 1 341 ? 18.263 2.789 -38.155 1.00 93.56 341 ARG A N 1
ATOM 2677 C CA . ARG A 1 341 ? 18.437 3.180 -36.749 1.00 93.56 341 ARG A CA 1
ATOM 2678 C C . ARG A 1 341 ? 18.672 1.971 -35.842 1.00 93.56 341 ARG A C 1
ATOM 2680 O O . ARG A 1 341 ? 19.488 2.078 -34.937 1.00 93.56 341 ARG A O 1
ATOM 2687 N N . VAL A 1 342 ? 18.042 0.827 -36.119 1.00 89.75 342 VAL A N 1
ATOM 2688 C CA . VAL A 1 342 ? 18.273 -0.434 -35.391 1.00 89.75 342 VAL A CA 1
ATOM 2689 C C . VAL A 1 342 ? 19.725 -0.891 -35.542 1.00 89.75 342 VAL A C 1
ATOM 2691 O O . VAL A 1 342 ? 20.357 -1.233 -34.549 1.00 89.75 342 VAL A O 1
ATOM 2694 N N . LEU A 1 343 ? 20.306 -0.811 -36.744 1.00 89.31 343 LEU A N 1
ATOM 2695 C CA . LEU A 1 343 ? 21.726 -1.134 -36.949 1.00 89.31 343 LEU A CA 1
ATOM 2696 C C . LEU A 1 343 ? 22.664 -0.206 -36.161 1.00 89.31 343 LEU A C 1
ATOM 2698 O O . LEU A 1 343 ? 23.629 -0.676 -35.560 1.00 89.31 343 LEU A O 1
ATOM 2702 N N . ILE A 1 344 ? 22.358 1.096 -36.111 1.00 90.56 344 ILE A N 1
ATOM 2703 C CA . ILE A 1 344 ? 23.112 2.056 -35.290 1.00 90.56 344 ILE A CA 1
ATOM 2704 C C . ILE A 1 344 ? 22.972 1.706 -33.803 1.00 90.56 344 ILE A C 1
ATOM 2706 O O . ILE A 1 344 ? 23.967 1.682 -33.085 1.00 90.56 344 ILE A O 1
ATOM 2710 N N . ALA A 1 345 ? 21.764 1.375 -33.341 1.00 88.38 345 ALA A N 1
ATOM 2711 C CA . ALA A 1 345 ? 21.523 0.969 -31.960 1.00 88.38 345 ALA A CA 1
ATOM 2712 C C . ALA A 1 345 ? 22.295 -0.310 -31.588 1.00 88.38 345 ALA A C 1
ATOM 2714 O O . ALA A 1 345 ? 22.898 -0.359 -30.521 1.00 88.38 345 ALA A O 1
ATOM 2715 N N . ILE A 1 346 ? 22.362 -1.307 -32.479 1.00 87.75 346 ILE A N 1
ATOM 2716 C CA . ILE A 1 346 ? 23.175 -2.519 -32.276 1.00 87.75 346 ILE A CA 1
ATOM 2717 C C . ILE A 1 346 ? 24.660 -2.158 -32.121 1.00 87.75 346 ILE A C 1
ATOM 2719 O O . ILE A 1 346 ? 25.330 -2.693 -31.236 1.00 87.75 346 ILE A O 1
ATOM 2723 N N . ALA A 1 347 ? 25.177 -1.237 -32.940 1.00 88.25 347 ALA A N 1
ATOM 2724 C CA . ALA A 1 347 ? 26.555 -0.762 -32.815 1.00 88.25 347 ALA A CA 1
ATOM 2725 C C . ALA A 1 347 ? 26.795 -0.042 -31.474 1.00 88.25 347 ALA A C 1
ATOM 2727 O O . ALA A 1 347 ? 27.794 -0.312 -30.809 1.00 88.25 347 ALA A O 1
ATOM 2728 N N . LEU A 1 348 ? 25.853 0.799 -31.032 1.00 86.69 348 LEU A N 1
ATOM 2729 C CA . LEU A 1 348 ? 25.920 1.477 -29.733 1.00 86.69 348 LEU A CA 1
ATOM 2730 C C . LEU A 1 348 ? 25.899 0.487 -28.560 1.00 86.69 348 LEU A C 1
ATOM 2732 O O . LEU A 1 348 ? 26.725 0.600 -27.660 1.00 86.69 348 LEU A O 1
ATOM 2736 N N . ILE A 1 349 ? 25.009 -0.512 -28.585 1.00 86.25 349 ILE A N 1
ATOM 2737 C CA . ILE A 1 349 ? 24.933 -1.563 -27.556 1.00 86.25 349 ILE A CA 1
ATOM 2738 C C . ILE A 1 349 ? 26.240 -2.361 -27.509 1.00 86.25 349 ILE A C 1
ATOM 2740 O O . ILE A 1 349 ? 26.747 -2.658 -26.427 1.00 86.25 349 ILE A O 1
ATOM 2744 N N . LYS A 1 350 ? 26.825 -2.672 -28.672 1.00 83.88 350 LYS A N 1
ATOM 2745 C CA . LYS A 1 350 ? 28.109 -3.377 -28.757 1.00 83.88 350 LYS A CA 1
ATOM 2746 C C . LYS A 1 350 ? 29.227 -2.579 -28.082 1.00 83.88 350 LYS A C 1
ATOM 2748 O O . LYS A 1 350 ? 29.963 -3.150 -27.281 1.00 83.88 350 LYS A O 1
ATOM 2753 N N . GLU A 1 351 ? 29.333 -1.278 -28.337 1.00 85.38 351 GLU A N 1
ATOM 2754 C CA . GLU A 1 351 ? 30.344 -0.432 -27.685 1.00 85.38 351 GLU A CA 1
ATOM 2755 C C . GLU A 1 351 ? 30.060 -0.209 -26.189 1.00 85.38 351 GLU A C 1
ATOM 2757 O O . GLU A 1 351 ? 30.979 -0.289 -25.372 1.00 85.38 351 GLU A O 1
ATOM 2762 N N . ALA A 1 352 ? 28.795 -0.038 -25.797 1.00 83.38 352 ALA A N 1
ATOM 2763 C CA . ALA A 1 352 ? 28.395 0.055 -24.393 1.00 83.38 352 ALA A CA 1
ATOM 2764 C C . ALA A 1 352 ? 28.744 -1.224 -23.609 1.00 83.38 352 ALA A C 1
ATOM 2766 O O . ALA A 1 352 ? 29.266 -1.150 -22.497 1.00 83.38 352 ALA A O 1
ATOM 2767 N N . SER A 1 353 ? 28.544 -2.404 -24.208 1.00 81.88 353 SER A N 1
ATOM 2768 C CA . SER A 1 353 ? 28.895 -3.690 -23.587 1.00 81.88 353 SER A CA 1
ATOM 2769 C C . SER A 1 353 ? 30.403 -3.834 -23.337 1.00 81.88 353 SER A C 1
ATOM 2771 O O . SER A 1 353 ? 30.814 -4.370 -22.305 1.00 81.88 353 SER A O 1
ATOM 2773 N N . LYS A 1 354 ? 31.246 -3.297 -24.233 1.00 80.75 354 LYS A N 1
ATOM 2774 C CA . LYS A 1 354 ? 32.702 -3.252 -24.030 1.00 80.75 354 LYS A CA 1
ATOM 2775 C C . LYS A 1 354 ? 33.063 -2.316 -22.881 1.00 80.75 354 LYS A C 1
ATOM 2777 O O . LYS A 1 354 ? 33.905 -2.674 -22.063 1.00 80.75 354 LYS A O 1
ATOM 2782 N N . ALA A 1 355 ? 32.403 -1.159 -22.793 1.00 81.44 355 ALA A N 1
ATOM 2783 C CA . ALA A 1 355 ? 32.611 -0.196 -21.713 1.00 81.44 355 ALA A CA 1
ATOM 2784 C C . ALA A 1 355 ? 32.276 -0.790 -20.338 1.00 81.44 355 ALA A C 1
ATOM 2786 O O . ALA A 1 355 ? 33.091 -0.712 -19.421 1.00 81.44 355 ALA A O 1
ATOM 2787 N N . ILE A 1 356 ? 31.125 -1.463 -20.217 1.00 81.75 356 ILE A N 1
ATOM 2788 C CA . ILE A 1 356 ? 30.739 -2.192 -18.998 1.00 81.75 356 ILE A CA 1
ATOM 2789 C C . ILE A 1 356 ? 31.817 -3.221 -18.640 1.00 81.75 356 ILE A C 1
ATOM 2791 O O . ILE A 1 356 ? 32.205 -3.294 -17.480 1.00 81.75 356 ILE A O 1
ATOM 2795 N N . GLY A 1 357 ? 32.368 -3.925 -19.642 1.00 76.88 357 GLY A N 1
ATOM 2796 C CA . GLY A 1 357 ? 33.506 -4.851 -19.540 1.00 76.88 357 GLY A CA 1
ATOM 2797 C C . GLY A 1 357 ? 34.724 -4.313 -18.778 1.00 76.88 357 GLY A C 1
ATOM 2798 O O . GLY A 1 357 ? 35.356 -5.051 -18.027 1.00 76.88 357 GLY A O 1
ATOM 2799 N N . HIS A 1 358 ? 35.037 -3.031 -18.953 1.00 79.25 358 HIS A N 1
ATOM 2800 C CA . HIS A 1 358 ? 36.156 -2.360 -18.289 1.00 79.25 358 HIS A CA 1
ATOM 2801 C C . HIS A 1 358 ? 35.770 -1.738 -16.939 1.00 79.25 358 HIS A C 1
ATOM 2803 O O . HIS A 1 358 ? 36.635 -1.510 -16.098 1.00 79.25 358 HIS A O 1
ATOM 2809 N N . VAL A 1 359 ? 34.475 -1.509 -16.706 1.00 80.62 359 VAL A N 1
ATOM 2810 C CA . VAL A 1 359 ? 33.920 -0.892 -15.494 1.00 80.62 359 VAL A CA 1
ATOM 2811 C C . VAL A 1 359 ? 33.025 -1.902 -14.761 1.00 80.62 359 VAL A C 1
ATOM 2813 O O . VAL A 1 359 ? 31.850 -1.647 -14.499 1.00 80.62 359 VAL A O 1
ATOM 2816 N N . MET A 1 360 ? 33.576 -3.071 -14.408 1.00 77.56 360 MET A N 1
ATOM 2817 C CA . MET A 1 360 ? 32.825 -4.176 -13.776 1.00 77.56 360 MET A CA 1
ATOM 2818 C C . MET A 1 360 ? 32.125 -3.790 -12.464 1.00 77.56 360 MET A C 1
ATOM 2820 O O . MET A 1 360 ? 31.080 -4.347 -12.140 1.00 77.56 360 MET A O 1
ATOM 2824 N N . SER A 1 361 ? 32.638 -2.796 -11.730 1.00 78.88 361 SER A N 1
ATOM 2825 C CA . SER A 1 361 ? 31.991 -2.275 -10.515 1.00 78.88 361 SER A CA 1
ATOM 2826 C C . SER A 1 361 ? 30.601 -1.674 -10.770 1.00 78.88 361 SER A C 1
ATOM 2828 O O . SER A 1 361 ? 29.779 -1.647 -9.855 1.00 78.88 361 SER A O 1
ATOM 2830 N N . SER A 1 362 ? 30.289 -1.264 -12.007 1.00 82.12 362 SER A N 1
ATOM 2831 C CA . SER A 1 362 ? 28.947 -0.793 -12.385 1.00 82.12 362 SER A CA 1
ATOM 2832 C C . SER A 1 362 ? 27.870 -1.878 -12.287 1.00 82.12 362 SER A C 1
ATOM 2834 O O . SER A 1 362 ? 26.709 -1.542 -12.072 1.00 82.12 362 SER A O 1
ATOM 2836 N N . LEU A 1 363 ? 28.235 -3.165 -12.363 1.00 79.81 363 LEU A N 1
ATOM 2837 C CA . LEU A 1 363 ? 27.289 -4.285 -12.256 1.00 79.81 363 LEU A CA 1
ATOM 2838 C C . LEU A 1 363 ? 26.739 -4.473 -10.837 1.00 79.81 363 LEU A C 1
ATOM 2840 O O . LEU A 1 363 ? 25.631 -4.974 -10.674 1.00 79.81 363 LEU A O 1
ATOM 2844 N N . PHE A 1 364 ? 27.487 -4.053 -9.813 1.00 79.81 364 PHE A N 1
ATOM 2845 C CA . PHE A 1 364 ? 27.058 -4.133 -8.411 1.00 79.81 364 PHE A CA 1
ATOM 2846 C C . PHE A 1 364 ? 26.262 -2.906 -7.963 1.00 79.81 364 PHE A C 1
ATOM 2848 O O . PHE A 1 364 ? 25.571 -2.940 -6.948 1.00 79.81 364 PHE A O 1
ATOM 2855 N N . TYR A 1 365 ? 26.331 -1.816 -8.724 1.00 83.50 365 TYR A N 1
ATOM 2856 C CA . TYR A 1 365 ? 25.672 -0.564 -8.390 1.00 83.50 365 TYR A CA 1
ATOM 2857 C C . TYR A 1 365 ? 24.131 -0.660 -8.293 1.00 83.50 365 TYR A C 1
ATOM 2859 O O . TYR A 1 365 ? 23.573 -0.083 -7.357 1.00 83.50 365 TYR A O 1
ATOM 2867 N N . PRO A 1 366 ? 23.426 -1.447 -9.140 1.00 83.38 366 PRO A N 1
ATOM 2868 C CA . PRO A 1 366 ? 21.999 -1.716 -8.967 1.00 83.38 366 PRO A CA 1
ATOM 2869 C C . PRO A 1 366 ? 21.616 -2.252 -7.578 1.00 83.38 366 PRO A C 1
ATOM 2871 O O . PRO A 1 366 ? 20.548 -1.914 -7.068 1.00 83.38 366 PRO A O 1
ATOM 2874 N N . LEU A 1 367 ? 22.489 -3.033 -6.926 1.00 83.25 367 LEU A N 1
ATOM 2875 C CA . LEU A 1 367 ? 22.247 -3.542 -5.569 1.00 83.25 367 LEU A CA 1
ATOM 2876 C C . LEU A 1 367 ? 22.270 -2.415 -4.532 1.00 83.25 367 LEU A C 1
ATOM 2878 O O . LEU A 1 367 ? 21.431 -2.389 -3.634 1.00 83.25 367 LEU A O 1
ATOM 2882 N N . LEU A 1 368 ? 23.187 -1.453 -4.682 1.00 85.12 368 LEU A N 1
ATOM 2883 C CA . LEU A 1 368 ? 23.234 -0.264 -3.831 1.00 85.12 368 LEU A CA 1
ATOM 2884 C C . LEU A 1 368 ? 21.974 0.588 -4.016 1.00 85.12 368 LEU A C 1
ATOM 2886 O O . LEU A 1 368 ? 21.355 0.985 -3.031 1.00 85.12 368 LEU A O 1
ATOM 2890 N N . THR A 1 369 ? 21.555 0.830 -5.263 1.00 87.88 369 THR A N 1
ATOM 2891 C CA . THR A 1 369 ? 20.315 1.577 -5.528 1.00 87.88 369 THR A CA 1
ATOM 2892 C C . THR A 1 369 ? 19.089 0.854 -4.978 1.00 87.88 369 THR A C 1
ATOM 2894 O O . THR A 1 369 ? 18.216 1.497 -4.403 1.00 87.88 369 THR A O 1
ATOM 2897 N N . PHE A 1 370 ? 19.044 -0.479 -5.076 1.00 87.88 370 PHE A N 1
ATOM 2898 C CA . PHE A 1 370 ? 17.972 -1.287 -4.499 1.00 87.88 370 PHE A CA 1
ATOM 2899 C C . PHE A 1 370 ? 17.940 -1.173 -2.973 1.00 87.88 370 PHE A C 1
ATOM 2901 O O . PHE A 1 370 ? 16.879 -0.926 -2.410 1.00 87.88 370 PHE A O 1
ATOM 2908 N N . ALA A 1 371 ? 19.090 -1.284 -2.301 1.00 89.94 371 ALA A N 1
ATOM 2909 C CA . ALA A 1 371 ? 19.178 -1.151 -0.849 1.00 89.94 371 ALA A CA 1
ATOM 2910 C C . ALA A 1 371 ? 18.734 0.242 -0.365 1.00 89.94 371 ALA A C 1
ATOM 2912 O O . ALA A 1 371 ? 17.969 0.349 0.593 1.00 89.94 371 ALA A O 1
ATOM 2913 N N . LEU A 1 372 ? 19.160 1.307 -1.053 1.00 91.38 372 LEU A N 1
ATOM 2914 C CA . LEU A 1 372 ? 18.754 2.677 -0.733 1.00 91.38 372 LEU A CA 1
ATOM 2915 C C . LEU A 1 372 ? 17.253 2.904 -0.964 1.00 91.38 372 LEU A C 1
ATOM 2917 O O . LEU A 1 372 ? 16.589 3.490 -0.111 1.00 91.38 372 LEU A O 1
ATOM 2921 N N . LEU A 1 373 ? 16.695 2.410 -2.074 1.00 92.56 373 LEU A N 1
ATOM 2922 C CA . LEU A 1 373 ? 15.254 2.490 -2.333 1.00 92.56 373 LEU A CA 1
ATOM 2923 C C . LEU A 1 373 ? 14.449 1.681 -1.314 1.00 92.56 373 LEU A C 1
ATOM 2925 O O . LEU A 1 373 ? 13.436 2.171 -0.823 1.00 92.56 373 LEU A O 1
ATOM 2929 N N . ALA A 1 374 ? 14.907 0.481 -0.949 1.00 90.88 374 ALA A N 1
ATOM 2930 C CA . ALA A 1 374 ? 14.272 -0.339 0.076 1.00 90.88 374 ALA A CA 1
ATOM 2931 C C . ALA A 1 374 ? 14.248 0.375 1.435 1.00 90.88 374 ALA A C 1
ATOM 2933 O O . ALA A 1 374 ? 13.218 0.363 2.105 1.00 90.88 374 ALA A O 1
ATOM 2934 N N . LEU A 1 375 ? 15.335 1.057 1.814 1.00 93.69 375 LEU A N 1
ATOM 2935 C CA . LEU A 1 375 ? 15.388 1.881 3.023 1.00 93.69 375 LEU A CA 1
ATOM 2936 C C . LEU A 1 375 ? 14.369 3.028 2.966 1.00 93.69 375 LEU A C 1
ATOM 2938 O O . LEU A 1 375 ? 13.623 3.221 3.924 1.00 93.69 375 LEU A O 1
ATOM 2942 N N . VAL A 1 376 ? 14.291 3.753 1.845 1.00 95.06 376 VAL A N 1
ATOM 2943 C CA . VAL A 1 376 ? 13.324 4.850 1.660 1.00 95.06 376 VAL A CA 1
ATOM 2944 C C . VAL A 1 376 ? 11.881 4.339 1.740 1.00 95.06 376 VAL A C 1
ATOM 2946 O O . VAL A 1 376 ? 11.062 4.933 2.439 1.00 95.06 376 VAL A O 1
ATOM 2949 N N . ILE A 1 377 ? 11.574 3.218 1.080 1.00 93.19 377 ILE A N 1
ATOM 2950 C CA . ILE A 1 377 ? 10.248 2.580 1.115 1.00 93.19 377 ILE A CA 1
ATOM 2951 C C . ILE A 1 377 ? 9.906 2.121 2.536 1.00 93.19 377 ILE A C 1
ATOM 2953 O O . ILE A 1 377 ? 8.798 2.371 3.007 1.00 93.19 377 ILE A O 1
ATOM 2957 N N . ALA A 1 378 ? 10.845 1.476 3.233 1.00 91.81 378 ALA A N 1
ATOM 2958 C CA . ALA A 1 378 ? 10.637 1.003 4.597 1.00 91.81 378 ALA A CA 1
ATOM 2959 C C . ALA A 1 378 ? 10.382 2.168 5.560 1.00 91.81 378 ALA A C 1
ATOM 2961 O O . ALA A 1 378 ? 9.411 2.140 6.315 1.00 91.81 378 ALA A O 1
ATOM 2962 N N . TYR A 1 379 ? 11.204 3.219 5.500 1.00 94.12 379 TYR A N 1
ATOM 2963 C CA . TYR A 1 379 ? 11.038 4.405 6.337 1.00 94.12 379 TYR A CA 1
ATOM 2964 C C . TYR A 1 379 ? 9.685 5.090 6.090 1.00 94.12 379 TYR A C 1
ATOM 2966 O O . TYR A 1 379 ? 8.971 5.409 7.045 1.00 94.12 379 TYR A O 1
ATOM 2974 N N . TRP A 1 380 ? 9.300 5.257 4.821 1.00 95.62 380 TRP A N 1
ATOM 2975 C CA . TRP A 1 380 ? 7.996 5.802 4.445 1.00 95.62 380 TRP A CA 1
ATOM 2976 C C . TRP A 1 380 ? 6.840 4.946 4.962 1.00 95.62 380 TRP A C 1
ATOM 2978 O O . TRP A 1 380 ? 5.917 5.483 5.574 1.00 95.62 380 TRP A O 1
ATOM 2988 N N . GLY A 1 381 ? 6.903 3.627 4.755 1.00 90.62 381 GLY A N 1
ATOM 2989 C CA . GLY A 1 381 ? 5.851 2.692 5.148 1.00 90.62 381 GLY A CA 1
ATOM 2990 C C . GLY A 1 381 ? 5.655 2.646 6.662 1.00 90.62 381 GLY A C 1
ATOM 2991 O O . GLY A 1 381 ? 4.528 2.766 7.140 1.00 90.62 381 GLY A O 1
ATOM 2992 N N . ILE A 1 382 ? 6.747 2.557 7.430 1.00 90.25 382 ILE A N 1
ATOM 2993 C CA . ILE A 1 382 ? 6.694 2.583 8.899 1.00 90.25 382 ILE A CA 1
ATOM 2994 C C . ILE A 1 382 ? 6.119 3.924 9.369 1.00 90.25 382 ILE A C 1
ATOM 2996 O O . ILE A 1 382 ? 5.171 3.946 10.150 1.00 90.25 382 ILE A O 1
ATOM 3000 N N . THR A 1 383 ? 6.630 5.049 8.865 1.00 92.62 383 THR A N 1
ATOM 3001 C CA . THR A 1 383 ? 6.130 6.379 9.246 1.00 92.62 383 THR A CA 1
ATOM 3002 C C . THR A 1 383 ? 4.651 6.551 8.892 1.00 92.62 383 THR A C 1
ATOM 3004 O O . THR A 1 383 ? 3.892 7.049 9.718 1.00 92.62 383 THR A O 1
ATOM 3007 N N . ALA A 1 384 ? 4.208 6.078 7.722 1.00 91.38 384 ALA A N 1
ATOM 3008 C CA . ALA A 1 384 ? 2.811 6.139 7.293 1.00 91.38 384 ALA A CA 1
ATOM 3009 C C . ALA A 1 384 ? 1.883 5.367 8.241 1.00 91.38 384 ALA A C 1
ATOM 3011 O O . ALA A 1 384 ? 0.853 5.903 8.660 1.00 91.38 384 ALA A O 1
ATOM 3012 N N . VAL A 1 385 ? 2.265 4.135 8.607 1.00 87.19 385 VAL A N 1
ATOM 3013 C CA . VAL A 1 385 ? 1.510 3.295 9.547 1.00 87.19 385 VAL A CA 1
ATOM 3014 C C . VAL A 1 385 ? 1.424 3.980 10.902 1.00 87.19 385 VAL A C 1
ATOM 3016 O O . VAL A 1 385 ? 0.320 4.205 11.395 1.00 87.19 385 VAL A O 1
ATOM 3019 N N . PHE A 1 386 ? 2.556 4.384 11.476 1.00 88.88 386 PHE A N 1
ATOM 3020 C CA . PHE A 1 386 ? 2.573 5.020 12.789 1.00 88.88 386 PHE A CA 1
ATOM 3021 C C . PHE A 1 386 ? 1.754 6.312 12.805 1.00 88.88 386 PHE A C 1
ATOM 3023 O O . PHE A 1 386 ? 0.881 6.455 13.656 1.00 88.88 386 PHE A O 1
ATOM 3030 N N . LEU A 1 387 ? 1.916 7.170 11.797 1.00 89.12 387 LEU A N 1
ATOM 3031 C CA . LEU A 1 387 ? 1.164 8.415 11.661 1.00 89.12 387 LEU A CA 1
ATOM 3032 C C . LEU A 1 387 ? -0.350 8.169 11.508 1.00 89.12 387 LEU A C 1
ATOM 3034 O O . LEU A 1 387 ? -1.154 8.923 12.046 1.00 89.12 387 LEU A O 1
ATOM 3038 N N . SER A 1 388 ? -0.762 7.085 10.837 1.00 84.25 388 SER A N 1
ATOM 3039 C CA . SER A 1 388 ? -2.181 6.695 10.750 1.00 84.25 388 SER A CA 1
ATOM 3040 C C . SER A 1 388 ? -2.757 6.208 12.088 1.00 84.25 388 SER A C 1
ATOM 3042 O O . SER A 1 388 ? -3.967 6.258 12.304 1.00 84.25 388 SER A O 1
ATOM 3044 N N . THR A 1 389 ? -1.890 5.763 13.001 1.00 85.31 389 THR A N 1
ATOM 3045 C CA . THR A 1 389 ? -2.256 5.221 14.319 1.00 85.31 389 THR A CA 1
ATOM 3046 C C . THR A 1 389 ? -2.031 6.177 15.485 1.00 85.31 389 THR A C 1
ATOM 3048 O O . THR A 1 389 ? -2.359 5.830 16.622 1.00 85.31 389 THR A O 1
ATOM 3051 N N . SER A 1 390 ? -1.501 7.374 15.236 1.00 85.94 390 SER A N 1
ATOM 3052 C CA . SER A 1 390 ? -1.222 8.356 16.289 1.00 85.94 390 SER A CA 1
ATOM 3053 C C . SER A 1 390 ? -2.476 8.967 16.918 1.00 85.94 390 SER A C 1
ATOM 3055 O O . SER A 1 390 ? -2.368 9.735 17.863 1.00 85.94 390 SER A O 1
ATOM 3057 N N . ASN A 1 391 ? -3.671 8.649 16.422 1.00 83.69 391 ASN A N 1
ATOM 3058 C CA . ASN A 1 391 ? -4.932 9.120 16.990 1.00 83.69 391 ASN A CA 1
ATOM 3059 C C . ASN A 1 391 ? -5.219 8.510 18.372 1.00 83.69 391 ASN A C 1
ATOM 3061 O O . ASN A 1 391 ? -4.957 7.328 18.607 1.00 83.69 391 ASN A O 1
ATOM 3065 N N . VAL A 1 392 ? -5.812 9.289 19.271 1.00 84.12 392 VAL A N 1
ATOM 3066 C CA . VAL A 1 392 ? -6.252 8.856 20.605 1.00 84.12 392 VAL A CA 1
ATOM 3067 C C . VAL A 1 392 ? -7.667 8.278 20.570 1.00 84.12 392 VAL A C 1
ATOM 3069 O O . VAL A 1 392 ? -8.442 8.542 19.656 1.00 84.12 392 VAL A O 1
ATOM 3072 N N . ALA A 1 393 ? -8.005 7.428 21.536 1.00 83.06 393 ALA A N 1
ATOM 3073 C CA . ALA A 1 393 ? -9.345 6.856 21.623 1.00 83.06 393 ALA A CA 1
ATOM 3074 C C . ALA A 1 393 ? -10.346 7.917 22.101 1.00 83.06 393 ALA A C 1
ATOM 3076 O O . ALA A 1 393 ? -10.163 8.482 23.175 1.00 83.06 393 ALA A O 1
ATOM 3077 N N . VAL A 1 394 ? -11.388 8.179 21.310 1.00 83.94 394 VAL A N 1
ATOM 3078 C CA . VAL A 1 394 ? -12.475 9.099 21.663 1.00 83.94 394 VAL A CA 1
ATOM 3079 C C . VAL A 1 394 ? -13.720 8.279 21.984 1.00 83.94 394 VAL A C 1
ATOM 3081 O O . VAL A 1 394 ? -14.154 7.452 21.176 1.00 83.94 394 VAL A O 1
ATOM 3084 N N . TYR A 1 395 ? -14.299 8.513 23.159 1.00 84.56 395 TYR A N 1
ATOM 3085 C CA . TYR A 1 395 ? -15.534 7.871 23.600 1.00 84.56 395 TYR A CA 1
ATOM 3086 C C . TYR A 1 395 ? -16.695 8.851 23.457 1.00 84.56 395 TYR A C 1
ATOM 3088 O O . TYR A 1 395 ? -16.543 10.048 23.706 1.00 84.56 395 TYR A O 1
ATOM 3096 N N . LYS A 1 396 ? -17.850 8.347 23.024 1.00 83.56 396 LYS A N 1
ATOM 3097 C CA . LYS A 1 396 ? -19.076 9.133 22.863 1.00 83.56 396 LYS A CA 1
ATOM 3098 C C . LYS A 1 396 ? -20.236 8.495 23.608 1.00 83.56 396 LYS A C 1
ATOM 3100 O O . LYS A 1 396 ? -20.282 7.277 23.791 1.00 83.56 396 LYS A O 1
ATOM 3105 N N . VAL A 1 397 ? -21.180 9.339 24.007 1.00 82.75 397 VAL A N 1
ATOM 3106 C CA . VAL A 1 397 ? -22.437 8.920 24.623 1.00 82.75 397 VAL A CA 1
ATOM 3107 C C . VAL A 1 397 ? -23.375 8.392 23.540 1.00 82.75 397 VAL A C 1
ATOM 3109 O O . VAL A 1 397 ? -23.767 9.128 22.636 1.00 82.75 397 VAL A O 1
ATOM 3112 N N . PHE A 1 398 ? -23.756 7.123 23.641 1.00 78.06 398 PHE A N 1
ATOM 3113 C CA . PHE A 1 398 ? -24.743 6.494 22.771 1.00 78.06 398 PHE A CA 1
ATOM 3114 C C . PHE A 1 398 ? -26.013 6.186 23.554 1.00 78.06 398 PHE A C 1
ATOM 3116 O O . PHE A 1 398 ? -25.965 5.573 24.622 1.00 78.06 398 PHE A O 1
ATOM 3123 N N . ASN A 1 399 ? -27.150 6.579 22.990 1.00 78.31 399 ASN A N 1
ATOM 3124 C CA . ASN A 1 399 ? -28.473 6.253 23.496 1.00 78.31 399 ASN A CA 1
ATOM 3125 C C . ASN A 1 399 ? -29.360 5.784 22.331 1.00 78.31 399 ASN A C 1
ATOM 3127 O O . ASN A 1 399 ? -29.167 6.204 21.191 1.00 78.31 399 ASN A O 1
ATOM 3131 N N . GLU A 1 400 ? -30.311 4.893 22.606 1.00 66.06 400 GLU A N 1
ATOM 3132 C CA . GLU A 1 400 ? -31.291 4.448 21.610 1.00 66.06 400 GLU A CA 1
ATOM 3133 C C . GLU A 1 400 ? -32.340 5.525 21.321 1.00 66.06 400 GLU A C 1
ATOM 3135 O O . GLU A 1 400 ? -32.843 5.615 20.202 1.00 66.06 400 GLU A O 1
ATOM 3140 N N . THR A 1 401 ? -32.644 6.370 22.309 1.00 70.25 401 THR A N 1
ATOM 3141 C CA . THR A 1 401 ? -33.498 7.546 22.137 1.00 70.25 401 THR A CA 1
ATOM 3142 C C . THR A 1 401 ? -32.656 8.800 21.926 1.00 70.25 401 THR A C 1
ATOM 3144 O O . THR A 1 401 ? -31.623 8.996 22.568 1.00 70.25 401 THR A O 1
ATOM 3147 N N . ALA A 1 402 ? -33.108 9.678 21.025 1.00 68.25 402 ALA A N 1
ATOM 3148 C CA . ALA A 1 402 ? -32.479 10.977 20.828 1.00 68.25 402 ALA A CA 1
ATOM 3149 C C . ALA A 1 402 ? -32.599 11.795 22.123 1.00 68.25 402 ALA A C 1
ATOM 3151 O O . ALA A 1 402 ? -33.702 12.152 22.536 1.00 68.25 402 ALA A O 1
ATOM 3152 N N . CYS A 1 403 ? -31.464 12.056 22.766 1.00 77.31 403 CYS A N 1
ATOM 3153 C CA . CYS A 1 403 ? -31.365 12.897 23.951 1.00 77.31 403 CYS A CA 1
ATOM 3154 C C . CYS A 1 403 ? -30.389 14.051 23.701 1.00 77.31 403 CYS A C 1
ATOM 3156 O O . CYS A 1 403 ? -29.561 13.980 22.792 1.00 77.31 403 CYS A O 1
ATOM 3158 N N . GLU A 1 404 ? -30.485 15.111 24.501 1.00 80.81 404 GLU A N 1
ATOM 3159 C CA . GLU A 1 404 ? -29.726 16.353 24.297 1.00 80.81 404 GLU A CA 1
ATOM 3160 C C . GLU A 1 404 ? -28.203 16.148 24.371 1.00 80.81 404 GLU A C 1
ATOM 3162 O O . GLU A 1 404 ? -27.457 16.780 23.628 1.00 80.81 404 GLU A O 1
ATOM 3167 N N . HIS A 1 405 ? -27.743 15.194 25.188 1.00 78.94 405 HIS A N 1
ATOM 3168 C CA . HIS A 1 405 ? -26.324 14.846 25.324 1.00 78.94 405 HIS A CA 1
ATOM 3169 C C . HIS A 1 405 ? -25.876 13.674 24.439 1.00 78.94 405 HIS A C 1
ATOM 3171 O O . HIS A 1 405 ? -24.744 13.198 24.565 1.00 78.94 405 HIS A O 1
ATOM 3177 N N . SER A 1 406 ? -26.740 13.185 23.545 1.00 75.31 406 SER A N 1
ATOM 3178 C CA . SER A 1 406 ? -26.374 12.109 22.624 1.00 75.31 406 SER A CA 1
ATOM 3179 C C . SER A 1 406 ? -25.230 12.564 21.716 1.00 75.31 406 SER A C 1
ATOM 3181 O O . SER A 1 406 ? -25.261 13.668 21.181 1.00 75.31 406 SER A O 1
ATOM 3183 N N . TYR A 1 407 ? -24.240 11.694 21.505 1.00 75.75 407 TYR A N 1
ATOM 3184 C CA . TYR A 1 407 ? -23.033 11.921 20.695 1.00 75.75 407 TYR A CA 1
ATOM 3185 C C . TYR A 1 407 ? -21.993 12.895 21.259 1.00 75.75 407 TYR A C 1
ATOM 3187 O O . TYR A 1 407 ? -20.954 13.097 20.617 1.00 75.75 407 TYR A O 1
ATOM 3195 N N . ASN A 1 408 ? -22.201 13.434 22.461 1.00 83.31 408 ASN A N 1
ATOM 3196 C CA . ASN A 1 408 ? -21.164 14.203 23.143 1.00 83.31 408 ASN A CA 1
ATOM 3197 C C . ASN A 1 408 ? -20.000 13.299 23.559 1.00 83.31 408 ASN A C 1
ATOM 3199 O O . ASN A 1 408 ? -20.174 12.105 23.823 1.00 83.31 408 ASN A O 1
ATOM 3203 N N . THR A 1 409 ? -18.799 13.872 23.603 1.00 85.00 409 THR A N 1
ATOM 3204 C CA . THR A 1 409 ? -17.604 13.189 24.102 1.00 85.00 409 THR A CA 1
ATOM 3205 C C . THR A 1 409 ? -17.745 12.916 25.593 1.00 85.00 409 THR A C 1
ATOM 3207 O O . THR A 1 409 ? -18.118 13.810 26.348 1.00 85.00 409 THR A O 1
ATOM 3210 N N . CYS A 1 410 ? -17.423 11.700 26.015 1.00 84.62 410 CYS A N 1
ATOM 3211 C CA . CYS A 1 410 ? -17.488 11.278 27.410 1.00 84.62 410 CYS A CA 1
ATOM 3212 C C . CYS A 1 410 ? -16.183 10.605 27.827 1.00 84.62 410 CYS A C 1
ATOM 3214 O O . CYS A 1 410 ? -15.415 10.143 26.986 1.00 84.62 410 CYS A O 1
ATOM 3216 N N . ASP A 1 411 ? -15.949 10.537 29.132 1.00 85.00 411 ASP A N 1
ATOM 3217 C CA . ASP A 1 411 ? -14.862 9.758 29.711 1.00 85.00 411 ASP A CA 1
ATOM 3218 C C . ASP A 1 411 ? -15.463 8.538 30.433 1.00 85.00 411 ASP A C 1
ATOM 3220 O O . ASP A 1 411 ? -16.279 8.717 31.346 1.00 85.00 411 ASP A O 1
ATOM 3224 N N . PRO A 1 412 ? -15.116 7.300 30.029 1.00 82.75 412 PRO A N 1
ATOM 3225 C CA . PRO A 1 412 ? -15.694 6.088 30.602 1.00 82.75 412 PRO A CA 1
ATOM 3226 C C . PRO A 1 412 ? -15.480 5.953 32.116 1.00 82.75 412 PRO A C 1
ATOM 3228 O O . PRO A 1 412 ? -16.306 5.319 32.771 1.00 82.75 412 PRO A O 1
ATOM 3231 N N . GLU A 1 413 ? -14.429 6.548 32.694 1.00 82.06 413 GLU A N 1
ATOM 3232 C CA . GLU A 1 413 ? -14.165 6.444 34.138 1.00 82.06 413 GLU A CA 1
ATOM 3233 C C . GLU A 1 413 ? -15.101 7.326 34.978 1.00 82.06 413 GLU A C 1
ATOM 3235 O O . GLU A 1 413 ? -15.503 6.948 36.081 1.00 82.06 413 GLU A O 1
ATOM 3240 N N . THR A 1 414 ? -15.494 8.489 34.455 1.00 84.62 414 THR A N 1
ATOM 3241 C CA . THR A 1 414 ? -16.309 9.477 35.184 1.00 84.62 414 THR A CA 1
ATOM 3242 C C . THR A 1 414 ? -17.787 9.449 34.791 1.00 84.62 414 THR A C 1
ATOM 3244 O O . THR A 1 414 ? -18.634 9.975 35.520 1.00 84.62 414 THR A O 1
ATOM 3247 N N . PHE A 1 415 ? -18.130 8.768 33.693 1.00 82.06 415 PHE A N 1
ATOM 3248 C CA . PHE A 1 415 ? -19.482 8.735 33.135 1.00 82.06 415 PHE A CA 1
ATOM 3249 C C . PHE A 1 415 ? -20.558 8.245 34.120 1.00 82.06 415 PHE A C 1
ATOM 3251 O O . PHE A 1 415 ? -21.662 8.787 34.141 1.00 82.06 415 PHE A O 1
ATOM 3258 N N . ASN A 1 416 ? -20.241 7.293 35.003 1.00 77.94 416 ASN A N 1
ATOM 3259 C CA . ASN A 1 416 ? -21.204 6.749 35.974 1.00 77.94 416 ASN A CA 1
ATOM 3260 C C . ASN A 1 416 ? -21.711 7.778 37.004 1.00 77.94 416 ASN A C 1
ATOM 3262 O O . ASN A 1 416 ? -22.749 7.563 37.626 1.00 77.94 416 ASN A O 1
ATOM 3266 N N . VAL A 1 417 ? -20.984 8.882 37.203 1.00 79.94 417 VAL A N 1
ATOM 3267 C CA . VAL A 1 417 ? -21.326 9.952 38.163 1.00 79.94 417 VAL A CA 1
ATOM 3268 C C . VAL A 1 417 ? -21.766 11.237 37.445 1.00 79.94 417 VAL A C 1
ATOM 3270 O O . VAL A 1 417 ? -22.267 12.174 38.070 1.00 79.94 417 VAL A O 1
ATOM 3273 N N . SER A 1 418 ? -21.587 11.266 36.127 1.00 79.69 418 SER A N 1
ATOM 3274 C CA . SER A 1 418 ? -21.781 12.423 35.263 1.00 79.69 418 SER A CA 1
ATOM 3275 C C . SER A 1 418 ? -23.251 12.866 35.185 1.00 79.69 418 SER A C 1
ATOM 3277 O O . SER A 1 418 ? -24.178 12.088 35.443 1.00 79.69 418 SER A O 1
ATOM 3279 N N . GLN A 1 419 ? -23.477 14.146 34.884 1.00 78.75 419 GLN A N 1
ATOM 3280 C CA . GLN A 1 419 ? -24.829 14.702 34.779 1.00 78.75 419 GLN A CA 1
ATOM 3281 C C . GLN A 1 419 ? -25.520 14.214 33.495 1.00 78.75 419 GLN A C 1
ATOM 3283 O O . GLN A 1 419 ? -26.721 13.972 33.482 1.00 78.75 419 GLN A O 1
ATOM 3288 N N . GLU A 1 420 ? -24.724 13.901 32.478 1.00 76.44 420 GLU A N 1
ATOM 3289 C CA . GLU A 1 420 ? -25.109 13.336 31.193 1.00 76.44 420 GLU A CA 1
ATOM 3290 C C . GLU A 1 420 ? -25.871 12.009 31.345 1.00 76.44 420 GLU A C 1
ATOM 3292 O O . GLU A 1 420 ? -26.837 11.763 30.623 1.00 76.44 420 GLU A O 1
ATOM 3297 N N . LEU A 1 421 ? -25.490 11.164 32.313 1.00 78.19 421 LEU A N 1
ATOM 3298 C CA . LEU A 1 421 ? -26.210 9.920 32.614 1.00 78.19 421 LEU A CA 1
ATOM 3299 C C . LEU A 1 421 ? -27.543 10.169 33.344 1.00 78.19 421 LEU A C 1
ATOM 3301 O O . LEU A 1 421 ? -28.477 9.375 33.212 1.00 78.19 421 LEU A O 1
ATOM 3305 N N . LYS A 1 422 ? -27.649 11.261 34.112 1.00 77.69 422 LYS A N 1
ATOM 3306 C CA . LYS A 1 422 ? -28.900 11.658 34.783 1.00 77.69 422 LYS A CA 1
ATOM 3307 C C . LYS A 1 422 ? -29.904 12.225 33.784 1.00 77.69 422 LYS A C 1
ATOM 3309 O O . LYS A 1 422 ? -31.089 11.919 33.888 1.00 77.69 422 LYS A O 1
ATOM 3314 N N . ASP A 1 423 ? -29.412 12.992 32.816 1.00 80.56 423 ASP A N 1
ATOM 3315 C CA . ASP A 1 423 ? -30.224 13.633 31.782 1.00 80.56 423 ASP A CA 1
ATOM 3316 C C . ASP A 1 423 ? -30.617 12.640 30.666 1.00 80.56 423 ASP A C 1
ATOM 3318 O O . ASP A 1 423 ? -31.705 12.739 30.096 1.00 80.56 423 ASP A O 1
ATOM 3322 N N . CYS A 1 424 ? -29.787 11.620 30.403 1.00 78.25 424 CYS A N 1
ATOM 3323 C CA . CYS A 1 424 ? -30.076 10.523 29.474 1.00 78.25 424 CYS A CA 1
ATOM 3324 C C . CYS A 1 424 ? -30.077 9.151 30.190 1.00 78.25 424 CYS A C 1
ATOM 3326 O O . CYS A 1 424 ? -29.078 8.421 30.141 1.00 78.25 424 CYS A O 1
ATOM 3328 N N . PRO A 1 425 ? -31.193 8.738 30.825 1.00 74.44 425 PRO A N 1
ATOM 3329 C CA . PRO A 1 425 ? -31.264 7.456 31.521 1.00 74.44 425 PRO A CA 1
ATOM 3330 C C . PRO A 1 425 ? -31.132 6.283 30.538 1.00 74.44 425 PRO A C 1
ATOM 3332 O O . PRO A 1 425 ? -31.981 6.088 29.669 1.00 74.44 425 PRO A O 1
ATOM 3335 N N . GLY A 1 426 ? -30.081 5.475 30.707 1.00 73.50 426 GLY A N 1
ATOM 3336 C CA . GLY A 1 426 ? -29.772 4.321 29.848 1.00 73.50 426 GLY A CA 1
ATOM 3337 C C . GLY A 1 426 ? -28.702 4.576 28.780 1.00 73.50 426 GLY A C 1
ATOM 3338 O O . GLY A 1 426 ? -28.361 3.653 28.042 1.00 73.50 426 GLY A O 1
ATOM 3339 N N . ALA A 1 427 ? -28.141 5.786 28.711 1.00 78.19 427 ALA A N 1
ATOM 3340 C CA . ALA A 1 427 ? -27.033 6.079 27.813 1.00 78.19 427 ALA A CA 1
ATOM 3341 C C . ALA A 1 427 ? -25.746 5.341 28.225 1.00 78.19 427 ALA A C 1
ATOM 3343 O O . ALA A 1 427 ? -25.496 5.102 29.406 1.00 78.19 427 ALA A O 1
ATOM 3344 N N . GLN A 1 428 ? -24.911 4.990 27.246 1.00 78.31 428 GLN A N 1
ATOM 3345 C CA . GLN A 1 428 ? -23.624 4.329 27.463 1.00 78.31 428 GLN A CA 1
ATOM 3346 C C . GLN A 1 428 ? -22.495 5.143 26.844 1.00 78.31 428 GLN A C 1
ATOM 3348 O O . GLN A 1 428 ? -22.569 5.522 25.676 1.00 78.31 428 GLN A O 1
ATOM 3353 N N . CYS A 1 429 ? -21.421 5.354 27.602 1.00 83.88 429 CYS A N 1
ATOM 3354 C CA . CYS A 1 429 ? -20.173 5.873 27.061 1.00 83.88 429 CYS A CA 1
ATOM 3355 C C . CYS A 1 429 ? -19.411 4.729 26.383 1.00 83.88 429 CYS A C 1
ATOM 3357 O O . CYS A 1 429 ? -18.930 3.815 27.053 1.00 83.88 429 CYS A O 1
ATOM 3359 N N . MET A 1 430 ? -19.347 4.741 25.051 1.00 80.38 430 MET A N 1
ATOM 3360 C CA . MET A 1 430 ? -18.676 3.698 24.272 1.00 80.38 430 MET A CA 1
ATOM 3361 C C . MET A 1 430 ? -17.590 4.293 23.387 1.00 80.38 430 MET A C 1
ATOM 3363 O O . MET A 1 430 ? -17.684 5.434 22.933 1.00 80.38 430 MET A O 1
ATOM 3367 N N . PHE A 1 431 ? -16.561 3.491 23.117 1.00 82.06 431 PHE A N 1
ATOM 3368 C CA . PHE A 1 431 ? -15.525 3.835 22.154 1.00 82.06 431 PHE A CA 1
ATOM 3369 C C . PHE A 1 431 ? -16.164 4.110 20.786 1.00 82.06 431 PHE A C 1
ATOM 3371 O O . PHE A 1 431 ? -16.807 3.230 20.205 1.00 82.06 431 PHE A O 1
ATOM 3378 N N . ALA A 1 432 ? -15.981 5.333 20.288 1.00 76.75 432 ALA A N 1
ATOM 3379 C CA . ALA A 1 432 ? -16.479 5.746 18.988 1.00 76.75 432 ALA A CA 1
ATOM 3380 C C . ALA A 1 432 ? -15.390 5.530 17.939 1.00 76.75 432 ALA A C 1
ATOM 3382 O O . ALA A 1 432 ? -15.467 4.599 17.155 1.00 76.75 432 ALA A O 1
ATOM 3383 N N . PHE A 1 433 ? -14.332 6.333 17.942 1.00 74.75 433 PHE A N 1
ATOM 3384 C CA . PHE A 1 433 ? -13.269 6.213 16.948 1.00 74.75 433 PHE A CA 1
ATOM 3385 C C . PHE A 1 433 ? -11.934 6.694 17.507 1.00 74.75 433 PHE A C 1
ATOM 3387 O O . PHE A 1 433 ? -11.856 7.323 18.564 1.00 74.75 433 PHE A O 1
ATOM 3394 N N . TYR A 1 434 ? -10.859 6.399 16.778 1.00 75.81 434 TYR A N 1
ATOM 3395 C CA . TYR A 1 434 ? -9.559 6.991 17.055 1.00 75.81 434 TYR A CA 1
ATOM 3396 C C . TYR A 1 434 ? -9.501 8.384 16.420 1.00 75.81 434 TYR A C 1
ATOM 3398 O O . TYR A 1 434 ? -9.384 8.502 15.200 1.00 75.81 434 TYR A O 1
ATOM 3406 N N . GLY A 1 435 ? -9.571 9.427 17.243 1.00 75.62 435 GLY A N 1
ATOM 3407 C CA . GLY A 1 435 ? -9.507 10.834 16.849 1.00 75.62 435 GLY A CA 1
ATOM 3408 C C . GLY A 1 435 ? -8.579 11.632 17.759 1.00 75.62 435 GLY A C 1
ATOM 3409 O O . GLY A 1 435 ? -7.723 11.070 18.426 1.00 75.62 435 GLY A O 1
ATOM 3410 N N . GLY A 1 436 ? -8.724 12.950 17.792 1.00 74.62 436 GLY A N 1
ATOM 3411 C CA . GLY A 1 436 ? -8.025 13.781 18.765 1.00 74.62 436 GLY A CA 1
ATOM 3412 C C . GLY A 1 436 ? -8.181 15.264 18.464 1.00 74.62 436 GLY A C 1
ATOM 3413 O O . GLY A 1 436 ? -8.293 15.657 17.306 1.00 74.62 436 GLY A O 1
ATOM 3414 N N . GLU A 1 437 ? -8.189 16.084 19.511 1.00 72.88 437 GLU A N 1
ATOM 3415 C CA . GLU A 1 437 ? -8.459 17.527 19.399 1.00 72.88 437 GLU A CA 1
ATOM 3416 C C . GLU A 1 437 ? -7.191 18.392 19.404 1.00 72.88 437 GLU A C 1
ATOM 3418 O O . GLU A 1 437 ? -7.250 19.602 19.191 1.00 72.88 437 GLU A O 1
ATOM 3423 N N . THR A 1 438 ? -6.017 17.791 19.622 1.00 81.25 438 THR A N 1
ATOM 3424 C CA . THR A 1 438 ? -4.754 18.539 19.612 1.00 81.25 438 THR A CA 1
ATOM 3425 C C . THR A 1 438 ? -4.419 19.053 18.208 1.00 81.25 438 THR A C 1
ATOM 3427 O O . THR A 1 438 ? -4.810 18.472 17.190 1.00 81.25 438 THR A O 1
ATOM 3430 N N . TYR A 1 439 ? -3.621 20.126 18.138 1.00 81.38 439 TYR A N 1
ATOM 3431 C CA . TYR A 1 439 ? -3.124 20.665 16.867 1.00 81.38 439 TYR A CA 1
ATOM 3432 C C . TYR A 1 439 ? -2.450 19.590 16.004 1.00 81.38 439 TYR A C 1
ATOM 3434 O O . TYR A 1 439 ? -2.655 19.560 14.795 1.00 81.38 439 TYR A O 1
ATOM 3442 N N . TYR A 1 440 ? -1.700 18.673 16.620 1.00 83.31 440 TYR A N 1
ATOM 3443 C CA . TYR A 1 440 ? -1.066 17.562 15.916 1.00 83.31 440 TYR A CA 1
ATOM 3444 C C . TYR A 1 440 ? -2.092 16.660 15.214 1.00 83.31 440 TYR A C 1
ATOM 3446 O O . TYR A 1 440 ? -1.953 16.421 14.015 1.00 83.31 440 TYR A O 1
ATOM 3454 N N . HIS A 1 441 ? -3.154 16.234 15.912 1.00 82.00 441 HIS A N 1
ATOM 3455 C CA . HIS A 1 441 ? -4.190 15.368 15.333 1.00 82.00 441 HIS A CA 1
ATOM 3456 C C . HIS A 1 441 ? -4.931 16.040 14.171 1.00 82.00 441 HIS A C 1
ATOM 3458 O O . HIS A 1 441 ? -5.199 15.399 13.155 1.00 82.00 441 HIS A O 1
ATOM 3464 N N . LYS A 1 442 ? -5.167 17.356 14.259 1.00 83.75 442 LYS A N 1
ATOM 3465 C CA . LYS A 1 442 ? -5.783 18.134 13.173 1.00 83.75 442 LYS A CA 1
ATOM 3466 C C . LYS A 1 442 ? -4.921 18.180 11.903 1.00 83.75 442 LYS A C 1
ATOM 3468 O O . LYS A 1 442 ? -5.461 18.172 10.799 1.00 83.75 442 LYS A O 1
ATOM 3473 N N . TYR A 1 443 ? -3.593 18.205 12.041 1.00 87.31 443 TYR A N 1
ATOM 3474 C CA . TYR A 1 443 ? -2.651 18.246 10.914 1.00 87.31 443 TYR A CA 1
ATOM 3475 C C . TYR A 1 443 ? -2.158 16.866 10.448 1.00 87.31 443 TYR A C 1
ATOM 3477 O O . TYR A 1 443 ? -1.342 16.803 9.528 1.00 87.31 443 TYR A O 1
ATOM 3485 N N . LEU A 1 444 ? -2.660 15.752 10.995 1.00 86.00 444 LEU A N 1
ATOM 3486 C CA . LEU A 1 444 ? -2.225 14.401 10.600 1.00 86.00 444 LEU A CA 1
ATOM 3487 C C . LEU A 1 444 ? -2.364 14.132 9.101 1.00 86.00 444 LEU A C 1
ATOM 3489 O O . LEU A 1 444 ? -1.464 13.555 8.496 1.00 86.00 444 LEU A O 1
ATOM 3493 N N . ILE A 1 445 ? -3.455 14.589 8.482 1.00 85.88 445 ILE A N 1
ATOM 3494 C CA . ILE A 1 445 ? -3.667 14.436 7.036 1.00 85.88 445 ILE A CA 1
ATOM 3495 C C . ILE A 1 445 ? -2.578 15.189 6.254 1.00 85.88 445 ILE A C 1
ATOM 3497 O O . ILE A 1 445 ? -2.009 14.650 5.307 1.00 85.88 445 ILE A O 1
ATOM 3501 N N . ALA A 1 446 ? -2.226 16.406 6.679 1.00 89.69 446 ALA A N 1
ATOM 3502 C CA . ALA A 1 446 ? -1.152 17.179 6.057 1.00 89.69 446 ALA A CA 1
ATOM 3503 C C . ALA A 1 446 ? 0.218 16.504 6.241 1.00 89.69 446 ALA A C 1
ATOM 3505 O O . ALA A 1 446 ? 1.004 16.442 5.297 1.00 89.69 446 ALA A O 1
ATOM 3506 N N . LEU A 1 447 ? 0.481 15.932 7.421 1.00 91.31 447 LEU A N 1
ATOM 3507 C CA . LEU A 1 447 ? 1.694 15.156 7.686 1.00 91.31 447 LEU A CA 1
ATOM 3508 C C . LEU A 1 447 ? 1.768 13.882 6.823 1.00 91.31 447 LEU A C 1
ATOM 3510 O O . LEU A 1 447 ? 2.859 13.509 6.396 1.00 91.31 447 LEU A O 1
ATOM 3514 N N . GLN A 1 448 ? 0.633 13.245 6.505 1.00 90.44 448 GLN A N 1
ATOM 3515 C CA . GLN A 1 448 ? 0.588 12.102 5.583 1.00 90.44 448 GLN A CA 1
ATOM 3516 C C . GLN A 1 448 ? 0.936 12.528 4.152 1.00 90.44 448 GLN A C 1
ATOM 3518 O O . GLN A 1 448 ? 1.756 11.880 3.500 1.00 90.44 448 GLN A O 1
ATOM 3523 N N . PHE A 1 449 ? 0.386 13.648 3.672 1.00 93.06 449 PHE A N 1
ATOM 3524 C CA . PHE A 1 449 ? 0.767 14.201 2.368 1.00 93.06 449 PHE A CA 1
ATOM 3525 C C . PHE A 1 449 ? 2.245 14.588 2.317 1.00 93.06 449 PHE A C 1
ATOM 3527 O O . PHE A 1 449 ? 2.923 14.288 1.336 1.00 93.06 449 PHE A O 1
ATOM 3534 N N . TYR A 1 450 ? 2.767 15.188 3.388 1.00 93.00 450 TYR A N 1
ATOM 3535 C CA . TYR A 1 450 ? 4.189 15.492 3.516 1.00 93.00 450 TYR A CA 1
ATOM 3536 C C . TYR A 1 450 ? 5.059 14.224 3.465 1.00 93.00 450 TYR A C 1
ATOM 3538 O O . TYR A 1 450 ? 6.053 14.192 2.741 1.00 93.00 450 TYR A O 1
ATOM 3546 N N . ASN A 1 451 ? 4.656 13.153 4.159 1.00 94.44 451 ASN A N 1
ATOM 3547 C CA . ASN A 1 451 ? 5.336 11.855 4.131 1.00 94.44 451 ASN A CA 1
ATOM 3548 C C . ASN A 1 451 ? 5.381 11.256 2.712 1.00 94.44 451 ASN A C 1
ATOM 3550 O O . ASN A 1 451 ? 6.432 10.801 2.265 1.00 94.44 451 ASN A O 1
ATOM 3554 N N . VAL A 1 452 ? 4.267 11.294 1.974 1.00 94.25 452 VAL A N 1
ATOM 3555 C CA . VAL A 1 452 ? 4.204 10.824 0.576 1.00 94.25 452 VAL A CA 1
ATOM 3556 C C . VAL A 1 452 ? 5.058 11.692 -0.352 1.00 94.25 452 VAL A C 1
ATOM 3558 O O . VAL A 1 452 ? 5.775 11.173 -1.207 1.00 94.25 452 VAL A O 1
ATOM 3561 N N . PHE A 1 453 ? 5.023 13.011 -0.174 1.00 95.38 453 PHE A N 1
ATOM 3562 C CA . PHE A 1 453 ? 5.835 13.937 -0.956 1.00 95.38 453 PHE A CA 1
ATOM 3563 C C . PHE A 1 453 ? 7.335 13.668 -0.779 1.00 95.38 453 PHE A C 1
ATOM 3565 O O . PHE A 1 453 ? 8.059 13.536 -1.769 1.00 95.38 453 PHE A O 1
ATOM 3572 N N . LEU A 1 454 ? 7.803 13.515 0.464 1.00 95.00 454 LEU A N 1
ATOM 3573 C CA . LEU A 1 454 ? 9.209 13.210 0.722 1.00 95.00 454 LEU A CA 1
ATOM 3574 C C . LEU A 1 454 ? 9.615 11.802 0.307 1.00 95.00 454 LEU A C 1
ATOM 3576 O O . LEU A 1 454 ? 10.753 11.620 -0.119 1.00 95.00 454 LEU A O 1
ATOM 3580 N N . PHE A 1 455 ? 8.702 10.833 0.330 1.00 95.25 455 PHE A N 1
ATOM 3581 C CA . PHE A 1 455 ? 8.949 9.531 -0.282 1.00 95.25 455 PHE A CA 1
ATOM 3582 C C . PHE A 1 455 ? 9.306 9.666 -1.766 1.00 95.25 455 PHE A C 1
ATOM 3584 O O . PHE A 1 455 ? 10.358 9.181 -2.188 1.00 95.25 455 PHE A O 1
ATOM 3591 N N . PHE A 1 456 ? 8.485 10.375 -2.549 1.00 95.62 456 PHE A N 1
ATOM 3592 C CA . PHE A 1 456 ? 8.780 10.592 -3.964 1.00 95.62 456 PHE A CA 1
ATOM 3593 C C . PHE A 1 456 ? 10.068 11.389 -4.162 1.00 95.62 456 PHE A C 1
ATOM 3595 O O . PHE A 1 456 ? 10.859 11.045 -5.041 1.00 95.62 456 PHE A O 1
ATOM 3602 N N . TRP A 1 457 ? 10.321 12.417 -3.349 1.00 94.81 457 TRP A N 1
ATOM 3603 C CA . TRP A 1 457 ? 11.556 13.194 -3.454 1.00 94.81 457 TRP A CA 1
ATOM 3604 C C . TRP A 1 457 ? 12.791 12.321 -3.186 1.00 94.81 457 TRP A C 1
ATOM 3606 O O . TRP A 1 457 ? 13.692 12.265 -4.022 1.00 94.81 457 TRP A O 1
ATOM 3616 N N . CYS A 1 458 ? 12.816 11.572 -2.082 1.00 94.94 458 CYS A N 1
ATOM 3617 C CA . CYS A 1 458 ? 13.922 10.680 -1.732 1.00 94.94 458 CYS A CA 1
ATOM 3618 C C . CYS A 1 458 ? 14.112 9.553 -2.759 1.00 94.94 458 CYS A C 1
ATOM 3620 O O . CYS A 1 458 ? 15.245 9.265 -3.141 1.00 94.94 458 CYS A O 1
ATOM 3622 N N . ALA A 1 459 ? 13.034 8.946 -3.264 1.00 94.62 459 ALA A N 1
ATOM 3623 C CA . ALA A 1 459 ? 13.120 7.897 -4.283 1.00 94.62 459 ALA A CA 1
ATOM 3624 C C . ALA A 1 459 ? 13.710 8.419 -5.607 1.00 94.62 459 ALA A C 1
ATOM 3626 O O . ALA A 1 459 ? 14.590 7.787 -6.204 1.00 94.62 459 ALA A O 1
ATOM 3627 N N . ASN A 1 460 ? 13.280 9.607 -6.043 1.00 94.38 460 ASN A N 1
ATOM 3628 C CA . ASN A 1 460 ? 13.850 10.263 -7.220 1.00 94.38 460 ASN A CA 1
ATOM 3629 C C . ASN A 1 460 ? 15.302 10.686 -6.982 1.00 94.38 460 ASN A C 1
ATOM 3631 O O . ASN A 1 460 ? 16.129 10.515 -7.872 1.00 94.38 460 ASN A O 1
ATOM 3635 N N . PHE A 1 461 ? 15.642 11.163 -5.781 1.00 92.06 461 PHE A N 1
ATOM 3636 C CA . PHE A 1 461 ? 17.019 11.494 -5.418 1.00 92.06 461 PHE A CA 1
ATOM 3637 C C . PHE A 1 461 ? 17.938 10.269 -5.501 1.00 92.06 461 PHE A C 1
ATOM 3639 O O . PHE A 1 461 ? 18.992 10.348 -6.125 1.00 92.06 461 PHE A O 1
ATOM 3646 N N . VAL A 1 462 ? 17.529 9.118 -4.953 1.00 92.81 462 VAL A N 1
ATOM 3647 C CA . VAL A 1 462 ? 18.298 7.863 -5.054 1.00 92.81 462 VAL A CA 1
ATOM 3648 C C . VAL A 1 462 ? 18.481 7.446 -6.516 1.00 92.81 462 VAL A C 1
ATOM 3650 O O . VAL A 1 462 ? 19.575 7.049 -6.916 1.00 92.81 462 VAL A O 1
ATOM 3653 N N . THR A 1 463 ? 17.442 7.589 -7.340 1.00 90.88 463 THR A N 1
ATOM 3654 C CA . THR A 1 463 ? 17.507 7.271 -8.776 1.00 90.88 463 THR A CA 1
ATOM 3655 C C . THR A 1 463 ? 18.445 8.218 -9.533 1.00 90.88 463 THR A C 1
ATOM 3657 O O . THR A 1 463 ? 19.251 7.773 -10.352 1.00 90.88 463 THR A O 1
ATOM 3660 N N . ALA A 1 464 ? 18.388 9.518 -9.236 1.00 90.00 464 ALA A N 1
ATOM 3661 C CA . ALA A 1 464 ? 19.232 10.541 -9.846 1.00 90.00 464 ALA A CA 1
ATOM 3662 C C . ALA A 1 464 ? 20.702 10.403 -9.423 1.00 90.00 464 ALA A C 1
ATOM 3664 O O . ALA A 1 464 ? 21.589 10.437 -10.277 1.00 90.00 464 ALA A O 1
ATOM 3665 N N . LEU A 1 465 ? 20.966 10.155 -8.134 1.00 87.50 465 LEU A N 1
ATOM 3666 C CA . LEU A 1 465 ? 22.286 9.763 -7.627 1.00 87.50 465 LEU A CA 1
ATOM 3667 C C . LEU A 1 465 ? 22.799 8.538 -8.392 1.00 87.50 465 LEU A C 1
ATOM 3669 O O . LEU A 1 465 ? 23.968 8.486 -8.781 1.00 87.50 465 LEU A O 1
ATOM 3673 N N . GLY A 1 466 ? 21.877 7.616 -8.674 1.00 88.00 466 GLY A N 1
ATOM 3674 C CA . GLY A 1 466 ? 22.062 6.448 -9.510 1.00 88.00 466 GLY A CA 1
ATOM 3675 C C . GLY A 1 466 ? 22.708 6.761 -10.862 1.00 88.00 466 GLY A C 1
ATOM 3676 O O . GLY A 1 466 ? 23.818 6.338 -11.199 1.00 88.00 466 GLY A O 1
ATOM 3677 N N . GLN A 1 467 ? 21.973 7.552 -11.637 1.00 88.06 467 GLN A N 1
ATOM 3678 C CA . GLN A 1 467 ? 22.336 7.978 -12.984 1.00 88.06 467 GLN A CA 1
ATOM 3679 C C . GLN A 1 467 ? 23.608 8.832 -12.998 1.00 88.06 467 GLN A C 1
ATOM 3681 O O . GLN A 1 467 ? 24.474 8.616 -13.844 1.00 88.06 467 GLN A O 1
ATOM 3686 N N . MET A 1 468 ? 23.753 9.759 -12.045 1.00 86.38 468 MET A N 1
ATOM 3687 C CA . MET A 1 468 ? 24.926 10.627 -11.924 1.00 86.38 468 MET A CA 1
ATOM 3688 C C . MET A 1 468 ? 26.203 9.818 -11.677 1.00 86.38 468 MET A C 1
ATOM 3690 O O . MET A 1 468 ? 27.222 10.054 -12.329 1.00 86.38 468 MET A O 1
ATOM 3694 N N . THR A 1 469 ? 26.146 8.836 -10.773 1.00 85.88 469 THR A N 1
ATOM 3695 C CA . THR A 1 469 ? 27.307 8.001 -10.435 1.00 85.88 469 THR A CA 1
ATOM 3696 C C . THR A 1 469 ? 27.762 7.171 -11.632 1.00 85.88 469 THR A C 1
ATOM 3698 O O . THR A 1 469 ? 28.952 7.137 -11.952 1.00 85.88 469 THR A O 1
ATOM 3701 N N . LEU A 1 470 ? 26.820 6.522 -12.324 1.00 86.12 470 LEU A N 1
ATOM 3702 C CA . LEU A 1 470 ? 27.125 5.734 -13.518 1.00 86.12 470 LEU A CA 1
ATOM 3703 C C . LEU A 1 470 ? 27.647 6.621 -14.652 1.00 86.12 470 LEU A C 1
ATOM 3705 O O . LEU A 1 470 ? 28.626 6.261 -15.302 1.00 86.12 470 LEU A O 1
ATOM 3709 N N . ALA A 1 471 ? 27.057 7.801 -14.855 1.00 85.06 471 ALA A N 1
ATOM 3710 C CA . ALA A 1 471 ? 27.535 8.762 -15.843 1.00 85.06 471 ALA A CA 1
ATOM 3711 C C . ALA A 1 471 ? 28.983 9.200 -15.564 1.00 85.06 471 ALA A C 1
ATOM 3713 O O . ALA A 1 471 ? 29.788 9.254 -16.492 1.00 85.06 471 ALA A O 1
ATOM 3714 N N . GLY A 1 472 ? 29.344 9.447 -14.299 1.00 79.81 472 GLY A N 1
ATOM 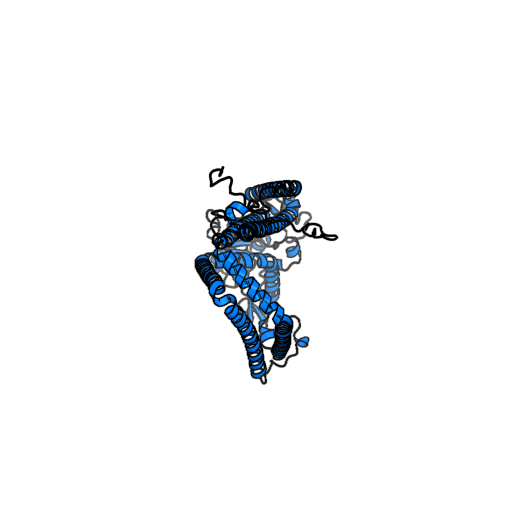3715 C CA . GLY A 1 472 ? 30.729 9.725 -13.902 1.00 79.81 472 GLY A CA 1
ATOM 3716 C C . GLY A 1 472 ? 31.677 8.556 -14.190 1.00 79.81 472 GLY A C 1
ATOM 3717 O O . GLY A 1 472 ? 32.753 8.754 -14.760 1.00 79.81 472 GLY A O 1
ATOM 3718 N N . ALA A 1 473 ? 31.249 7.328 -13.886 1.00 83.56 473 ALA A N 1
ATOM 3719 C CA . ALA A 1 473 ? 32.053 6.128 -14.098 1.00 83.56 473 ALA A CA 1
ATOM 3720 C C . ALA A 1 473 ? 32.276 5.823 -15.591 1.00 83.56 473 ALA A C 1
ATOM 3722 O O . ALA A 1 473 ? 33.364 5.413 -15.987 1.00 83.56 473 ALA A O 1
ATOM 3723 N N . PHE A 1 474 ? 31.278 6.057 -16.445 1.00 84.38 474 PHE A N 1
ATOM 3724 C CA . PHE A 1 474 ? 31.442 5.912 -17.894 1.00 84.38 474 PHE A CA 1
ATOM 3725 C C . PHE A 1 474 ? 32.190 7.086 -18.525 1.00 84.38 474 PHE A C 1
ATOM 3727 O O . PHE A 1 474 ? 32.883 6.891 -19.523 1.00 84.38 474 PHE A O 1
ATOM 3734 N N . ALA A 1 475 ? 32.112 8.288 -17.947 1.00 80.88 475 ALA A N 1
ATOM 3735 C CA . ALA A 1 475 ? 32.915 9.419 -18.395 1.00 80.88 475 ALA A CA 1
ATOM 3736 C C . ALA A 1 475 ? 34.414 9.153 -18.193 1.00 80.88 475 ALA A C 1
ATOM 3738 O O . ALA A 1 475 ? 35.195 9.420 -19.104 1.00 80.88 475 ALA A O 1
ATOM 3739 N N . SER A 1 476 ? 34.827 8.575 -17.058 1.00 76.25 476 SER A N 1
ATOM 3740 C CA . SER A 1 476 ? 36.237 8.208 -16.849 1.00 76.25 476 SER A CA 1
ATOM 3741 C C . SER A 1 476 ? 36.711 7.134 -17.836 1.00 76.25 476 SER A C 1
ATOM 3743 O O . SER A 1 476 ? 37.818 7.239 -18.355 1.00 76.25 476 SER A O 1
ATOM 3745 N N . TYR A 1 477 ? 35.854 6.173 -18.199 1.00 80.38 477 TYR A N 1
ATOM 3746 C CA . TYR A 1 477 ? 36.142 5.218 -19.277 1.00 80.38 477 TYR A CA 1
ATOM 3747 C C . TYR A 1 477 ? 36.245 5.880 -20.663 1.00 80.38 477 TYR A C 1
ATOM 3749 O O . TYR A 1 477 ? 37.099 5.510 -21.471 1.00 80.38 477 TYR A O 1
ATOM 3757 N N . TYR A 1 478 ? 35.360 6.833 -20.967 1.00 81.12 478 TYR A N 1
ATOM 3758 C CA . TYR A 1 478 ? 35.320 7.507 -22.267 1.00 81.12 478 TYR A CA 1
ATOM 3759 C C . TYR A 1 478 ? 36.573 8.356 -22.510 1.00 81.12 478 TYR A C 1
ATOM 3761 O O . TYR A 1 478 ? 37.122 8.326 -23.608 1.00 81.12 478 TYR A O 1
ATOM 3769 N N . TRP A 1 479 ? 37.038 9.074 -21.483 1.00 76.94 479 TRP A N 1
ATOM 3770 C CA . TRP A 1 479 ? 38.199 9.967 -21.567 1.00 76.94 479 TRP A CA 1
ATOM 3771 C C . TRP A 1 479 ? 39.551 9.278 -21.301 1.00 76.94 479 TRP A C 1
ATOM 3773 O O . TRP A 1 479 ? 40.584 9.923 -21.455 1.00 76.94 479 TRP A O 1
ATOM 3783 N N . ALA A 1 480 ? 39.575 7.989 -20.940 1.00 75.56 480 ALA A N 1
ATOM 3784 C CA . ALA A 1 480 ? 40.812 7.219 -20.783 1.00 75.56 480 ALA A CA 1
ATOM 3785 C C . ALA A 1 480 ? 41.361 6.754 -22.145 1.00 75.56 480 ALA A C 1
ATOM 3787 O O . ALA A 1 480 ? 40.666 6.065 -22.901 1.00 75.56 480 ALA A O 1
ATOM 3788 N N . PHE A 1 481 ? 42.619 7.095 -22.448 1.00 69.81 481 PHE A N 1
ATOM 3789 C CA . PHE A 1 481 ? 43.264 6.733 -23.714 1.00 69.81 481 PHE A CA 1
ATOM 3790 C C . PHE A 1 481 ? 43.931 5.352 -23.634 1.00 69.81 481 PHE A C 1
ATOM 3792 O O . PHE A 1 481 ? 43.659 4.492 -24.475 1.00 69.81 481 PHE A O 1
ATOM 3799 N N . LYS A 1 482 ? 44.735 5.088 -22.590 1.00 70.44 482 LYS A N 1
ATOM 3800 C CA . LYS A 1 482 ? 45.256 3.748 -22.283 1.00 70.44 482 LYS A CA 1
ATOM 3801 C C . LYS A 1 482 ? 44.334 3.041 -21.296 1.00 70.44 482 LYS A C 1
ATOM 3803 O O . LYS A 1 482 ? 44.271 3.369 -20.116 1.00 70.44 482 LYS A O 1
ATOM 3808 N N . LYS A 1 483 ? 43.608 2.037 -21.784 1.00 76.19 483 LYS A N 1
ATOM 3809 C CA . LYS A 1 483 ? 42.744 1.173 -20.966 1.00 76.19 483 LYS A CA 1
ATOM 3810 C C . LYS A 1 483 ? 43.507 -0.125 -20.658 1.00 76.19 483 LYS A C 1
ATOM 3812 O O . LYS A 1 483 ? 43.881 -0.795 -21.619 1.00 76.19 483 LYS A O 1
ATOM 3817 N N . PRO A 1 484 ? 43.708 -0.519 -19.384 1.00 65.44 484 PRO A N 1
ATOM 3818 C CA . PRO A 1 484 ? 43.103 0.029 -18.166 1.00 65.44 484 PRO A CA 1
ATOM 3819 C C . PRO A 1 484 ? 43.937 1.068 -17.389 1.00 65.44 484 PRO A C 1
ATOM 3821 O O . PRO A 1 484 ? 43.403 1.623 -16.435 1.00 65.44 484 PRO A O 1
ATOM 3824 N N . ASP A 1 485 ? 45.187 1.337 -17.773 1.00 66.75 485 ASP A N 1
ATOM 3825 C CA . ASP A 1 485 ? 46.161 2.095 -16.960 1.00 66.75 485 ASP A CA 1
ATOM 3826 C C . ASP A 1 485 ? 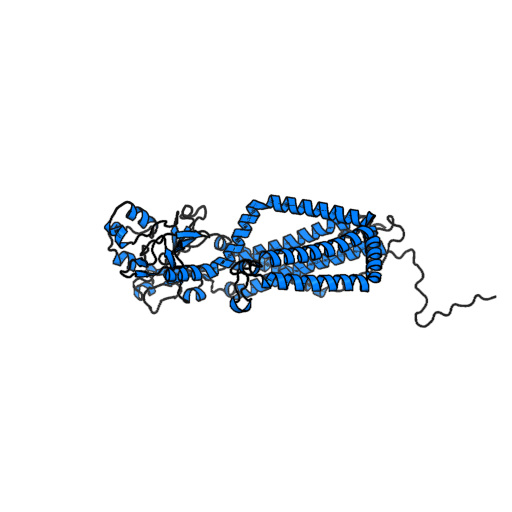45.727 3.524 -16.572 1.00 66.75 485 ASP A C 1
ATOM 3828 O O . ASP A 1 485 ? 46.052 3.990 -15.482 1.00 66.75 485 ASP A O 1
ATOM 3832 N N . ASP A 1 486 ? 44.958 4.209 -17.425 1.00 66.19 486 ASP A N 1
ATOM 3833 C CA . ASP A 1 486 ? 44.483 5.582 -17.185 1.00 66.19 486 ASP A CA 1
ATOM 3834 C C . ASP A 1 486 ? 43.136 5.638 -16.427 1.00 66.19 486 ASP A C 1
ATOM 3836 O O . ASP A 1 486 ? 42.567 6.719 -16.247 1.00 66.19 486 ASP A O 1
ATOM 3840 N N . MET A 1 487 ? 42.586 4.494 -15.992 1.00 69.31 487 MET A N 1
ATOM 3841 C CA . MET A 1 487 ? 41.312 4.426 -15.262 1.00 69.31 487 MET A CA 1
ATOM 3842 C C . MET A 1 487 ? 41.519 4.300 -13.742 1.00 69.31 487 MET A C 1
ATOM 3844 O O . MET A 1 487 ? 42.386 3.548 -13.296 1.00 69.31 487 MET A O 1
ATOM 3848 N N . PRO A 1 488 ? 40.690 4.960 -12.907 1.00 67.62 488 PRO A N 1
ATOM 3849 C CA . PRO A 1 488 ? 40.728 4.749 -11.460 1.00 67.62 488 PRO A CA 1
ATOM 3850 C C . PRO A 1 488 ? 40.349 3.300 -11.115 1.00 67.62 488 PRO A C 1
ATOM 3852 O O . PRO A 1 488 ? 39.434 2.744 -11.721 1.00 67.62 488 PRO A O 1
ATOM 3855 N N . ALA A 1 489 ? 40.992 2.710 -10.098 1.00 66.62 489 ALA A N 1
ATOM 3856 C CA . ALA A 1 489 ? 40.760 1.316 -9.683 1.00 66.62 489 ALA A CA 1
ATOM 3857 C C . ALA A 1 489 ? 39.280 1.014 -9.359 1.00 66.62 489 ALA A C 1
ATOM 3859 O O . ALA A 1 489 ? 38.797 -0.094 -9.590 1.00 66.62 489 ALA A O 1
ATOM 3860 N N . PHE A 1 490 ? 38.540 2.022 -8.883 1.00 71.31 490 PHE A N 1
ATOM 3861 C CA . PHE A 1 490 ? 37.106 1.944 -8.614 1.00 71.31 490 PHE A CA 1
ATOM 3862 C C . PHE A 1 490 ? 36.350 3.170 -9.168 1.00 71.31 490 PHE A C 1
ATOM 3864 O O . PHE A 1 490 ? 36.049 4.107 -8.424 1.00 71.31 490 PHE A O 1
ATOM 3871 N N . PRO A 1 491 ? 35.986 3.180 -10.464 1.00 72.69 491 PRO A N 1
ATOM 3872 C CA . PRO A 1 491 ? 35.396 4.350 -11.125 1.00 72.69 491 PRO A CA 1
ATOM 3873 C C . PRO A 1 491 ? 34.023 4.744 -10.563 1.00 72.69 491 PRO A C 1
ATOM 3875 O O . PRO A 1 491 ? 33.694 5.928 -10.522 1.00 72.69 491 PRO A O 1
ATOM 3878 N N . VAL A 1 492 ? 33.237 3.776 -10.081 1.00 77.06 492 VAL A N 1
ATOM 3879 C CA . VAL A 1 492 ? 31.927 4.017 -9.450 1.00 77.06 492 VAL A CA 1
ATOM 3880 C C . VAL A 1 492 ? 32.081 4.717 -8.095 1.00 77.06 492 VAL A C 1
ATOM 3882 O O . VAL A 1 492 ? 31.429 5.729 -7.859 1.00 77.06 492 VAL A O 1
ATOM 3885 N N . PHE A 1 493 ? 32.983 4.243 -7.229 1.00 72.19 493 PHE A N 1
ATOM 3886 C CA . PHE A 1 493 ? 33.229 4.860 -5.917 1.00 72.19 493 PHE A CA 1
ATOM 3887 C C . PHE A 1 493 ? 33.884 6.242 -6.033 1.00 72.19 493 PHE A C 1
ATOM 3889 O O . PHE A 1 493 ? 33.528 7.155 -5.287 1.00 72.19 493 PHE A O 1
ATOM 3896 N N . ALA A 1 494 ? 34.781 6.419 -7.007 1.00 69.50 494 ALA A N 1
ATOM 3897 C CA . ALA A 1 494 ? 35.359 7.720 -7.329 1.00 69.50 494 ALA A CA 1
ATOM 3898 C C . ALA A 1 494 ? 34.283 8.725 -7.780 1.00 69.50 494 ALA A C 1
ATOM 3900 O O . ALA A 1 494 ? 34.283 9.870 -7.339 1.00 69.50 494 ALA A O 1
ATOM 3901 N N . SER A 1 495 ? 33.325 8.279 -8.599 1.00 72.88 495 SER A N 1
ATOM 3902 C CA . SER A 1 495 ? 32.233 9.122 -9.108 1.00 72.88 495 SER A CA 1
ATOM 3903 C C . SER A 1 495 ? 31.167 9.443 -8.061 1.00 72.88 495 SER A C 1
ATOM 3905 O O . SER A 1 495 ? 30.522 10.482 -8.153 1.00 72.88 495 SER A O 1
ATOM 3907 N N . LEU A 1 496 ? 30.999 8.580 -7.054 1.00 71.62 496 LEU A N 1
ATOM 3908 C CA . LEU A 1 496 ? 30.119 8.830 -5.909 1.00 71.62 496 LEU A CA 1
ATOM 3909 C C . LEU A 1 496 ? 30.743 9.810 -4.892 1.00 71.62 496 LEU A C 1
ATOM 3911 O O . LEU A 1 496 ? 30.071 10.226 -3.956 1.00 71.62 496 LEU A O 1
ATOM 3915 N N . GLY A 1 497 ? 32.019 10.185 -5.065 1.00 59.91 497 GLY A N 1
ATOM 3916 C CA . GLY A 1 497 ? 32.742 11.081 -4.157 1.00 59.91 497 GLY A CA 1
ATOM 3917 C C . GLY A 1 497 ? 33.354 10.389 -2.931 1.00 59.91 497 GLY A C 1
ATOM 3918 O O . GLY A 1 497 ? 33.856 11.064 -2.040 1.00 59.91 497 GLY A O 1
ATOM 3919 N N . ILE A 1 498 ? 33.380 9.049 -2.881 1.00 46.91 498 ILE A N 1
ATOM 3920 C CA . ILE A 1 498 ? 33.935 8.266 -1.751 1.00 46.91 498 ILE A CA 1
ATOM 3921 C C . ILE A 1 498 ? 35.479 8.204 -1.790 1.00 46.91 498 ILE A C 1
ATOM 3923 O O . ILE A 1 498 ? 36.124 7.585 -0.944 1.00 46.91 498 ILE A O 1
ATOM 3927 N N . HIS A 1 499 ? 36.127 8.900 -2.728 1.00 40.91 499 HIS A N 1
ATOM 3928 C CA . HIS A 1 499 ? 37.590 8.922 -2.817 1.00 40.91 499 HIS A CA 1
ATOM 3929 C C . HIS A 1 499 ? 38.275 9.544 -1.580 1.00 40.91 499 HIS A C 1
ATOM 3931 O O . HIS A 1 499 ? 39.472 9.353 -1.384 1.00 40.91 499 HIS A O 1
ATOM 3937 N N . SER A 1 500 ? 37.528 10.226 -0.705 1.00 36.19 500 SER A N 1
ATOM 3938 C CA . SER A 1 500 ? 38.036 10.733 0.576 1.00 36.19 500 SER A CA 1
ATOM 3939 C C . SER A 1 500 ? 38.127 9.678 1.692 1.00 36.19 500 SER A C 1
ATOM 3941 O O . SER A 1 500 ? 38.656 9.997 2.751 1.00 36.19 500 SER A O 1
ATOM 3943 N N . ILE A 1 501 ? 37.620 8.449 1.501 1.00 37.53 501 ILE A N 1
ATOM 3944 C CA . ILE A 1 501 ? 37.517 7.446 2.584 1.00 37.53 501 ILE A CA 1
ATOM 3945 C C . ILE A 1 501 ? 38.419 6.215 2.361 1.00 37.53 501 ILE A C 1
ATOM 3947 O O . ILE A 1 501 ? 38.812 5.577 3.334 1.00 37.53 501 ILE A O 1
ATOM 3951 N N . CYS A 1 502 ? 38.807 5.868 1.124 1.00 29.50 502 CYS A N 1
ATOM 3952 C CA . CYS A 1 502 ? 39.555 4.622 0.852 1.00 29.50 502 CYS A CA 1
ATOM 3953 C C . CYS A 1 502 ? 40.646 4.730 -0.238 1.00 29.50 502 CYS A C 1
ATOM 3955 O O . CYS A 1 502 ? 40.650 3.949 -1.188 1.00 29.50 502 CYS A O 1
ATOM 3957 N N . GLY A 1 503 ? 41.605 5.651 -0.109 1.00 28.14 503 GLY A N 1
ATOM 3958 C CA . GLY A 1 503 ? 42.841 5.603 -0.907 1.00 28.14 503 GLY A CA 1
ATOM 3959 C C . GLY A 1 503 ? 43.781 6.779 -0.630 1.00 28.14 503 GLY A C 1
ATOM 3960 O O . GLY A 1 503 ? 43.286 7.890 -0.440 1.00 28.14 503 GLY A O 1
ATOM 3961 N N . PRO A 1 504 ? 45.113 6.572 -0.569 1.00 29.70 504 PRO A N 1
ATOM 3962 C CA . PRO A 1 504 ? 46.047 7.652 -0.281 1.00 29.70 504 PRO A CA 1
ATOM 3963 C C . PRO A 1 504 ? 46.083 8.657 -1.445 1.00 29.70 504 PRO A C 1
ATOM 3965 O O . PRO A 1 504 ? 45.797 8.285 -2.588 1.00 29.70 504 PRO A O 1
ATOM 3968 N N . PRO A 1 505 ? 46.443 9.923 -1.173 1.00 34.06 505 PRO A N 1
ATOM 3969 C CA . PRO A 1 505 ? 46.604 10.929 -2.211 1.00 34.06 505 PRO A CA 1
ATOM 3970 C C . PRO A 1 505 ? 47.748 10.503 -3.133 1.00 34.06 505 PRO A C 1
ATOM 3972 O O . PRO A 1 505 ? 48.892 10.384 -2.700 1.00 34.06 505 PRO A O 1
ATOM 3975 N N . THR A 1 506 ? 47.448 10.245 -4.403 1.00 34.06 506 THR A N 1
ATOM 3976 C CA . THR A 1 506 ? 48.493 10.116 -5.420 1.00 34.06 506 THR A CA 1
ATOM 3977 C C . THR A 1 506 ? 49.024 11.510 -5.724 1.00 34.06 506 THR A C 1
ATOM 3979 O O . THR A 1 506 ? 48.302 12.333 -6.289 1.00 34.06 506 THR A O 1
ATOM 3982 N N . THR A 1 507 ? 50.255 11.744 -5.274 1.00 30.19 507 THR A N 1
ATOM 3983 C CA . THR A 1 507 ? 51.169 12.818 -5.689 1.00 30.19 507 THR A CA 1
ATOM 3984 C C . THR A 1 507 ? 51.306 12.935 -7.196 1.00 30.19 507 THR A C 1
ATOM 3986 O O . THR A 1 507 ? 51.322 11.862 -7.847 1.00 30.19 507 THR A O 1
#

pLDDT: mean 79.37, std 12.98, range [28.14, 96.38]

Foldseek 3Di:
DDDDDDDDPPPDDDDDDDPPPLFDPPDDDDPPPVVVVVLVVLVVVLVVLLVVLVVQFDLLPLQFDAFQARDTALDPPDPRVLFQAKEWLDLLQLLDPVCVVQVDRLTGIDTANDADQDKDFPVRLLVVVDVSVVVQLRQFAPPDDCNPDDLVVCVLLNRGRRIGFRFDGDSRYTAFDWDADPNAIDRVPDQWDDRSPRDIDGNVSSVSSRVSNCPSVVVSRVVVVVVVCCVVCVVVVVVVVVVVLVVVVVVLVCCQPQLPVVLVVVLVVVLVVLVVLLVVLVVLLVVLVPDPPQDDDPVVPPDDPDVVSLSSHSVNSVVSNVVSVVVSVVSVVCCVVCVVVVVVVSVVSNVVSVLCVQQVLLSCLVVVLVVQLVVLVVSLVSSLSSLVRSFAWWWFKRDPDDFPRHGPTDDQVCVVVDVSCVRHPSIDTTGRDRADDDPSRVCSVVSNVSSVVVSVVSNVVSVVLSVQLVVQLSSSVVSDPDPPPSHDPNRSCVSNVVPVPDDDDDD

Sequence (507 aa):
MPEEGEFYGKHGEPRKYDASFKGPIHNRGCTDIVCCILFILAILGYFAVGILAWSQGDPRKVIYPTDSRGQFCGQAGTPLEKKPFLFYFNIIKCASPLVLLEFQCPTTQICVEKCPSKFLTLVQAHALQNEDFTTFKTYCKEDVDISKMSVPEILKQGLCPAMLTPSTPFTRRCFPSIGKLGGVLVVGNKTTFDNGEGGTGNADELLEGAKKANVVVEARQVAMKIFEDYTRSWYWILIGLVLAMVISLIFIILLRFLAGIMVWVMIVLVILVIGYGIFHCYMEYASLKGEPGADVTLQDLGIQTDFTVYLQIRQTWLAFMIILCIMEVVIILLLIFLRKRVLIAIALIKEASKAIGHVMSSLFYPLLTFALLALVIAYWGITAVFLSTSNVAVYKVFNETACEHSYNTCDPETFNVSQELKDCPGAQCMFAFYGGETYYHKYLIALQFYNVFLFFWCANFVTALGQMTLAGAFASYYWAFKKPDDMPAFPVFASLGIHSICGPPTT

Secondary structure (DSSP, 8-state):
-PPPP----TT-S-----TT---TTTT---S-HHHHHHHHHHHHHHHHHHHHHHHH--THHHHS-B-TTSPBTT-TTSTTTT--EEEES-GGGGGSTHHHHHSS-SS-EEEESS---S-EEHHHHHHH-SHHHHHHHTTS-TT--GGGS-HHHHHHTT-S-SEEPPEEEETTEEEE-EEEETTEEEETTBSEEE-SSSSEEEHHHHHHHHHHHHHHHHHHHHHHHHHHHHHHHHHHHHHHHHHHHHHHHHHHHHHHHHHHHHHHHHHHHHHHHHHHHHHHHHHHHHHTTT-TTTT--TTTS---S-HHHHHT-HHHHHHHHHHHHHHHHHHHHHHHHHHHHHHHHHHHHHHHHHHHHH-GGGGTHHHHHHHHHHHHHHHHHHHHHHHHH-PEEEEEEE-SS--TTTT-EE-TTTGGGSHHHHHSTT-EEEEEEEE--SHHHHTHHHHHHHHHHHHHHHHHHHHHHHHHHHHHHHHHHHH-SSTTTTS-S-HHHHHTTGGGTSS----

=== Feature glossary ===
A reading guide for t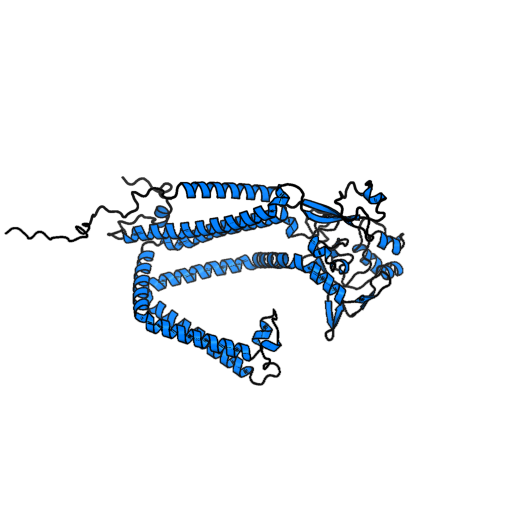he features in this record.

Start from the sequence.

  · Sequence gives the chain of amino acids in standard one-letter code (A=alanine, C=cysteine, …, Y=tyrosine), read N→C. It is the only feature that is directly encoded by the gene; all structural features are derived from the folded form of this sequence.

Fold it, and you get atomic coordinates and the backbone conformation that goes with them.

  · The mmCIF table is the protein's shape written out atom by atom. For each backbone N, Cα, C, and carbonyl O, it records an (x, y, z) coordinate triple in Å plus the residue type, chain letter, and residue number.

  · Backbone dihedral angles. Every residue except chain termini has a φ (preceding-C → N → Cα → C) and a ψ (N → Cα → C → next-N). They are reported in degrees following the IUPAC sign convention. Secondary structure is essentially a statement about which (φ, ψ) basin each residue occupies.

  · DSSP 8-state secondary structure assigns each residue one of H (α-helix), G (3₁₀-helix), I (π-helix), E (extended β-strand), B (isolated β-bridge), T (hydrogen-bonded turn), S (bend), or '-' (coil). The assignment is computed from backbone hydrogen-bond geometry via the Kabsch–Sander algorithm.

  · P-SEA three-state annotation labels each residue as helix, strand, or coil based purely on the geometry of the Cα trace. It serves as a fallback when the full backbone (and thus DSSP) is unavailable.

Summarize the fold with a handful of shape descriptors and a per-residue structural alphabet.

  · Radius of gyration (Rg) is the root-mean-square distance of Cα atoms from their centroid — a single number for overall size and compactness. A globular domain of N residues has Rg ≈ 2.2·N^0.38 Å; an extended or disordered chain has a much larger Rg. The Cα contact count is the number of residue pairs whose Cα atoms are within 8 Å and are more than four positions apart in sequence — a standard proxy for tertiary packing density. The bounding box is the smallest axis-aligned box enclosing all Cα atoms.

  · Foldseek's 3Di representation compresses backbone geometry into a per-residue letter drawn from a learned twenty-state alphabet. It captures the tertiary interaction pattern around each residue — which residues are packed against it in space, regardless of where they are in sequence.

  · Accessible surface area quantifies burial. A residue with SASA near zero is packed into the hydrophobic core; one with SASA >100 Å² sits on the surface. Computed here via the Shrake–Rupley numerical algorithm with a 1.4 Å probe.

Ask how reliable the model is.

  · For AlphaFold models, the B-factor field carries pLDDT — the model's own estimate of local accuracy on a 0–100 scale. Regions with pLDDT<50 should be treated as essentially unmodeled; they often correspond to intrinsically disordered segments.

  · For experimental (PDB) structures, the B-factor (temperature factor) quantifies the positional spread of each atom in the crystal — a combination of thermal vibration and static disorder — in units of Å². High B-factors mark flexible loops or poorly resolved regions; low B-factors mark the rigid, well-ordered core.

  · PAE(i, j) answers: if I align the predicted and true structures on residue i, how far off (in Å) do I expect residue j to be? A block-diagonal PAE matrix with low values on the blocks and high values off-diagonal is the signature of a multi-domain protein with confidently predicted domains but uncertain inter-domain orientation.

Place it in context: what it resembles, what it is annotated as, and how it looks.

  · Structural nearest neighbors (via Foldseek easy-search vs the PDB). Reported per hit: target PDB id, E-value, and alignment TM-score. A TM-score above ~0.5 is the conventional threshold for 'same fold'.

  · Functional annotations link the protein to curated databases. InterPro entries identify conserved domains and families by matching the sequence against member-database signatures (Pfam, PROSITE, CDD, …). Gene Ontology (GO) terms describe molecular function, biological process, and cellular component in a controlled vocabulary. CATH places the structure in a hierarchical fold classification (Class/Architecture/Topology/Homologous-superfamily). The organism is the source species.

  · Plot images: a contact map (which residues are close in 3D, as an N×N binary image), a Ramachandran scatter (backbone torsion angles, revealing secondary-structure composition at a glance), and — for AlphaFold structures — a PAE heatmap (pairwise prediction confidence).

  · Structure images are PyMOL renders from six orthogonal camera directions. Cartoon representation draws helices as coils and strands as arrows; sticks shows the backbone as bonds; surface shows the solvent-excluded envelope. Rainbow coloring maps sequence position to hue (blue→red, N→C); chain coloring assigns a distinct color per polypeptide.